Protein AF-A0A0G1KUB3-F1 (afdb_monomer_lite)

pLDDT: mean 86.22, std 20.72, range [27.48, 98.88]

Structure (mmCIF, N/CA/C/O backbone):
data_AF-A0A0G1KUB3-F1
#
_entry.id   AF-A0A0G1KUB3-F1
#
loop_
_atom_site.group_PDB
_atom_site.id
_atom_site.type_symbol
_atom_site.label_atom_id
_atom_site.label_alt_id
_atom_site.label_comp_id
_atom_site.label_asym_id
_atom_site.label_entity_id
_atom_site.label_seq_id
_atom_site.pdbx_PDB_ins_code
_atom_site.Cartn_x
_atom_site.Cartn_y
_atom_site.Cartn_z
_atom_site.occupancy
_atom_site.B_iso_or_equiv
_atom_site.auth_seq_id
_atom_site.auth_comp_id
_atom_site.auth_asym_id
_atom_site.auth_atom_id
_atom_site.pdbx_PDB_model_num
ATOM 1 N N . MET A 1 1 ? -15.925 52.053 32.133 1.00 33.12 1 MET A N 1
ATOM 2 C CA . MET A 1 1 ? -15.171 52.235 30.876 1.00 33.12 1 MET A CA 1
ATOM 3 C C . MET A 1 1 ? -16.081 51.850 29.732 1.00 33.12 1 MET A C 1
ATOM 5 O O . MET A 1 1 ? -16.457 50.690 29.626 1.00 33.12 1 MET A O 1
ATOM 9 N N . GLU A 1 2 ? -16.505 52.857 28.975 1.00 32.56 2 GLU A N 1
ATOM 10 C CA . GLU A 1 2 ? -17.308 52.740 27.759 1.00 32.56 2 GLU A CA 1
ATOM 11 C C . GLU A 1 2 ? -16.607 51.879 26.706 1.00 32.56 2 GLU A C 1
ATOM 13 O O . GLU A 1 2 ? -15.407 52.035 26.487 1.00 32.56 2 GLU A O 1
ATOM 18 N N . PHE A 1 3 ? -17.368 51.058 25.981 1.00 30.69 3 PHE A N 1
ATOM 19 C CA . PHE A 1 3 ? -16.977 50.644 24.638 1.00 30.69 3 PHE A CA 1
ATOM 20 C C . PHE A 1 3 ? -18.133 50.832 23.658 1.00 30.69 3 PHE A C 1
ATOM 22 O O . PHE A 1 3 ? -19.272 50.435 23.897 1.00 30.69 3 PHE A O 1
ATOM 29 N N . LYS A 1 4 ? -17.779 51.523 22.576 1.00 34.03 4 LYS A N 1
ATOM 30 C CA . LYS A 1 4 ? -18.613 52.063 21.507 1.00 34.03 4 LYS A CA 1
ATOM 31 C C . LYS A 1 4 ? -19.141 50.990 20.548 1.00 34.03 4 LYS A C 1
ATOM 33 O O . LYS A 1 4 ? -18.481 49.998 20.259 1.00 34.03 4 LYS A O 1
ATOM 38 N N . ASN A 1 5 ? -20.309 51.319 19.998 1.00 35.75 5 ASN A N 1
ATOM 39 C CA . ASN A 1 5 ? -20.952 50.798 18.789 1.00 35.75 5 ASN A CA 1
ATOM 40 C C . ASN A 1 5 ? -20.044 50.705 17.549 1.00 35.75 5 ASN A C 1
ATOM 42 O O . ASN A 1 5 ? -19.215 51.588 17.351 1.00 35.75 5 ASN A O 1
ATOM 46 N N . LEU A 1 6 ? -20.352 49.726 16.677 1.00 31.92 6 LEU A N 1
ATOM 47 C CA . LEU A 1 6 ? -20.386 49.714 15.188 1.00 31.92 6 LEU A CA 1
ATOM 48 C C . LEU A 1 6 ? -20.070 48.278 14.697 1.00 31.92 6 LEU A C 1
ATOM 50 O O . LEU A 1 6 ? -19.123 47.669 15.164 1.00 31.92 6 LEU A O 1
ATOM 54 N N . GLY A 1 7 ? -20.791 47.642 13.772 1.00 27.48 7 GLY A N 1
ATOM 55 C CA . GLY A 1 7 ? -21.805 48.129 12.851 1.00 27.48 7 GLY A CA 1
ATOM 56 C C . GLY A 1 7 ? -22.547 46.987 12.140 1.00 27.48 7 GLY A C 1
ATOM 57 O O . GLY A 1 7 ? -22.131 45.829 12.122 1.00 27.48 7 GLY A O 1
ATOM 58 N N . GLN A 1 8 ? -23.691 47.362 11.574 1.00 31.80 8 GLN A N 1
ATOM 59 C CA . GLN A 1 8 ? -24.614 46.541 10.797 1.00 31.80 8 GLN A CA 1
ATOM 60 C C . GLN A 1 8 ? -24.018 46.134 9.439 1.00 31.80 8 GLN A C 1
ATOM 62 O O . GLN A 1 8 ? -23.596 46.991 8.663 1.00 31.80 8 GLN A O 1
ATOM 67 N N . PHE A 1 9 ? -24.087 44.845 9.093 1.00 33.19 9 PHE A N 1
ATOM 68 C CA . PHE A 1 9 ? -23.831 44.358 7.733 1.00 33.19 9 PHE A CA 1
ATOM 69 C C . PHE A 1 9 ? -25.151 44.128 6.982 1.00 33.19 9 PHE A C 1
ATOM 71 O O . PHE A 1 9 ? -25.955 43.263 7.332 1.00 33.19 9 PHE A O 1
ATOM 78 N N . LYS A 1 10 ? -25.363 44.916 5.921 1.00 32.28 10 LYS A N 1
ATOM 79 C CA . LYS A 1 10 ? -26.477 44.797 4.969 1.00 32.28 10 LYS A CA 1
ATOM 80 C C . LYS A 1 10 ? -26.331 43.521 4.126 1.00 32.28 10 LYS A C 1
ATOM 82 O O . LYS A 1 10 ? -25.367 43.379 3.379 1.00 32.28 10 LYS A O 1
ATOM 87 N N . ARG A 1 11 ? -27.326 42.626 4.174 1.00 35.28 11 ARG A N 1
ATOM 88 C CA . ARG A 1 11 ? -27.496 41.524 3.208 1.00 35.28 11 ARG A CA 1
ATOM 89 C C . ARG A 1 11 ? -28.145 42.057 1.927 1.00 35.28 11 ARG A C 1
ATOM 91 O O . ARG A 1 11 ? -29.314 42.435 1.948 1.00 35.28 11 ARG A O 1
ATOM 98 N N . LYS A 1 12 ? -27.414 42.061 0.808 1.00 35.62 12 LYS A N 1
ATOM 99 C CA . LYS A 1 12 ? -27.998 42.210 -0.534 1.00 35.62 12 LYS A CA 1
ATOM 100 C C . LYS A 1 12 ? -28.451 40.839 -1.043 1.00 35.62 12 LYS A C 1
ATOM 102 O O . LYS A 1 12 ? -27.669 39.895 -1.072 1.00 35.62 12 LYS A O 1
ATOM 107 N N . LYS A 1 13 ? -29.727 40.756 -1.424 1.00 34.50 13 LYS A N 1
ATOM 108 C CA . LYS A 1 13 ? -30.319 39.659 -2.195 1.00 34.50 13 LYS A CA 1
ATOM 109 C C . LYS A 1 13 ? -29.850 39.784 -3.650 1.00 34.50 13 LYS A C 1
ATOM 111 O O . LYS A 1 13 ? -29.967 40.864 -4.218 1.00 34.50 13 LYS A O 1
ATOM 116 N N . VAL A 1 14 ? -29.368 38.692 -4.237 1.00 33.31 14 VAL A N 1
ATOM 117 C CA . VAL A 1 14 ? -29.247 38.522 -5.692 1.00 33.31 14 VAL A CA 1
ATOM 118 C C . VAL A 1 14 ? -30.062 37.281 -6.046 1.00 33.31 14 VAL A C 1
ATOM 120 O O . VAL A 1 14 ? -29.744 36.174 -5.621 1.00 33.31 14 VAL A O 1
ATOM 123 N N . ILE A 1 15 ? -31.167 37.513 -6.746 1.00 38.41 15 ILE A N 1
ATOM 124 C CA . ILE A 1 15 ? -32.026 36.542 -7.432 1.00 38.41 15 ILE A CA 1
ATOM 125 C C . ILE A 1 15 ? -32.094 37.038 -8.888 1.00 38.41 15 ILE A C 1
ATOM 127 O O . ILE A 1 15 ? -31.997 38.247 -9.096 1.00 38.41 15 ILE A O 1
ATOM 131 N N . VAL A 1 16 ? -32.323 36.114 -9.835 1.00 34.38 16 VAL A N 1
ATOM 132 C CA . VAL A 1 16 ? -32.478 36.260 -11.306 1.00 34.38 16 VAL A CA 1
ATOM 133 C C . VAL A 1 16 ? -31.173 35.969 -12.076 1.00 34.38 16 VAL A C 1
ATOM 135 O O . VAL A 1 16 ? -30.145 36.561 -11.788 1.00 34.38 16 VAL A O 1
ATOM 138 N N . GLY A 1 17 ? -31.117 35.062 -13.058 1.00 31.08 17 GLY A N 1
ATOM 139 C CA . GLY A 1 17 ? -32.161 34.223 -13.645 1.00 31.08 17 GLY A CA 1
ATOM 140 C C . GLY A 1 17 ? -31.574 33.170 -14.597 1.00 31.08 17 GLY A C 1
ATOM 141 O O . GLY A 1 17 ? -30.647 33.447 -15.349 1.00 31.08 17 GLY A O 1
ATOM 142 N N . ILE A 1 18 ? -32.129 31.958 -14.555 1.00 37.03 18 ILE A N 1
ATOM 143 C CA . ILE A 1 18 ? -31.975 30.917 -15.579 1.00 37.03 18 ILE A CA 1
ATOM 144 C C . ILE A 1 18 ? -33.372 30.327 -15.753 1.00 37.03 18 ILE A C 1
ATOM 146 O O . ILE A 1 18 ? -33.866 29.637 -14.866 1.00 37.03 18 ILE A O 1
ATOM 150 N N . GLY A 1 19 ? -34.039 30.657 -16.855 1.00 32.44 19 GLY A N 1
ATOM 151 C CA . GLY A 1 19 ? -35.397 30.180 -17.101 1.00 32.44 19 GLY A CA 1
ATOM 152 C C . GLY A 1 19 ? -36.059 30.856 -18.290 1.00 32.44 19 GLY A C 1
ATOM 153 O O . GLY A 1 19 ? -37.082 31.500 -18.111 1.00 32.44 19 GLY A O 1
ATOM 154 N N . LEU A 1 20 ? -35.461 30.758 -19.483 1.00 35.25 20 LEU A N 1
ATOM 155 C CA . LEU A 1 20 ? -36.116 31.195 -20.723 1.00 35.25 20 LEU A CA 1
ATOM 156 C C . LEU A 1 20 ? -35.461 30.588 -21.979 1.00 35.25 20 LEU A C 1
ATOM 158 O O . LEU A 1 20 ? -35.011 31.307 -22.857 1.00 35.25 20 LEU A O 1
ATOM 162 N N . ILE A 1 21 ? -35.362 29.253 -22.054 1.00 39.19 21 ILE A N 1
ATOM 163 C CA . ILE A 1 21 ? -35.004 28.548 -23.312 1.00 39.19 21 ILE A CA 1
ATOM 164 C C . ILE A 1 21 ? -35.939 27.356 -23.624 1.00 39.19 21 ILE A C 1
ATOM 166 O O . ILE A 1 21 ? -35.958 26.873 -24.747 1.00 39.19 21 ILE A O 1
ATOM 170 N N . PHE A 1 22 ? -36.813 26.922 -22.709 1.00 33.94 22 PHE A N 1
ATOM 171 C CA . PHE A 1 22 ? -37.629 25.710 -22.914 1.00 33.94 22 PHE A CA 1
ATOM 172 C C . PHE A 1 22 ? -39.120 25.942 -23.219 1.00 33.94 22 PHE A C 1
ATOM 174 O O . PHE A 1 22 ? -39.930 25.042 -23.020 1.00 33.94 22 PHE A O 1
ATOM 181 N N . LEU A 1 23 ? -39.496 27.123 -23.729 1.00 33.22 23 LEU A N 1
ATOM 182 C CA . LEU A 1 23 ? -40.900 27.454 -24.026 1.00 33.22 23 LEU A CA 1
ATOM 183 C C . LEU A 1 23 ? -41.136 28.034 -25.436 1.00 33.22 23 LEU A C 1
ATOM 185 O O . LEU A 1 23 ? -41.956 28.928 -25.604 1.00 33.22 23 LEU A O 1
ATOM 189 N N . LEU A 1 24 ? -40.415 27.537 -26.449 1.00 34.34 24 LEU A N 1
ATOM 190 C CA . LEU A 1 24 ? -40.637 27.886 -27.867 1.00 34.34 24 LEU A CA 1
ATOM 191 C C . LEU A 1 24 ? -40.583 26.668 -28.815 1.00 34.34 24 LEU A C 1
ATOM 193 O O . LEU A 1 24 ? -40.243 26.803 -29.984 1.00 34.34 24 LEU A O 1
ATOM 197 N N . ALA A 1 25 ? -40.918 25.469 -28.328 1.00 40.22 25 ALA A N 1
ATOM 198 C CA . ALA A 1 25 ? -40.965 24.251 -29.156 1.00 40.22 25 ALA A CA 1
ATOM 199 C C . ALA A 1 25 ? -42.333 23.546 -29.165 1.00 40.22 25 ALA A C 1
ATOM 201 O O . ALA A 1 25 ? -42.457 22.440 -29.682 1.00 40.22 25 ALA A O 1
ATOM 202 N N . VAL A 1 26 ? -43.371 24.173 -28.614 1.00 42.88 26 VAL A N 1
ATOM 203 C CA . VAL A 1 26 ? -44.743 23.668 -28.694 1.00 42.88 26 VAL A CA 1
ATOM 204 C C . VAL A 1 26 ? -45.640 24.875 -28.903 1.00 42.88 26 VAL A C 1
ATOM 206 O O . VAL A 1 26 ? -45.733 25.694 -27.997 1.00 42.88 26 VAL A O 1
ATOM 209 N N . LEU A 1 27 ? -46.208 24.975 -30.110 1.00 37.22 27 LEU A N 1
ATOM 210 C CA . LEU A 1 27 ? -47.314 25.818 -30.602 1.00 37.22 27 LEU A CA 1
ATOM 211 C C . LEU A 1 27 ? -46.937 26.412 -31.968 1.00 37.22 27 LEU A C 1
ATOM 213 O O . LEU A 1 27 ? -46.169 27.365 -32.056 1.00 37.22 27 LEU A O 1
ATOM 217 N N . GLY A 1 28 ? -47.480 25.829 -33.038 1.00 36.47 28 GLY A N 1
ATOM 218 C CA . GLY A 1 28 ? -47.305 26.348 -34.395 1.00 36.47 28 GLY A CA 1
ATOM 219 C C . GLY A 1 28 ? -47.649 25.357 -35.503 1.00 36.47 28 GLY A C 1
ATOM 220 O O . GLY A 1 28 ? -46.879 25.215 -36.445 1.00 36.47 28 GLY A O 1
ATOM 221 N N . SER A 1 29 ? -48.769 24.646 -35.379 1.00 42.88 29 SER A N 1
ATOM 222 C CA . SER A 1 29 ? -49.434 23.996 -36.511 1.00 42.88 29 SER A CA 1
ATOM 223 C C . SER A 1 29 ? -50.458 24.965 -37.112 1.00 42.88 29 SER A C 1
ATOM 225 O O . SER A 1 29 ? -51.168 25.640 -36.372 1.00 42.88 29 SER A O 1
ATOM 227 N N . ASP A 1 30 ? -50.516 24.972 -38.444 1.00 44.78 30 ASP A N 1
ATOM 228 C CA . ASP A 1 30 ? -51.502 25.617 -39.322 1.00 44.78 30 ASP A CA 1
ATOM 229 C C . ASP A 1 30 ? -51.361 27.119 -39.618 1.00 44.78 30 ASP A C 1
ATOM 231 O O . ASP A 1 30 ? -52.010 27.973 -39.024 1.00 44.78 30 ASP A O 1
ATOM 235 N N . ALA A 1 31 ? -50.623 27.420 -40.693 1.00 41.22 31 ALA A N 1
ATOM 236 C CA . ALA A 1 31 ? -50.993 28.490 -41.621 1.00 41.22 31 ALA A CA 1
ATOM 237 C C . ALA A 1 31 ? -50.448 28.198 -43.030 1.00 41.22 31 ALA A C 1
ATOM 239 O O . ALA A 1 31 ? -49.241 28.151 -43.267 1.00 41.22 31 ALA A O 1
ATOM 240 N N . LYS A 1 32 ? -51.369 28.005 -43.980 1.00 44.94 32 LYS A N 1
ATOM 241 C CA . LYS A 1 32 ? -51.115 28.013 -45.426 1.00 44.94 32 LYS A CA 1
ATOM 242 C C . LYS A 1 32 ? -50.684 29.422 -45.849 1.00 44.94 32 LYS A C 1
ATOM 244 O O . LYS A 1 32 ? -51.378 30.383 -45.538 1.00 44.94 32 LYS A O 1
ATOM 249 N N . GLY A 1 33 ? -49.597 29.539 -46.609 1.00 37.91 33 GLY A N 1
ATOM 250 C CA . GLY A 1 33 ? -49.139 30.826 -47.135 1.00 37.91 33 GLY A CA 1
ATOM 251 C C . GLY A 1 33 ? -47.990 30.679 -48.125 1.00 37.91 33 GLY A C 1
ATOM 252 O O . GLY A 1 33 ? -46.824 30.683 -47.751 1.00 37.91 33 GLY A O 1
ATOM 253 N N . SER A 1 34 ? -48.343 30.538 -49.400 1.00 49.88 34 SER A N 1
ATOM 254 C CA . SER A 1 34 ? -47.448 30.644 -50.552 1.00 49.88 34 SER A CA 1
ATOM 255 C C . SER A 1 34 ? -46.827 32.042 -50.624 1.00 49.88 34 SER A C 1
ATOM 257 O O . SER A 1 34 ? -47.547 32.975 -50.961 1.00 49.88 34 SER A O 1
ATOM 259 N N . MET A 1 35 ? -45.522 32.180 -50.352 1.00 45.84 35 MET A N 1
ATOM 260 C CA . MET A 1 35 ? -44.641 33.211 -50.939 1.00 45.84 35 MET A CA 1
ATOM 261 C C . MET A 1 35 ? -43.195 33.112 -50.410 1.00 45.84 35 MET A C 1
ATOM 263 O O . MET A 1 35 ? -42.731 34.012 -49.731 1.00 45.84 35 MET A O 1
ATOM 267 N N . ILE A 1 36 ? -42.446 32.044 -50.719 1.00 46.47 36 ILE A N 1
ATOM 268 C CA . ILE A 1 36 ? -40.964 32.095 -50.733 1.00 46.47 36 ILE A CA 1
ATOM 269 C C . ILE A 1 36 ? -40.450 31.138 -51.823 1.00 46.47 36 ILE A C 1
ATOM 271 O O . ILE A 1 36 ? -39.901 30.074 -51.549 1.00 46.47 36 ILE A O 1
ATOM 275 N N . ALA A 1 37 ? -40.659 31.500 -53.087 1.00 43.59 37 ALA A N 1
ATOM 276 C CA . ALA A 1 37 ? -39.938 30.913 -54.213 1.00 43.59 37 ALA A CA 1
ATOM 277 C C . ALA A 1 37 ? -38.896 31.946 -54.655 1.00 43.59 37 ALA A C 1
ATOM 279 O O . ALA A 1 37 ? -39.255 32.950 -55.261 1.00 43.59 37 ALA A O 1
ATOM 280 N N . GLY A 1 38 ? -37.623 31.756 -54.290 1.00 47.91 38 GLY A N 1
ATOM 281 C CA . GLY A 1 38 ? -36.580 32.676 -54.758 1.00 47.91 38 GLY A CA 1
ATOM 282 C C . GLY A 1 38 ? -35.208 32.665 -54.083 1.00 47.91 38 GLY A C 1
ATOM 283 O O . GLY A 1 38 ? -34.384 33.474 -54.485 1.00 47.91 38 GLY A O 1
ATOM 284 N N . PHE A 1 39 ? -34.916 31.800 -53.099 1.00 42.00 39 PHE A N 1
ATOM 285 C CA . PHE A 1 39 ? -33.604 31.845 -52.414 1.00 42.00 39 PHE A CA 1
ATOM 286 C C . PHE A 1 39 ? -32.908 30.507 -52.141 1.00 42.00 39 PHE A C 1
ATOM 288 O O . PHE A 1 39 ? -31.866 30.484 -51.487 1.00 42.00 39 PHE A O 1
ATOM 295 N N . PHE A 1 40 ? -33.391 29.392 -52.689 1.00 39.44 40 PHE A N 1
ATOM 296 C CA . PHE A 1 40 ? -32.697 28.112 -52.544 1.00 39.44 40 PHE A CA 1
ATOM 297 C C . PHE A 1 40 ? -31.992 27.739 -53.846 1.00 39.44 40 PHE A C 1
ATOM 299 O O . PHE A 1 40 ? -32.550 27.088 -54.723 1.00 39.44 40 PHE A O 1
ATOM 306 N N . SER A 1 41 ? -30.733 28.169 -53.954 1.00 53.19 41 SER A N 1
ATOM 307 C CA . SER A 1 41 ? -29.757 27.524 -54.832 1.00 53.19 41 SER A CA 1
ATOM 308 C C . SER A 1 41 ? -29.747 26.031 -54.502 1.00 53.19 41 SER A C 1
ATOM 310 O O . SER A 1 41 ? -29.585 25.658 -53.337 1.00 53.19 41 SER A O 1
ATOM 312 N N . SER A 1 42 ? -29.944 25.185 -55.512 1.00 50.94 42 SER A N 1
ATOM 313 C CA . SER A 1 42 ? -29.847 23.732 -55.409 1.00 50.94 42 SER A CA 1
ATOM 314 C C . SER A 1 42 ? -28.403 23.333 -55.093 1.00 50.94 42 SER A C 1
ATOM 316 O O . SER A 1 42 ? -27.646 22.906 -55.965 1.00 50.94 42 SER A O 1
ATOM 318 N N . ARG A 1 43 ? -27.990 23.494 -53.832 1.00 46.47 43 ARG A N 1
ATOM 319 C CA . ARG A 1 43 ? -26.796 22.832 -53.321 1.00 46.47 43 ARG A CA 1
ATOM 320 C C . ARG A 1 43 ? -27.101 21.345 -53.313 1.00 46.47 43 ARG A C 1
ATOM 322 O O . ARG A 1 43 ? -27.897 20.872 -52.508 1.00 46.47 43 ARG A O 1
ATOM 329 N N . VAL A 1 44 ? -26.474 20.625 -54.234 1.00 53.72 44 VAL A N 1
ATOM 330 C CA . VAL A 1 44 ? -26.410 19.168 -54.210 1.00 53.72 44 VAL A CA 1
ATOM 331 C C . VAL A 1 44 ? -25.724 18.783 -52.900 1.00 53.72 44 VAL A C 1
ATOM 333 O O . VAL A 1 44 ? -24.513 18.938 -52.749 1.00 53.72 44 VAL A O 1
ATOM 336 N N . ILE A 1 45 ? -26.510 18.357 -51.912 1.00 52.97 45 ILE A N 1
ATOM 337 C CA . ILE A 1 45 ? -25.989 17.773 -50.678 1.00 52.97 45 ILE A CA 1
ATOM 338 C C . ILE A 1 45 ? -25.503 16.379 -51.063 1.00 52.97 45 ILE A C 1
ATOM 340 O O . ILE A 1 45 ? -26.292 15.445 -51.181 1.00 52.97 45 ILE A O 1
ATOM 344 N N . SER A 1 46 ? -24.201 16.255 -51.315 1.00 53.38 46 SER A N 1
ATOM 345 C CA . SER A 1 46 ? -23.566 14.950 -51.464 1.00 53.38 46 SER A CA 1
ATOM 346 C C . SER A 1 46 ? -23.518 14.301 -50.082 1.00 53.38 46 SER A C 1
ATOM 348 O O . SER A 1 46 ? -22.693 14.656 -49.239 1.00 53.38 46 SER A O 1
ATOM 350 N N . VAL A 1 47 ? -24.473 13.412 -49.812 1.00 50.44 47 VAL A N 1
ATOM 351 C CA . VAL A 1 47 ? -24.474 12.574 -48.613 1.00 50.44 47 VAL A CA 1
ATOM 352 C C . VAL A 1 47 ? -23.353 11.561 -48.798 1.00 50.44 47 VAL A C 1
ATOM 354 O O . VAL A 1 47 ? -23.517 10.574 -49.508 1.00 50.44 47 VAL A O 1
ATOM 357 N N . ILE A 1 48 ? -22.191 11.829 -48.203 1.00 64.00 48 ILE A N 1
ATOM 358 C CA . ILE A 1 48 ? -21.115 10.842 -48.124 1.00 64.00 48 ILE A CA 1
ATOM 359 C C . ILE A 1 48 ? -21.652 9.711 -47.235 1.00 64.00 48 ILE A C 1
ATOM 361 O O . ILE A 1 48 ? -21.936 9.972 -46.060 1.00 64.00 48 ILE A O 1
ATOM 365 N N . PRO A 1 49 ? -21.858 8.487 -47.757 1.00 63.91 49 PRO A N 1
ATOM 366 C CA . PRO A 1 49 ? -22.260 7.372 -46.915 1.00 63.91 49 PRO A CA 1
ATOM 367 C C . PRO A 1 49 ? -21.181 7.178 -45.842 1.00 63.91 49 PRO A C 1
ATOM 369 O O . PRO A 1 49 ? -19.994 7.315 -46.154 1.00 63.91 49 PRO A O 1
ATOM 372 N N . PRO A 1 50 ? -21.555 6.904 -44.579 1.00 65.44 50 PRO A N 1
ATOM 373 C CA . PRO A 1 50 ? -20.567 6.646 -43.545 1.00 65.44 50 PRO A CA 1
ATOM 374 C C . PRO A 1 50 ? -19.646 5.533 -44.039 1.00 65.44 50 PRO A C 1
ATOM 376 O O . PRO A 1 50 ? -20.129 4.483 -44.472 1.00 65.44 50 PRO A O 1
ATOM 379 N N . SER A 1 51 ? -18.332 5.786 -44.020 1.00 70.38 51 SER A N 1
ATOM 380 C CA . SER A 1 51 ? -17.342 4.763 -44.351 1.00 70.38 51 SER A CA 1
ATOM 381 C C . SER A 1 51 ? -17.696 3.484 -43.594 1.00 70.38 51 SER A C 1
ATOM 383 O O . SER A 1 51 ? -18.008 3.579 -42.400 1.00 70.38 51 SER A O 1
ATOM 385 N N . PRO A 1 52 ? -17.684 2.313 -44.258 1.00 67.44 52 PRO A N 1
ATOM 386 C CA . PRO A 1 52 ? -18.021 1.055 -43.613 1.00 67.44 52 PRO A CA 1
ATOM 387 C C . PRO A 1 52 ? -17.203 0.939 -42.330 1.00 67.44 52 PRO A C 1
ATOM 389 O O . PRO A 1 52 ? -15.974 1.039 -42.358 1.00 67.44 52 PRO A O 1
ATOM 392 N N . SER A 1 53 ? -17.897 0.822 -41.197 1.00 67.88 53 SER A N 1
ATOM 393 C CA . SER A 1 53 ? -17.253 0.712 -39.896 1.00 67.88 53 SER A CA 1
ATOM 394 C C . SER A 1 53 ? -16.339 -0.504 -39.941 1.00 67.88 53 SER A C 1
ATOM 396 O O . SER A 1 53 ? -16.828 -1.624 -40.111 1.00 67.88 53 SER A O 1
ATOM 398 N N . VAL A 1 54 ? -15.029 -0.278 -39.826 1.00 70.81 54 VAL A N 1
ATOM 399 C CA . VAL A 1 54 ? -14.053 -1.359 -39.684 1.00 70.81 54 VAL A CA 1
ATOM 400 C C . VAL A 1 54 ? -14.561 -2.262 -38.556 1.00 70.81 54 VAL A C 1
ATOM 402 O O . VAL A 1 54 ? -14.870 -1.736 -37.479 1.00 70.81 54 VAL A O 1
ATOM 405 N N . PRO A 1 55 ? -14.729 -3.578 -38.793 1.00 72.88 55 PRO A N 1
ATOM 406 C CA . PRO A 1 55 ? -15.184 -4.493 -37.760 1.00 72.88 55 PRO A CA 1
ATOM 407 C C . PRO A 1 55 ? -14.318 -4.306 -36.512 1.00 72.88 55 PRO A C 1
ATOM 409 O O . PRO A 1 55 ? -13.097 -4.202 -36.656 1.00 72.88 55 PRO A O 1
ATOM 412 N N . PRO A 1 56 ? -14.912 -4.218 -35.309 1.00 73.50 56 PRO A N 1
ATOM 413 C CA . PRO A 1 56 ? -14.132 -4.068 -34.093 1.00 73.50 56 PRO A CA 1
ATOM 414 C C . PRO A 1 56 ? -13.111 -5.203 -34.031 1.00 73.50 56 PRO A C 1
ATOM 416 O O . PRO A 1 56 ? -13.477 -6.376 -34.138 1.00 73.50 56 PRO A O 1
ATOM 419 N N . GLU A 1 57 ? -11.836 -4.830 -33.919 1.00 71.44 57 GLU A N 1
ATOM 420 C CA . GLU A 1 57 ? -10.718 -5.764 -33.836 1.00 71.44 57 GLU A CA 1
ATOM 421 C C . GLU A 1 57 ? -11.031 -6.797 -32.745 1.00 71.44 57 GLU A C 1
ATOM 423 O O . GLU A 1 57 ? -11.457 -6.442 -31.639 1.00 71.44 57 GLU A O 1
ATOM 428 N N . ALA A 1 58 ? -10.940 -8.083 -33.095 1.00 75.69 58 ALA A N 1
ATOM 429 C CA . ALA A 1 58 ? -11.354 -9.156 -32.204 1.00 75.69 58 ALA A CA 1
ATOM 430 C C . ALA A 1 58 ? -10.591 -9.040 -30.879 1.00 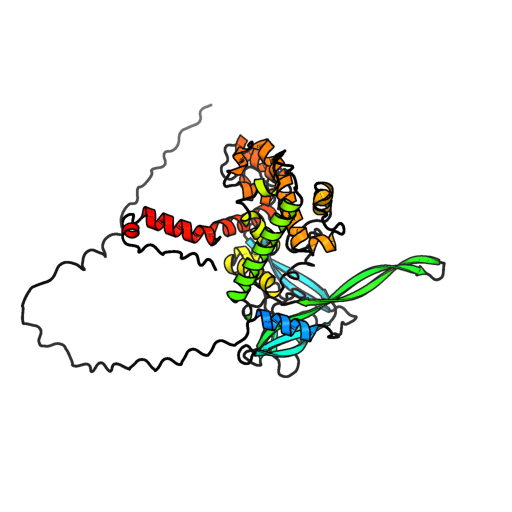75.69 58 ALA A C 1
ATOM 432 O O . ALA A 1 58 ? -9.363 -8.936 -30.872 1.00 75.69 58 ALA A O 1
ATOM 433 N N . LYS A 1 59 ? -11.311 -9.045 -29.749 1.00 74.56 59 LYS A N 1
ATOM 434 C CA . LYS A 1 59 ? -10.658 -9.007 -28.438 1.00 74.56 59 LYS A CA 1
ATOM 435 C C . LYS A 1 59 ? -9.702 -10.200 -28.318 1.00 74.56 59 LYS A C 1
ATOM 437 O O . LYS A 1 59 ? -10.109 -11.314 -28.660 1.00 74.56 59 LYS A O 1
ATOM 442 N N . PRO A 1 60 ? -8.468 -9.996 -27.826 1.00 77.88 60 PRO A N 1
ATOM 443 C CA . PRO A 1 60 ? -7.541 -11.096 -27.617 1.00 77.88 60 PRO A CA 1
ATOM 444 C C . PRO A 1 60 ? -8.157 -12.157 -26.694 1.00 77.88 60 PRO A C 1
ATOM 446 O O . PRO A 1 60 ? -8.877 -11.833 -25.751 1.00 77.88 60 PRO A O 1
ATOM 449 N N . LEU A 1 61 ? -7.848 -13.431 -26.953 1.00 88.69 61 LEU A N 1
ATOM 450 C CA . LEU A 1 61 ? -8.331 -14.591 -26.182 1.00 88.69 61 LEU A CA 1
ATOM 451 C C . LEU A 1 61 ? -7.690 -14.721 -24.786 1.00 88.69 61 LEU A C 1
ATOM 453 O O . LEU A 1 61 ? -7.808 -15.761 -24.148 1.00 88.69 61 LEU A O 1
ATOM 457 N N . TRP A 1 62 ? -6.975 -13.696 -24.330 1.00 92.56 62 TRP A N 1
ATOM 458 C CA . TRP A 1 62 ? -6.238 -13.679 -23.075 1.00 92.56 62 TRP A CA 1
ATOM 459 C C . TRP A 1 62 ? -6.525 -12.393 -22.306 1.00 92.56 62 TRP A C 1
ATOM 461 O O . TRP A 1 62 ? -6.839 -11.346 -22.874 1.00 92.56 62 TRP A O 1
ATOM 471 N N . THR A 1 63 ? -6.367 -12.464 -20.992 1.00 92.50 63 THR A N 1
ATOM 472 C CA . THR A 1 63 ? -6.416 -11.322 -20.081 1.00 92.50 63 THR A CA 1
ATOM 473 C C . THR A 1 63 ? -5.006 -10.884 -19.690 1.00 92.50 63 THR A C 1
ATOM 475 O O . THR A 1 63 ? -4.056 -11.671 -19.677 1.00 92.50 63 THR A O 1
ATOM 478 N N . ILE A 1 64 ? -4.853 -9.616 -19.305 1.00 94.06 64 ILE A N 1
ATOM 479 C CA . ILE A 1 64 ? -3.570 -9.107 -18.798 1.00 94.06 64 ILE A CA 1
ATOM 480 C C . ILE A 1 64 ? -3.120 -9.875 -17.547 1.00 94.06 64 ILE A C 1
ATOM 482 O O . ILE A 1 64 ? -1.931 -10.132 -17.383 1.00 94.06 64 ILE A O 1
ATOM 486 N N . LEU A 1 65 ? -4.051 -10.292 -16.683 1.00 94.25 65 LEU A N 1
ATOM 487 C CA . LEU A 1 65 ? -3.721 -11.048 -15.473 1.00 94.25 65 LEU A CA 1
ATOM 488 C C . LEU A 1 65 ? -3.134 -12.433 -15.794 1.00 94.25 65 LEU A C 1
ATOM 490 O O . LEU A 1 65 ? -2.164 -12.848 -15.162 1.00 94.25 65 LEU A O 1
ATOM 494 N N . GLU A 1 66 ? -3.676 -13.131 -16.794 1.00 95.31 66 GLU A N 1
ATOM 495 C CA . GLU A 1 66 ? -3.108 -14.397 -17.278 1.00 95.31 66 GLU A CA 1
ATOM 496 C C . GLU A 1 66 ? -1.689 -14.193 -17.807 1.00 95.31 66 GLU A C 1
ATOM 498 O O . GLU A 1 66 ? -0.785 -14.947 -17.444 1.00 95.31 66 GLU A O 1
ATOM 503 N N . LYS A 1 67 ? -1.463 -13.121 -18.575 1.00 97.56 67 LYS A N 1
ATOM 504 C CA . LYS A 1 67 ? -0.132 -12.786 -19.091 1.00 97.56 67 LYS A CA 1
ATOM 505 C C . LYS A 1 67 ? 0.855 -12.390 -17.996 1.00 97.56 67 LYS A C 1
ATOM 507 O O . LYS A 1 67 ? 2.018 -12.771 -18.078 1.00 97.56 67 LYS A O 1
ATOM 512 N N . ILE A 1 68 ? 0.415 -11.711 -16.936 1.00 97.75 68 ILE A N 1
ATOM 513 C CA . ILE A 1 68 ? 1.252 -11.441 -15.754 1.00 97.75 68 ILE A CA 1
ATOM 514 C C . ILE A 1 68 ? 1.671 -12.754 -15.078 1.00 97.75 68 ILE A C 1
ATOM 516 O O . ILE A 1 68 ? 2.834 -12.918 -14.710 1.00 97.75 68 ILE A O 1
ATOM 520 N N . ASN A 1 69 ? 0.758 -13.719 -14.947 1.00 96.44 69 ASN A N 1
ATOM 521 C CA . ASN A 1 69 ? 1.079 -15.029 -14.376 1.00 96.44 69 ASN A CA 1
ATOM 522 C C . ASN A 1 69 ? 2.043 -15.833 -15.262 1.00 96.44 69 ASN A C 1
ATOM 524 O O . ASN A 1 69 ? 2.977 -16.453 -14.748 1.00 96.44 69 ASN A O 1
ATOM 528 N N . GLU A 1 70 ? 1.855 -15.790 -16.582 1.00 97.88 70 GLU A N 1
ATOM 529 C CA . GLU A 1 70 ? 2.780 -16.366 -17.563 1.00 97.88 70 GLU A CA 1
ATOM 530 C C . GLU A 1 70 ? 4.177 -15.734 -17.433 1.00 97.88 70 GLU A C 1
ATOM 532 O O . GLU A 1 70 ? 5.163 -16.446 -17.229 1.00 97.88 70 GLU A O 1
ATOM 537 N N . ALA A 1 71 ? 4.258 -14.400 -17.420 1.00 98.25 71 ALA A N 1
ATOM 538 C CA . ALA A 1 71 ? 5.498 -13.652 -17.222 1.00 98.25 71 ALA A CA 1
ATOM 539 C C . ALA A 1 71 ? 6.192 -14.010 -15.902 1.00 98.25 71 ALA A C 1
ATOM 541 O O . ALA A 1 71 ? 7.401 -14.235 -15.872 1.00 98.25 71 ALA A O 1
ATOM 542 N N . HIS A 1 72 ? 5.437 -14.125 -14.807 1.00 97.38 72 HIS A N 1
ATOM 543 C CA . HIS A 1 72 ? 5.979 -14.558 -13.524 1.00 97.38 72 HIS A CA 1
ATOM 544 C C . HIS A 1 72 ? 6.644 -15.934 -13.608 1.00 97.38 72 HIS A C 1
ATOM 546 O O . HIS A 1 72 ? 7.685 -16.136 -12.988 1.00 97.38 72 HIS A O 1
ATOM 552 N N . ASN A 1 73 ? 6.082 -16.874 -14.369 1.00 97.19 73 ASN A N 1
ATOM 553 C CA . ASN A 1 73 ? 6.688 -18.191 -14.553 1.00 97.19 73 ASN A CA 1
ATOM 554 C C . ASN A 1 73 ? 7.984 -18.123 -15.367 1.00 97.19 73 ASN A C 1
ATOM 556 O O . ASN A 1 73 ? 8.969 -18.739 -14.964 1.00 97.19 73 ASN A O 1
ATOM 560 N N . LEU A 1 74 ? 8.003 -17.335 -16.445 1.00 97.88 74 LEU A N 1
ATOM 561 C CA . LEU A 1 74 ? 9.192 -17.135 -17.285 1.00 97.88 74 LEU A CA 1
ATOM 562 C C . LEU A 1 74 ? 10.358 -16.492 -16.513 1.00 97.88 74 LEU A C 1
ATOM 564 O O . LEU A 1 74 ? 11.521 -16.770 -16.789 1.00 97.88 74 LEU A O 1
ATOM 568 N N . LEU A 1 75 ? 10.051 -15.660 -15.517 1.00 97.50 75 LEU A N 1
ATOM 569 C CA . LEU A 1 75 ? 11.033 -14.899 -14.747 1.00 97.50 75 LEU A CA 1
ATOM 570 C C . LEU A 1 75 ? 11.614 -15.640 -13.517 1.00 97.50 75 LEU A C 1
ATOM 572 O O . LEU A 1 75 ? 12.593 -15.169 -12.940 1.00 97.50 75 LEU A O 1
ATOM 576 N N . LYS A 1 76 ? 11.045 -16.780 -13.088 1.00 92.75 76 LYS A N 1
ATOM 577 C CA . LYS A 1 76 ? 11.334 -17.422 -11.779 1.00 92.75 76 LYS A CA 1
ATOM 578 C C . LYS A 1 76 ? 12.805 -17.755 -11.503 1.00 92.75 76 LYS A C 1
ATOM 580 O O . LYS A 1 76 ? 13.201 -17.743 -10.343 1.00 92.75 76 LYS A O 1
ATOM 585 N N . ASN A 1 77 ? 13.589 -18.053 -12.537 1.00 89.94 77 ASN A N 1
ATOM 586 C CA . ASN A 1 77 ? 14.948 -18.590 -12.396 1.00 89.94 77 ASN A CA 1
ATOM 587 C C . ASN A 1 77 ? 16.014 -17.718 -13.070 1.00 89.94 77 ASN A C 1
ATOM 589 O O . ASN A 1 77 ? 17.096 -18.203 -13.401 1.00 89.94 77 ASN A O 1
ATOM 593 N N . ILE A 1 78 ? 15.716 -16.440 -13.307 1.00 93.94 78 ILE A N 1
ATOM 594 C CA . ILE A 1 78 ? 16.689 -15.540 -13.921 1.00 93.94 78 ILE A CA 1
ATOM 595 C C . ILE A 1 78 ? 17.782 -15.189 -12.913 1.00 93.94 78 ILE A C 1
ATOM 597 O O . ILE A 1 78 ? 17.509 -14.804 -11.777 1.00 93.94 78 ILE A O 1
ATOM 601 N N . SER A 1 79 ? 19.031 -15.300 -13.361 1.00 90.69 79 SER A N 1
ATOM 602 C CA . SER A 1 79 ? 20.197 -14.783 -12.654 1.00 90.69 79 SER A CA 1
ATOM 603 C C . SER A 1 79 ? 20.520 -13.387 -13.177 1.00 90.69 79 SER A C 1
ATOM 605 O O . SER A 1 79 ? 20.556 -13.184 -14.390 1.00 90.69 79 SER A O 1
ATOM 607 N N . LEU A 1 80 ? 20.731 -12.433 -12.272 1.00 96.50 80 LEU A N 1
ATOM 608 C CA . LEU A 1 80 ? 21.043 -11.044 -12.602 1.00 96.50 80 LEU A CA 1
ATOM 609 C C . LEU A 1 80 ? 22.336 -10.639 -11.909 1.00 96.50 80 LEU A C 1
ATOM 611 O O . LEU A 1 80 ? 22.626 -11.077 -10.792 1.00 96.50 80 LEU A O 1
ATOM 615 N N . LYS A 1 81 ? 23.101 -9.764 -12.553 1.00 96.50 81 LYS A N 1
ATOM 616 C CA . LYS A 1 81 ? 24.316 -9.201 -11.965 1.00 96.50 81 LYS A CA 1
ATOM 617 C C . LYS A 1 81 ? 23.996 -7.980 -11.113 1.00 96.50 81 LYS A C 1
ATOM 619 O O . LYS A 1 81 ? 23.182 -7.135 -11.481 1.00 96.50 81 LYS A O 1
ATOM 624 N N . VAL A 1 82 ? 24.691 -7.872 -9.986 1.00 96.44 82 VAL A N 1
ATOM 625 C CA . VAL A 1 82 ? 24.701 -6.688 -9.122 1.00 96.44 82 VAL A CA 1
ATOM 626 C C . VAL A 1 82 ? 26.157 -6.307 -8.899 1.00 96.44 82 VAL A C 1
ATOM 628 O O . VAL A 1 82 ? 26.968 -7.156 -8.527 1.00 96.44 82 VAL A O 1
ATOM 631 N N . GLY A 1 83 ? 26.490 -5.053 -9.185 1.00 94.38 83 GLY A N 1
ATOM 632 C CA . GLY A 1 83 ? 27.821 -4.499 -8.995 1.00 94.38 83 GLY A CA 1
ATOM 633 C C . GLY A 1 83 ? 28.202 -4.391 -7.519 1.00 94.38 83 GLY A C 1
ATOM 634 O O . GLY A 1 83 ? 27.367 -4.450 -6.619 1.00 94.38 83 GLY A O 1
ATOM 635 N N . ASP A 1 84 ? 29.493 -4.207 -7.274 1.00 91.50 84 ASP A N 1
ATOM 636 C CA . ASP A 1 84 ? 30.091 -4.057 -5.945 1.00 91.50 84 ASP A CA 1
ATOM 637 C C . ASP A 1 84 ? 30.272 -2.587 -5.525 1.00 91.50 84 ASP A C 1
ATOM 639 O O . ASP A 1 84 ? 30.476 -2.288 -4.346 1.00 91.50 84 ASP A O 1
ATOM 643 N N . ARG A 1 85 ? 30.195 -1.659 -6.486 1.00 92.44 85 ARG A N 1
ATOM 644 C CA . ARG A 1 85 ? 30.394 -0.222 -6.283 1.00 92.44 85 ARG A CA 1
ATOM 645 C C . ARG A 1 85 ? 29.099 0.542 -6.441 1.00 92.44 85 ARG A C 1
ATOM 647 O O . ARG A 1 85 ? 28.456 0.476 -7.485 1.00 92.44 85 ARG A O 1
ATOM 654 N N . ASP A 1 86 ? 28.791 1.345 -5.434 1.00 94.88 86 ASP A N 1
ATOM 655 C CA . ASP A 1 86 ? 27.640 2.229 -5.497 1.00 94.88 86 ASP A CA 1
ATOM 656 C C . ASP A 1 86 ? 27.886 3.440 -6.406 1.00 94.88 86 ASP A C 1
ATOM 658 O O . ASP A 1 86 ? 28.958 4.051 -6.392 1.00 94.88 86 ASP A O 1
ATOM 662 N N . ILE A 1 87 ? 26.837 3.840 -7.116 1.00 96.56 87 ILE A N 1
ATOM 663 C CA . ILE A 1 87 ? 26.777 5.018 -7.972 1.00 96.56 87 ILE A CA 1
ATOM 664 C C . ILE A 1 87 ? 25.823 6.021 -7.324 1.00 96.56 87 ILE A C 1
ATOM 666 O O . ILE A 1 87 ? 24.684 5.690 -6.985 1.00 96.56 87 ILE A O 1
ATOM 670 N N . ASN A 1 88 ? 26.295 7.254 -7.142 1.00 97.25 88 ASN A N 1
ATOM 671 C CA . ASN A 1 88 ? 25.476 8.331 -6.600 1.00 97.25 88 ASN A CA 1
ATOM 672 C C . ASN A 1 88 ? 24.619 8.955 -7.703 1.00 97.25 88 ASN A C 1
ATOM 674 O O . ASN A 1 88 ? 25.106 9.199 -8.806 1.00 97.25 88 ASN A O 1
ATOM 678 N N . TYR A 1 89 ? 23.373 9.280 -7.385 1.00 96.88 89 TYR A N 1
ATOM 679 C CA . TYR A 1 89 ? 22.509 10.086 -8.246 1.00 96.88 89 TYR A CA 1
ATOM 680 C C . TYR A 1 89 ? 21.490 10.858 -7.410 1.00 96.88 89 TYR A C 1
ATOM 682 O O . TYR A 1 89 ? 21.315 10.589 -6.219 1.00 96.88 89 TYR A O 1
ATOM 690 N N . THR A 1 90 ? 20.829 11.836 -8.021 1.00 96.00 90 THR A N 1
ATOM 691 C CA . THR A 1 90 ? 19.798 12.645 -7.371 1.00 96.00 90 THR A CA 1
ATOM 692 C C . THR A 1 90 ? 18.471 12.542 -8.110 1.00 96.00 90 THR A C 1
ATOM 694 O O . THR A 1 90 ? 18.430 12.378 -9.327 1.00 96.00 90 THR A O 1
ATOM 697 N N . GLU A 1 91 ? 17.374 12.653 -7.365 1.00 94.69 91 GLU A N 1
ATOM 698 C CA . GLU A 1 91 ? 16.026 12.812 -7.912 1.00 94.69 91 GLU A CA 1
ATOM 699 C C . GLU A 1 91 ? 15.353 14.036 -7.291 1.00 94.69 91 GLU A C 1
ATOM 701 O O . GLU A 1 91 ? 15.462 14.271 -6.083 1.00 94.69 91 GLU A O 1
ATOM 706 N N . SER A 1 92 ? 14.602 14.779 -8.101 1.00 94.62 92 SER A N 1
ATOM 707 C CA . SER A 1 92 ? 13.683 15.804 -7.610 1.00 94.62 92 SER A CA 1
ATOM 708 C C . SER A 1 92 ? 12.381 15.136 -7.191 1.00 94.62 92 SER A C 1
ATOM 710 O O . SER A 1 92 ? 11.712 14.524 -8.011 1.00 94.62 92 SER A O 1
ATOM 712 N N . ARG A 1 93 ? 12.007 15.247 -5.915 1.00 93.94 93 ARG A N 1
ATOM 713 C CA . ARG A 1 93 ? 10.747 14.710 -5.390 1.00 93.94 93 ARG A CA 1
ATOM 714 C C . ARG A 1 93 ? 9.834 15.822 -4.914 1.00 93.94 93 ARG A C 1
ATOM 716 O O . ARG A 1 93 ? 10.295 16.810 -4.345 1.00 93.94 93 ARG A O 1
ATOM 723 N N . TYR A 1 94 ? 8.540 15.621 -5.095 1.00 92.94 94 TYR A N 1
ATOM 724 C CA . TYR A 1 94 ? 7.496 16.528 -4.652 1.00 92.94 94 TYR A CA 1
ATOM 725 C C . TYR A 1 94 ? 6.867 16.006 -3.364 1.00 92.94 94 TYR A C 1
ATOM 727 O O . TYR A 1 94 ? 6.594 14.813 -3.229 1.00 92.94 94 TYR A O 1
ATOM 735 N N . ALA A 1 95 ? 6.643 16.900 -2.407 1.00 87.88 95 ALA A N 1
ATOM 736 C CA . ALA A 1 95 ? 5.964 16.580 -1.160 1.00 87.88 95 ALA A CA 1
ATOM 737 C C . ALA A 1 95 ? 4.933 17.655 -0.825 1.00 87.88 95 ALA A C 1
ATOM 739 O O . ALA A 1 95 ? 5.222 18.847 -0.931 1.00 87.88 95 ALA A O 1
ATOM 740 N N . SER A 1 96 ? 3.753 17.238 -0.374 1.00 84.38 96 SER A N 1
ATOM 741 C CA . SER A 1 96 ? 2.779 18.146 0.223 1.00 84.38 96 SER A CA 1
ATOM 742 C C . SER A 1 96 ? 3.168 18.485 1.662 1.00 84.38 96 SER A C 1
ATOM 744 O O . SER A 1 96 ? 3.274 17.613 2.527 1.00 84.38 96 SER A O 1
ATOM 746 N N . VAL A 1 97 ? 3.385 19.772 1.930 1.00 82.62 97 VAL A N 1
ATOM 747 C CA . VAL A 1 97 ? 3.620 20.321 3.267 1.00 82.62 97 VAL A CA 1
ATOM 748 C C . VAL A 1 97 ? 2.602 21.425 3.506 1.00 82.62 97 VAL A C 1
ATOM 750 O O . VAL A 1 97 ? 2.652 22.483 2.881 1.00 82.62 97 VAL A O 1
ATOM 753 N N . ASN A 1 98 ? 1.668 21.183 4.428 1.00 78.50 98 ASN A N 1
ATOM 754 C CA . ASN A 1 98 ? 0.572 22.105 4.747 1.00 78.50 98 ASN A CA 1
ATOM 755 C C . ASN A 1 98 ? -0.253 22.517 3.508 1.00 78.50 98 ASN A C 1
ATOM 757 O O . ASN A 1 98 ? -0.605 23.687 3.360 1.00 78.50 98 ASN A O 1
ATOM 761 N N . GLY A 1 99 ? -0.522 21.569 2.602 1.00 76.94 99 GLY A N 1
ATOM 762 C CA . GLY A 1 99 ? -1.287 21.806 1.372 1.00 76.94 99 GLY A CA 1
ATOM 763 C C . GLY A 1 99 ? -0.525 22.568 0.283 1.00 76.94 99 GLY A C 1
ATOM 764 O O . GLY A 1 99 ? -1.127 23.003 -0.695 1.00 76.94 99 GLY A O 1
ATOM 765 N N . LYS A 1 100 ? 0.790 22.763 0.444 1.00 84.62 100 LYS A N 1
ATOM 766 C CA . LYS A 1 100 ? 1.670 23.301 -0.598 1.00 84.62 100 LYS A CA 1
ATOM 767 C C . LYS A 1 100 ? 2.607 22.211 -1.086 1.00 84.62 100 LYS A C 1
ATOM 769 O O . LYS A 1 100 ? 3.266 21.560 -0.278 1.00 84.62 100 LYS A O 1
ATOM 774 N N . ILE A 1 101 ? 2.705 22.061 -2.402 1.00 87.75 101 ILE A N 1
ATOM 775 C CA . ILE A 1 101 ? 3.682 21.171 -3.022 1.00 87.75 101 ILE A CA 1
ATOM 776 C C . ILE A 1 101 ? 5.045 21.862 -2.986 1.00 87.75 101 ILE A C 1
ATOM 778 O O . ILE A 1 101 ? 5.204 22.969 -3.501 1.00 87.75 101 ILE A O 1
ATOM 782 N N . ILE A 1 102 ? 6.020 21.211 -2.359 1.00 91.94 102 ILE A N 1
ATOM 783 C CA . ILE A 1 102 ? 7.419 21.636 -2.348 1.00 91.94 102 ILE A CA 1
ATOM 784 C C . ILE A 1 102 ? 8.276 20.629 -3.107 1.00 91.94 102 ILE A C 1
ATOM 786 O O . ILE A 1 102 ? 8.005 19.428 -3.081 1.00 91.94 102 ILE A O 1
ATOM 790 N N . THR A 1 103 ? 9.339 21.117 -3.738 1.00 94.69 103 THR A N 1
ATOM 791 C CA . THR A 1 103 ? 10.343 20.280 -4.403 1.00 94.69 103 THR A CA 1
ATOM 792 C C . THR A 1 103 ? 11.524 20.057 -3.465 1.00 94.69 103 THR A C 1
ATOM 794 O O . THR A 1 103 ? 12.064 21.007 -2.900 1.00 94.69 103 THR A O 1
ATOM 797 N N . ALA A 1 104 ? 11.950 18.807 -3.312 1.00 92.81 104 ALA A N 1
ATOM 798 C CA . ALA A 1 104 ? 13.122 18.417 -2.542 1.00 92.81 104 ALA A CA 1
ATOM 799 C C . ALA A 1 104 ? 14.033 17.522 -3.388 1.00 92.81 104 ALA A C 1
ATOM 801 O O . ALA A 1 104 ? 13.580 16.530 -3.954 1.00 92.81 104 ALA A O 1
ATOM 802 N N . SER A 1 105 ? 15.327 17.834 -3.422 1.00 93.62 105 SER A N 1
ATOM 803 C CA . SER A 1 105 ? 16.326 16.941 -4.013 1.00 93.62 105 SER A CA 1
ATOM 804 C C . SER A 1 105 ? 16.651 15.810 -3.037 1.00 93.62 105 SER A C 1
ATOM 806 O O . SER A 1 105 ? 16.880 16.043 -1.845 1.00 93.62 105 SER A O 1
ATOM 808 N N . ARG A 1 106 ? 16.640 14.569 -3.523 1.00 94.38 106 ARG A N 1
ATOM 809 C CA . ARG A 1 106 ? 16.999 13.372 -2.760 1.00 94.38 106 ARG A CA 1
ATOM 810 C C . ARG A 1 106 ? 18.192 12.699 -3.411 1.00 94.38 106 ARG A C 1
ATOM 812 O O . ARG A 1 106 ? 18.135 12.366 -4.588 1.00 94.38 106 ARG A O 1
ATOM 819 N N . SER A 1 107 ? 19.242 12.483 -2.629 1.00 95.62 107 SER A N 1
ATOM 820 C CA . SER A 1 107 ? 20.426 11.748 -3.063 1.00 95.62 107 SER A CA 1
ATOM 821 C C . SER A 1 107 ? 20.273 10.264 -2.760 1.00 95.62 107 SER A C 1
ATOM 823 O O . SER A 1 107 ? 19.893 9.884 -1.650 1.00 95.62 107 SER A O 1
ATOM 825 N N . PHE A 1 108 ? 20.621 9.442 -3.738 1.00 95.19 108 PHE A N 1
ATOM 826 C CA . PHE A 1 108 ? 20.626 7.990 -3.663 1.00 95.19 108 PHE A CA 1
ATOM 827 C C . PHE A 1 108 ? 22.021 7.462 -3.953 1.00 95.19 108 PHE A C 1
ATOM 829 O O . PHE A 1 108 ? 22.820 8.107 -4.633 1.00 95.19 108 PHE A O 1
ATOM 836 N N . LYS A 1 109 ? 22.291 6.274 -3.419 1.00 94.44 109 LYS A N 1
ATOM 837 C CA . LYS A 1 109 ? 23.532 5.535 -3.599 1.00 94.44 109 LYS A CA 1
ATOM 838 C C . LYS A 1 109 ? 23.179 4.059 -3.685 1.00 94.44 109 LYS A C 1
ATOM 840 O O . LYS A 1 109 ? 22.652 3.503 -2.725 1.00 94.44 109 LYS A O 1
ATOM 845 N N . GLU A 1 110 ? 23.408 3.457 -4.841 1.00 93.88 110 GLU A N 1
ATOM 846 C CA . GLU A 1 110 ? 23.175 2.029 -5.063 1.00 93.88 110 GLU A CA 1
ATOM 847 C C . GLU A 1 110 ? 24.101 1.514 -6.164 1.00 93.88 110 GLU A C 1
ATOM 849 O O . GLU A 1 110 ? 24.506 2.304 -7.025 1.00 93.88 110 GLU A O 1
ATOM 854 N N . PRO A 1 111 ? 24.448 0.222 -6.176 1.00 95.00 111 PRO A N 1
ATOM 855 C CA . PRO A 1 111 ? 25.270 -0.320 -7.233 1.00 95.00 111 PRO A CA 1
ATOM 856 C C . PRO A 1 111 ? 24.505 -0.418 -8.542 1.00 95.00 111 PRO A C 1
ATOM 858 O O . PRO A 1 111 ? 23.270 -0.471 -8.589 1.00 95.00 111 PRO A O 1
ATOM 861 N N . GLU A 1 112 ? 25.280 -0.497 -9.616 1.00 96.94 112 GLU A N 1
ATOM 862 C CA . GLU A 1 112 ? 24.768 -0.964 -10.893 1.00 96.94 112 GLU A CA 1
ATOM 863 C C . GLU A 1 112 ? 24.100 -2.333 -10.729 1.00 96.94 112 GLU A C 1
ATOM 865 O O . GLU A 1 112 ? 24.600 -3.196 -10.005 1.00 96.94 112 GLU A O 1
ATOM 870 N N . LYS A 1 113 ? 22.966 -2.547 -11.395 1.00 97.44 113 LYS A N 1
ATOM 871 C CA . LYS A 1 113 ? 22.280 -3.840 -11.368 1.00 97.44 113 LYS A CA 1
ATOM 872 C C . LYS A 1 113 ? 21.539 -4.121 -12.661 1.00 97.44 113 LYS A C 1
ATOM 874 O O . LYS A 1 113 ? 20.949 -3.222 -13.260 1.00 97.44 113 LYS A O 1
ATOM 879 N N . GLU A 1 114 ? 21.544 -5.384 -13.052 1.00 98.44 114 GLU A N 1
ATOM 880 C CA . GLU A 1 114 ? 20.665 -5.909 -14.085 1.00 98.44 114 GLU A CA 1
ATOM 881 C C . GLU A 1 114 ? 19.254 -6.108 -13.506 1.00 98.44 114 GLU A C 1
ATOM 883 O O . GLU A 1 114 ? 19.080 -6.518 -12.359 1.00 98.44 114 GLU A O 1
ATOM 888 N N . ILE A 1 115 ? 18.235 -5.812 -14.304 1.00 98.56 115 ILE A N 1
ATOM 889 C CA . ILE A 1 115 ? 16.818 -6.023 -14.002 1.00 98.56 115 ILE A CA 1
ATOM 890 C C . ILE A 1 115 ? 16.247 -6.810 -15.178 1.00 98.56 115 ILE A C 1
ATOM 892 O O . ILE A 1 115 ? 16.401 -6.393 -16.327 1.00 98.56 115 ILE A O 1
ATOM 896 N N . ALA A 1 116 ? 15.571 -7.926 -14.911 1.00 98.69 116 ALA A N 1
ATOM 897 C CA . ALA A 1 116 ? 14.812 -8.609 -15.955 1.00 98.69 116 ALA A CA 1
ATOM 898 C C . ALA A 1 116 ? 13.413 -8.007 -16.061 1.00 98.69 116 ALA A C 1
ATOM 900 O O . ALA A 1 116 ? 12.728 -7.868 -15.050 1.00 98.69 116 ALA A O 1
ATOM 901 N N . LEU A 1 117 ? 12.979 -7.689 -17.276 1.00 98.75 117 LEU A N 1
ATOM 902 C CA . LEU A 1 117 ? 11.643 -7.208 -17.606 1.00 98.75 117 LEU A CA 1
ATOM 903 C C . LEU A 1 117 ? 10.955 -8.232 -18.508 1.00 98.75 117 LEU A C 1
ATOM 905 O O . LEU A 1 117 ? 11.543 -8.693 -19.483 1.00 98.75 117 LEU A O 1
ATOM 909 N N . ALA A 1 118 ? 9.700 -8.555 -18.216 1.00 98.69 118 ALA A N 1
ATOM 910 C CA . ALA A 1 118 ? 8.821 -9.248 -19.147 1.00 98.69 118 ALA A CA 1
ATOM 911 C C . ALA A 1 118 ? 7.978 -8.209 -19.895 1.00 98.69 118 ALA A C 1
ATOM 913 O O . ALA A 1 118 ? 7.120 -7.551 -19.299 1.00 98.69 118 ALA A O 1
ATOM 914 N N . ALA A 1 119 ? 8.242 -8.057 -21.191 1.00 98.62 119 ALA A N 1
ATOM 915 C CA . ALA A 1 119 ? 7.536 -7.156 -22.087 1.00 98.62 119 ALA A CA 1
ATOM 916 C C . ALA A 1 119 ? 6.515 -7.938 -22.925 1.00 98.62 119 ALA A C 1
ATOM 918 O O . ALA A 1 119 ? 6.884 -8.820 -23.698 1.00 98.62 119 ALA A O 1
ATOM 919 N N . LEU A 1 120 ? 5.234 -7.610 -22.780 1.00 98.50 120 LEU A N 1
ATOM 920 C CA . LEU A 1 120 ? 4.123 -8.193 -23.528 1.00 98.50 120 LEU A CA 1
ATOM 921 C C . LEU A 1 120 ? 3.845 -7.369 -24.780 1.00 98.50 120 LEU A C 1
ATOM 923 O O . LEU A 1 120 ? 3.572 -6.178 -24.664 1.00 98.50 120 LEU A O 1
ATOM 927 N N . ASN A 1 121 ? 3.821 -8.005 -25.946 1.00 97.81 121 ASN A N 1
ATOM 928 C CA . ASN A 1 121 ? 3.215 -7.420 -27.132 1.00 97.81 121 ASN A CA 1
ATOM 929 C C . ASN A 1 121 ? 1.686 -7.478 -27.000 1.00 97.81 121 ASN A C 1
ATOM 931 O O . ASN A 1 121 ? 1.101 -8.561 -27.019 1.00 97.81 121 ASN A O 1
ATOM 935 N N . ILE A 1 122 ? 1.026 -6.329 -26.882 1.00 95.00 122 ILE A N 1
ATOM 936 C CA . ILE A 1 122 ? -0.421 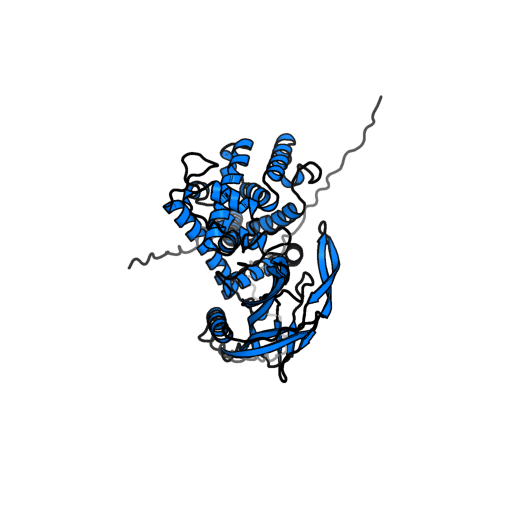-6.261 -26.625 1.00 95.00 122 ILE A CA 1
ATOM 937 C C . ILE A 1 122 ? -1.284 -6.691 -27.818 1.00 95.00 122 ILE A C 1
ATOM 939 O O . ILE A 1 122 ? -2.466 -6.957 -27.630 1.00 95.00 122 ILE A O 1
ATOM 943 N N . LYS A 1 123 ? -0.713 -6.779 -29.029 1.00 93.06 123 LYS A N 1
ATOM 944 C CA . LYS A 1 123 ? -1.419 -7.253 -30.229 1.00 93.06 123 LYS A CA 1
ATOM 945 C C . LYS A 1 123 ? -1.308 -8.766 -30.388 1.00 93.06 123 LYS A C 1
ATOM 947 O O . LYS A 1 123 ? -2.314 -9.438 -30.581 1.00 93.06 123 LYS A O 1
ATOM 952 N N . SER A 1 124 ? -0.093 -9.312 -30.295 1.00 95.12 124 SER A N 1
ATOM 953 C CA . SER A 1 124 ? 0.144 -10.747 -30.518 1.00 95.12 124 SER A CA 1
ATOM 954 C C . SER A 1 124 ? 0.002 -11.604 -29.257 1.00 95.12 124 SER A C 1
ATOM 956 O O . SER A 1 124 ? -0.200 -12.811 -29.357 1.00 95.12 124 SER A O 1
ATOM 958 N N . GLY A 1 125 ? 0.120 -11.012 -28.066 1.00 96.06 125 GLY A N 1
ATOM 959 C CA . GLY A 1 125 ? 0.184 -11.741 -26.798 1.00 96.06 125 GLY A CA 1
ATOM 960 C C . GLY A 1 125 ? 1.546 -12.389 -26.507 1.00 96.06 125 GLY A C 1
ATOM 961 O O . GLY A 1 125 ? 1.667 -13.117 -25.519 1.00 96.06 125 GLY A O 1
ATOM 962 N N . GLU A 1 126 ? 2.558 -12.150 -27.346 1.00 97.81 126 GLU A N 1
ATOM 963 C CA . GLU A 1 126 ? 3.929 -12.643 -27.160 1.00 97.81 126 GLU A CA 1
ATOM 964 C C . GLU A 1 126 ? 4.609 -11.934 -25.979 1.00 97.81 126 GLU A C 1
ATOM 966 O O . GLU A 1 126 ? 4.580 -10.706 -25.889 1.00 97.81 126 GLU A O 1
ATOM 971 N N . ILE A 1 127 ? 5.274 -12.691 -25.101 1.00 98.69 127 ILE A N 1
ATOM 972 C CA . ILE A 1 127 ? 6.103 -12.142 -24.021 1.00 98.69 127 ILE A CA 1
ATOM 973 C C . ILE A 1 127 ? 7.580 -12.279 -24.396 1.00 98.69 127 ILE A C 1
ATOM 975 O O . ILE A 1 127 ? 8.059 -13.377 -24.670 1.00 98.69 127 ILE A O 1
ATOM 979 N N . LYS A 1 128 ? 8.320 -11.168 -24.341 1.00 98.50 128 LYS A N 1
ATOM 980 C CA . LYS A 1 128 ? 9.781 -11.134 -24.470 1.00 98.50 128 LYS A CA 1
ATOM 981 C C . LYS A 1 128 ? 10.426 -10.786 -23.139 1.00 98.50 128 LYS A C 1
ATOM 983 O O . LYS A 1 128 ? 9.996 -9.858 -22.457 1.00 98.50 128 LYS A O 1
ATOM 988 N N . ILE A 1 129 ? 11.474 -11.523 -22.784 1.00 98.56 129 ILE A N 1
ATOM 989 C CA . ILE A 1 129 ? 12.285 -11.237 -21.601 1.00 98.56 129 ILE A CA 1
ATOM 990 C C . ILE A 1 129 ? 13.474 -10.372 -22.010 1.00 98.56 129 ILE A C 1
ATOM 992 O O . ILE A 1 129 ? 14.192 -10.695 -22.954 1.00 98.56 129 ILE A O 1
ATOM 996 N N . LEU A 1 130 ? 13.671 -9.275 -21.289 1.00 97.62 130 LEU A N 1
ATOM 997 C CA . LEU A 1 130 ? 14.721 -8.292 -21.524 1.00 97.62 130 LEU A CA 1
ATOM 998 C C . LEU A 1 130 ? 15.543 -8.137 -20.261 1.00 97.62 130 LEU A C 1
ATOM 1000 O O . LEU A 1 130 ? 14.974 -8.007 -19.182 1.00 97.62 130 LEU A O 1
ATOM 1004 N N . THR A 1 131 ? 16.859 -8.060 -20.400 1.00 98.50 131 THR A N 1
ATOM 1005 C CA . THR A 1 131 ? 17.731 -7.631 -19.307 1.00 98.50 131 THR A CA 1
ATOM 1006 C C . THR A 1 131 ? 18.139 -6.191 -19.560 1.00 98.50 131 THR A C 1
ATOM 1008 O O . THR A 1 131 ? 18.746 -5.893 -20.586 1.00 98.50 131 THR A O 1
ATOM 1011 N N . VAL A 1 132 ? 17.785 -5.300 -18.638 1.00 98.62 132 VAL A N 1
ATOM 1012 C CA . VAL A 1 132 ? 18.172 -3.885 -18.663 1.00 98.62 132 VAL A CA 1
ATOM 1013 C C . VAL A 1 132 ? 19.128 -3.597 -17.513 1.00 98.62 132 VAL A C 1
ATOM 1015 O O . VAL A 1 132 ? 19.017 -4.205 -16.450 1.00 98.62 132 VAL A O 1
ATOM 1018 N N . THR A 1 133 ? 20.045 -2.653 -17.694 1.00 98.56 133 THR A N 1
ATOM 1019 C CA . THR A 1 133 ? 21.002 -2.267 -16.652 1.00 98.56 133 THR A CA 1
ATOM 1020 C C . THR A 1 133 ? 20.623 -0.918 -16.074 1.00 98.56 133 THR A C 1
ATOM 1022 O O . THR A 1 133 ? 20.579 0.087 -16.781 1.00 98.56 133 THR A O 1
ATOM 1025 N N . LYS A 1 134 ? 20.382 -0.876 -14.767 1.00 97.88 134 LYS A N 1
ATOM 1026 C CA . LYS A 1 134 ? 20.256 0.372 -14.021 1.00 97.88 134 LYS A CA 1
ATOM 1027 C C . LYS A 1 134 ? 21.638 0.822 -13.562 1.00 97.88 134 LYS A C 1
ATOM 1029 O O . LYS A 1 134 ? 22.286 0.116 -12.791 1.00 97.88 134 LYS A O 1
ATOM 1034 N N . ARG A 1 135 ? 22.058 2.011 -13.997 1.00 97.19 135 ARG A N 1
ATOM 1035 C CA . ARG A 1 135 ? 23.346 2.634 -13.659 1.00 97.19 135 ARG A CA 1
ATOM 1036 C C . ARG A 1 135 ? 23.095 4.051 -13.147 1.00 97.19 135 ARG A C 1
ATOM 1038 O O . ARG A 1 135 ? 22.860 4.967 -13.925 1.00 97.19 135 ARG A O 1
ATOM 1045 N N . GLY A 1 136 ? 23.118 4.237 -11.826 1.00 95.44 136 GLY A N 1
ATOM 1046 C CA . GLY A 1 136 ? 22.738 5.518 -11.223 1.00 95.44 136 GLY A CA 1
ATOM 1047 C C . GLY A 1 136 ? 21.290 5.890 -11.568 1.00 95.44 136 GLY A C 1
ATOM 1048 O O . GLY A 1 136 ? 20.374 5.105 -11.298 1.00 95.44 136 GLY A O 1
ATOM 1049 N N . ALA A 1 137 ? 21.093 7.067 -12.171 1.00 95.62 137 ALA A N 1
ATOM 1050 C CA . ALA A 1 137 ? 19.785 7.533 -12.638 1.00 95.62 137 ALA A CA 1
ATOM 1051 C C . ALA A 1 137 ? 19.359 6.932 -13.990 1.00 95.62 137 ALA A C 1
ATOM 1053 O O . ALA A 1 137 ? 18.174 7.004 -14.321 1.00 95.62 137 ALA A O 1
ATOM 1054 N N . ASP A 1 138 ? 20.290 6.337 -14.739 1.00 97.00 138 ASP A N 1
ATOM 1055 C CA . ASP A 1 138 ? 20.070 5.893 -16.112 1.00 97.00 138 ASP A CA 1
ATOM 1056 C C . ASP A 1 138 ? 19.574 4.446 -16.186 1.00 97.00 138 ASP A C 1
ATOM 1058 O O . ASP A 1 138 ? 19.904 3.595 -15.348 1.00 97.00 138 ASP A O 1
ATOM 1062 N N . LEU A 1 139 ? 18.797 4.167 -17.235 1.00 98.12 139 LEU A N 1
ATOM 1063 C CA . LEU A 1 139 ? 18.382 2.827 -17.633 1.00 98.12 139 LEU A CA 1
ATOM 1064 C C . LEU A 1 139 ? 18.955 2.517 -19.014 1.00 98.12 139 LEU A C 1
ATOM 1066 O O . LEU A 1 139 ? 18.656 3.203 -19.987 1.00 98.12 139 LEU A O 1
ATOM 1070 N N . ILE A 1 140 ? 19.766 1.469 -19.096 1.00 98.44 140 ILE A N 1
ATOM 1071 C CA . ILE A 1 140 ? 20.410 1.022 -20.328 1.00 98.44 140 ILE A CA 1
ATOM 1072 C C . ILE A 1 140 ? 19.662 -0.219 -20.818 1.00 98.44 140 ILE A C 1
ATOM 1074 O O . ILE A 1 140 ? 19.719 -1.278 -20.191 1.00 98.44 140 ILE A O 1
ATOM 1078 N N . ALA A 1 141 ? 18.935 -0.074 -21.924 1.00 98.25 141 ALA A N 1
ATOM 1079 C CA . ALA A 1 141 ? 18.218 -1.162 -22.582 1.00 98.25 141 ALA A CA 1
ATOM 1080 C C . ALA A 1 141 ? 19.121 -1.906 -23.592 1.00 98.25 141 ALA A C 1
ATOM 1082 O O . ALA A 1 141 ? 20.094 -1.326 -24.085 1.00 98.25 141 ALA A O 1
ATOM 1083 N N . PRO A 1 142 ? 18.831 -3.181 -23.916 1.00 97.94 142 PRO A N 1
ATOM 1084 C CA . PRO A 1 142 ? 19.563 -3.910 -24.949 1.00 97.94 142 PRO A CA 1
ATOM 1085 C C . PRO A 1 142 ? 19.317 -3.314 -26.345 1.00 97.94 142 PRO A C 1
ATOM 1087 O O . PRO A 1 142 ? 18.327 -2.622 -26.580 1.00 97.94 142 PRO A O 1
ATOM 1090 N N . ALA A 1 143 ? 20.205 -3.613 -27.299 1.00 97.88 143 ALA A N 1
ATOM 1091 C CA . ALA A 1 143 ? 20.076 -3.134 -28.676 1.00 97.88 143 ALA A CA 1
ATOM 1092 C C . ALA A 1 143 ? 18.704 -3.492 -29.284 1.00 97.88 143 ALA A C 1
ATOM 1094 O O . ALA A 1 143 ? 18.189 -4.594 -29.091 1.00 97.88 143 ALA A O 1
ATOM 1095 N N . GLY A 1 144 ? 18.112 -2.544 -30.015 1.00 97.56 144 GLY A N 1
ATOM 1096 C CA . GLY A 1 144 ? 16.765 -2.671 -30.584 1.00 97.56 144 GLY A CA 1
ATOM 1097 C C . GLY A 1 144 ? 15.623 -2.330 -29.620 1.00 97.56 144 GLY A C 1
ATOM 1098 O O . GLY A 1 144 ? 14.478 -2.244 -30.062 1.00 97.56 144 GLY A O 1
ATOM 1099 N N . TRP A 1 145 ? 15.917 -2.081 -28.339 1.00 98.56 145 TRP A N 1
ATOM 1100 C CA . TRP A 1 145 ? 14.932 -1.678 -27.339 1.00 98.56 145 TRP A CA 1
ATOM 1101 C C . TRP A 1 145 ? 15.176 -0.255 -26.848 1.00 98.56 145 TRP A C 1
ATOM 1103 O O . TRP A 1 145 ? 16.295 0.127 -26.516 1.00 98.56 145 TRP A O 1
ATOM 1113 N N . ASN A 1 146 ? 14.097 0.514 -26.751 1.00 98.25 146 ASN A N 1
ATOM 1114 C CA . ASN A 1 146 ? 14.072 1.799 -26.068 1.00 98.25 146 ASN A CA 1
ATOM 1115 C C . ASN A 1 146 ? 13.078 1.693 -24.911 1.00 98.25 146 ASN A C 1
ATOM 1117 O O . ASN A 1 146 ? 11.867 1.644 -25.138 1.00 98.25 146 ASN A O 1
ATOM 1121 N N . VAL A 1 147 ? 13.601 1.611 -23.686 1.00 98.19 147 VAL A N 1
ATOM 1122 C CA . VAL A 1 147 ? 12.812 1.492 -22.456 1.00 98.19 147 VAL A CA 1
ATOM 1123 C C . VAL A 1 147 ? 13.094 2.694 -21.568 1.00 98.19 147 VAL A C 1
ATOM 1125 O O . VAL A 1 147 ? 14.239 2.969 -21.223 1.00 98.19 147 VAL A O 1
ATOM 1128 N N . GLU A 1 148 ? 12.035 3.383 -21.170 1.00 97.38 148 GLU A N 1
ATOM 1129 C CA . GLU A 1 148 ? 12.079 4.581 -20.343 1.00 97.38 148 GLU A CA 1
ATOM 1130 C C . GLU A 1 148 ? 11.524 4.297 -18.943 1.00 97.38 148 GLU A C 1
ATOM 1132 O O . GLU A 1 148 ? 10.560 3.545 -18.783 1.00 97.38 148 GLU A O 1
ATOM 1137 N N . VAL A 1 149 ? 12.112 4.934 -17.927 1.00 97.94 149 VAL A N 1
ATOM 1138 C CA . VAL A 1 149 ? 11.544 5.001 -16.574 1.00 97.94 149 VAL A CA 1
ATOM 1139 C C . VAL A 1 149 ? 10.630 6.210 -16.465 1.00 97.94 149 VAL A C 1
ATOM 1141 O O . VAL A 1 149 ? 11.086 7.344 -16.617 1.00 97.94 149 VAL A O 1
ATOM 1144 N N . LEU A 1 150 ? 9.366 5.965 -16.130 1.00 97.00 150 LEU A N 1
ATOM 1145 C CA . LEU A 1 150 ? 8.362 7.012 -15.991 1.00 97.00 150 LEU A CA 1
ATOM 1146 C C . LEU A 1 150 ? 8.429 7.671 -14.611 1.00 97.00 150 LEU A C 1
ATOM 1148 O O . LEU A 1 150 ? 8.474 7.000 -13.577 1.00 97.00 150 LEU A O 1
ATOM 1152 N N . GLU A 1 151 ? 8.374 8.999 -14.603 1.00 95.56 151 GLU A N 1
ATOM 1153 C CA . GLU A 1 151 ? 8.256 9.789 -13.382 1.00 95.56 151 GLU A CA 1
ATOM 1154 C C . GLU A 1 151 ? 6.808 9.799 -12.873 1.00 95.56 151 GLU A C 1
ATOM 1156 O O . GLU A 1 151 ? 5.851 9.987 -13.627 1.00 95.56 151 GLU A O 1
ATOM 1161 N N . ARG A 1 152 ? 6.633 9.579 -11.568 1.00 94.25 152 ARG A N 1
ATOM 1162 C CA . ARG A 1 152 ? 5.332 9.684 -10.895 1.00 94.25 152 ARG A CA 1
ATOM 1163 C C . ARG A 1 152 ? 4.982 11.149 -10.600 1.00 94.25 152 ARG A C 1
ATOM 1165 O O . ARG A 1 152 ? 5.891 11.957 -10.461 1.00 94.25 152 ARG A O 1
ATOM 1172 N N . PRO A 1 153 ? 3.706 11.499 -10.341 1.00 92.75 153 PRO A N 1
ATOM 1173 C CA . PRO A 1 153 ? 3.339 12.865 -9.942 1.00 92.75 153 PRO A CA 1
ATOM 1174 C C . PRO A 1 153 ? 4.029 13.364 -8.657 1.00 92.75 153 PRO A C 1
ATOM 1176 O O . PRO A 1 153 ? 4.092 14.562 -8.418 1.00 92.75 153 PRO A O 1
ATOM 1179 N N . SER A 1 154 ? 4.564 12.456 -7.833 1.00 91.88 154 SER A N 1
ATOM 1180 C CA . SER A 1 154 ? 5.409 12.761 -6.667 1.00 91.88 154 SER A CA 1
ATOM 1181 C C . SER A 1 154 ? 6.897 12.981 -7.003 1.00 91.88 154 SER A C 1
ATOM 1183 O O . SER A 1 154 ? 7.715 13.131 -6.096 1.00 91.88 154 SER A O 1
ATOM 1185 N N . GLY A 1 155 ? 7.287 12.967 -8.281 1.00 93.75 155 GLY A N 1
ATOM 1186 C CA . GLY A 1 155 ? 8.675 13.091 -8.747 1.00 93.75 155 GLY A CA 1
ATOM 1187 C C . GLY A 1 155 ? 9.507 11.814 -8.566 1.00 93.75 155 GLY A C 1
ATOM 1188 O O . GLY A 1 155 ? 10.703 11.781 -8.835 1.00 93.75 155 GLY A O 1
ATOM 1189 N N . ILE A 1 156 ? 8.900 10.727 -8.080 1.00 94.44 156 ILE A N 1
ATOM 1190 C CA . ILE A 1 156 ? 9.593 9.445 -7.921 1.00 94.44 156 ILE A CA 1
ATOM 1191 C C . ILE A 1 156 ? 9.782 8.811 -9.302 1.00 94.44 156 ILE A C 1
ATOM 1193 O O . ILE A 1 156 ? 8.792 8.473 -9.954 1.00 94.44 156 ILE A O 1
ATOM 1197 N N . ARG A 1 157 ? 11.039 8.580 -9.698 1.00 95.44 157 ARG A N 1
ATOM 1198 C CA . ARG A 1 157 ? 11.399 7.805 -10.897 1.00 95.44 157 ARG A CA 1
ATOM 1199 C C . ARG A 1 157 ? 11.733 6.365 -10.521 1.00 95.44 157 ARG A C 1
ATOM 1201 O O . ARG A 1 157 ? 11.034 5.441 -10.930 1.00 95.44 157 ARG A O 1
ATOM 1208 N N . TRP A 1 158 ? 12.731 6.163 -9.659 1.00 96.19 158 TRP A N 1
ATOM 1209 C CA . TRP A 1 158 ? 13.120 4.834 -9.191 1.00 96.19 158 TRP A CA 1
ATOM 1210 C C . TRP A 1 158 ? 12.334 4.418 -7.942 1.00 96.19 158 TRP A C 1
ATOM 1212 O O . TRP A 1 158 ? 12.494 4.967 -6.851 1.00 96.19 158 TRP A O 1
ATOM 1222 N N . ASN A 1 159 ? 11.484 3.400 -8.095 1.00 94.94 159 ASN A N 1
ATOM 1223 C CA . ASN A 1 159 ? 10.601 2.881 -7.044 1.00 94.94 159 ASN A CA 1
ATOM 1224 C C . ASN A 1 159 ? 10.816 1.374 -6.799 1.00 94.94 159 ASN A C 1
ATOM 1226 O O . ASN A 1 159 ? 9.870 0.608 -6.584 1.00 94.94 159 ASN A O 1
ATOM 1230 N N . GLY A 1 160 ? 12.076 0.934 -6.886 1.00 94.75 160 GLY A N 1
ATOM 1231 C CA . GLY A 1 160 ? 12.467 -0.469 -6.746 1.00 94.75 160 GLY A CA 1
ATOM 1232 C C . GLY A 1 160 ? 11.714 -1.374 -7.726 1.00 94.75 160 GLY A C 1
ATOM 1233 O O . GLY A 1 160 ? 11.519 -1.018 -8.888 1.00 94.75 160 GLY A O 1
ATOM 1234 N N . ARG A 1 161 ? 11.195 -2.504 -7.230 1.00 95.94 161 ARG A N 1
ATOM 1235 C CA . ARG A 1 161 ? 10.377 -3.455 -8.012 1.00 95.94 161 ARG A CA 1
ATOM 1236 C C . ARG A 1 161 ? 9.086 -2.867 -8.600 1.00 95.94 161 ARG A C 1
ATOM 1238 O O . ARG A 1 161 ? 8.493 -3.465 -9.486 1.00 95.94 161 ARG A O 1
ATOM 1245 N N . ASN A 1 162 ? 8.630 -1.713 -8.110 1.00 97.00 162 ASN A N 1
ATOM 1246 C CA . ASN A 1 162 ? 7.434 -1.026 -8.604 1.00 97.00 162 ASN A CA 1
ATOM 1247 C C . ASN A 1 162 ? 7.787 0.248 -9.397 1.00 97.00 162 ASN A C 1
ATOM 1249 O O . ASN A 1 162 ? 7.020 1.213 -9.400 1.00 97.00 162 ASN A O 1
ATOM 1253 N N . THR A 1 163 ? 8.979 0.281 -9.998 1.00 97.50 163 THR A N 1
ATOM 1254 C CA . THR A 1 163 ? 9.379 1.302 -10.977 1.00 97.50 163 THR A CA 1
ATOM 1255 C C . THR A 1 163 ? 8.493 1.186 -12.213 1.00 97.50 163 THR A C 1
ATOM 1257 O O . THR A 1 163 ? 8.295 0.084 -12.717 1.00 97.50 163 THR A O 1
ATOM 1260 N N . ALA A 1 164 ? 7.951 2.308 -12.682 1.00 97.19 164 ALA A N 1
ATOM 1261 C CA . ALA A 1 164 ? 7.106 2.340 -13.868 1.00 97.19 164 ALA A CA 1
ATOM 1262 C C . ALA A 1 164 ? 7.973 2.416 -15.129 1.00 97.19 164 ALA A C 1
ATOM 1264 O O . ALA A 1 164 ? 8.870 3.254 -15.212 1.00 97.19 164 ALA A O 1
ATOM 1265 N N . TYR A 1 165 ? 7.683 1.561 -16.107 1.00 98.00 165 TYR A N 1
ATOM 1266 C CA . TYR A 1 165 ? 8.419 1.489 -17.367 1.00 98.00 165 TYR A CA 1
ATOM 1267 C C . TYR A 1 165 ? 7.498 1.780 -18.550 1.00 98.00 165 TYR A C 1
ATOM 1269 O O . TYR A 1 165 ? 6.320 1.419 -18.518 1.00 98.00 165 TYR A O 1
ATOM 1277 N N . ARG A 1 166 ? 8.060 2.363 -19.609 1.00 97.88 166 ARG A N 1
ATOM 1278 C CA . ARG A 1 166 ? 7.449 2.473 -20.937 1.00 97.88 166 ARG A CA 1
ATOM 1279 C C . ARG A 1 166 ? 8.392 1.893 -21.978 1.00 97.88 166 ARG A C 1
ATOM 1281 O O . ARG A 1 166 ? 9.586 2.174 -21.940 1.00 97.88 166 ARG A O 1
ATOM 1288 N N . VAL A 1 167 ? 7.861 1.112 -22.914 1.00 98.25 167 VAL A N 1
ATOM 1289 C CA . VAL A 1 167 ? 8.617 0.671 -24.090 1.00 98.25 167 VAL A CA 1
ATOM 1290 C C . VAL A 1 167 ? 8.254 1.583 -25.255 1.00 98.25 167 VAL A C 1
ATOM 1292 O O . VAL A 1 167 ? 7.127 1.565 -25.737 1.00 98.25 167 VAL A O 1
ATOM 1295 N N . ASN A 1 168 ? 9.212 2.396 -25.689 1.00 97.75 168 ASN A N 1
ATOM 1296 C CA . ASN A 1 168 ? 9.056 3.297 -26.830 1.00 97.75 168 ASN A CA 1
ATOM 1297 C C . ASN A 1 168 ? 9.367 2.582 -28.158 1.00 97.75 168 ASN A C 1
ATOM 1299 O O . ASN A 1 168 ? 8.828 2.943 -29.197 1.00 97.75 168 ASN A O 1
ATOM 1303 N N . SER A 1 169 ? 10.235 1.566 -28.132 1.00 97.62 169 SER A N 1
ATOM 1304 C CA . SER A 1 169 ? 10.528 0.701 -29.281 1.00 97.62 169 SER A CA 1
ATOM 1305 C C . SER A 1 169 ? 10.969 -0.686 -28.803 1.00 97.62 169 SER A C 1
ATOM 1307 O O . SER A 1 169 ? 11.757 -0.747 -27.852 1.00 97.62 169 SER A O 1
ATOM 1309 N N . PRO A 1 170 ? 10.541 -1.778 -29.463 1.00 97.88 170 PRO A N 1
ATOM 1310 C CA . PRO A 1 170 ? 9.534 -1.825 -30.531 1.00 97.88 170 PRO A CA 1
ATOM 1311 C C . PRO A 1 170 ? 8.125 -1.453 -30.037 1.00 97.88 170 PRO A C 1
ATOM 1313 O O . PRO A 1 170 ? 7.803 -1.616 -28.861 1.00 97.88 170 PRO A O 1
ATOM 1316 N N . GLU A 1 171 ? 7.281 -0.951 -30.941 1.00 96.50 171 GLU A N 1
ATOM 1317 C CA . GLU A 1 171 ? 5.903 -0.561 -30.621 1.00 96.50 171 GLU A CA 1
ATOM 1318 C C . GLU A 1 171 ? 5.053 -1.741 -30.125 1.00 96.50 171 GLU A C 1
ATOM 1320 O O . GLU A 1 171 ? 5.303 -2.903 -30.453 1.00 96.50 171 GLU A O 1
ATOM 1325 N N . ASN A 1 172 ? 3.963 -1.425 -29.420 1.00 96.12 172 ASN A N 1
ATOM 1326 C CA . ASN A 1 172 ? 2.984 -2.376 -28.877 1.00 96.12 172 ASN A CA 1
ATOM 1327 C C . ASN A 1 172 ? 3.506 -3.253 -27.730 1.00 96.12 172 ASN A C 1
ATOM 1329 O O . ASN A 1 172 ? 2.786 -4.146 -27.293 1.00 96.12 172 ASN A O 1
ATOM 1333 N N . TYR A 1 173 ? 4.716 -3.020 -27.220 1.00 98.31 173 TYR A N 1
ATOM 1334 C CA . TYR A 1 173 ? 5.203 -3.714 -26.033 1.00 98.31 173 TYR A CA 1
ATOM 1335 C C . TYR A 1 173 ? 4.911 -2.928 -24.754 1.00 98.31 173 TYR A C 1
ATOM 1337 O O . TYR A 1 173 ? 5.055 -1.711 -24.707 1.00 98.31 173 TYR A O 1
ATOM 1345 N N . VAL A 1 174 ? 4.532 -3.640 -23.694 1.00 98.00 174 VAL A N 1
ATOM 1346 C CA . VAL A 1 174 ? 4.306 -3.081 -22.354 1.00 98.00 174 VAL A CA 1
ATOM 1347 C C . VAL A 1 174 ? 4.984 -3.966 -21.315 1.00 98.00 174 VAL A C 1
ATOM 1349 O O . VAL A 1 174 ? 4.942 -5.191 -21.414 1.00 98.00 174 VAL A O 1
ATOM 1352 N N . VAL A 1 175 ? 5.636 -3.376 -20.313 1.00 98.50 175 VAL A N 1
ATOM 1353 C CA . VAL A 1 175 ? 6.257 -4.157 -19.230 1.00 98.50 175 VAL A CA 1
ATOM 1354 C C . VAL A 1 175 ? 5.169 -4.625 -18.270 1.00 98.50 175 VAL A C 1
ATOM 1356 O O . VAL A 1 175 ? 4.487 -3.800 -17.670 1.00 98.50 175 VAL A O 1
ATOM 1359 N N . ILE A 1 176 ? 5.030 -5.942 -18.109 1.00 98.44 176 ILE A N 1
ATOM 1360 C CA . ILE A 1 176 ? 3.979 -6.559 -17.283 1.00 98.44 176 ILE A CA 1
ATOM 1361 C C . ILE A 1 176 ? 4.507 -7.242 -16.020 1.00 98.44 176 ILE A C 1
ATOM 1363 O O . ILE A 1 176 ? 3.745 -7.490 -15.091 1.00 98.44 176 ILE A O 1
ATOM 1367 N N . ALA A 1 177 ? 5.809 -7.522 -15.960 1.00 98.50 177 ALA A N 1
ATOM 1368 C CA . ALA A 1 177 ? 6.484 -8.012 -14.764 1.00 98.50 177 ALA A CA 1
ATOM 1369 C C . ALA A 1 177 ? 7.978 -7.677 -14.802 1.00 98.50 177 ALA A C 1
ATOM 1371 O O . ALA A 1 177 ? 8.548 -7.448 -15.870 1.00 98.50 177 ALA A O 1
ATOM 1372 N N . ASN A 1 178 ? 8.621 -7.671 -13.639 1.00 98.50 178 ASN A N 1
ATOM 1373 C CA . ASN A 1 178 ? 10.064 -7.569 -13.503 1.00 98.50 178 ASN A CA 1
ATOM 1374 C C . ASN A 1 178 ? 10.606 -8.473 -12.393 1.00 98.50 178 ASN A C 1
ATOM 1376 O O . ASN A 1 178 ? 9.873 -8.879 -11.491 1.00 98.50 178 ASN A O 1
ATOM 1380 N N . VAL A 1 179 ? 11.907 -8.748 -12.462 1.00 98.19 179 VAL A N 1
ATOM 1381 C CA . VAL A 1 179 ? 12.707 -9.242 -11.341 1.00 98.19 179 VAL A CA 1
ATOM 1382 C C . V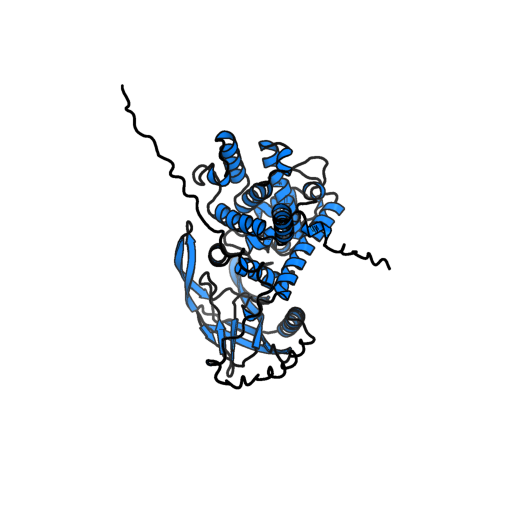AL A 1 179 ? 13.674 -8.143 -10.950 1.00 98.19 179 VAL A C 1
ATOM 1384 O O . VAL A 1 179 ? 14.595 -7.820 -11.702 1.00 98.19 179 VAL A O 1
ATOM 1387 N N . TYR A 1 180 ? 13.467 -7.579 -9.766 1.00 97.06 180 TYR A N 1
ATOM 1388 C CA . TYR A 1 180 ? 14.296 -6.506 -9.236 1.00 97.06 180 TYR A CA 1
ATOM 1389 C C . TYR A 1 180 ? 15.220 -7.039 -8.131 1.00 97.06 180 TYR A C 1
ATOM 1391 O O . TYR A 1 180 ? 14.720 -7.540 -7.116 1.00 97.06 180 TYR A O 1
ATOM 1399 N N . PRO A 1 181 ? 16.553 -6.936 -8.273 1.00 95.75 181 PRO A N 1
ATOM 1400 C CA . PRO A 1 181 ? 17.475 -7.312 -7.211 1.00 95.75 181 PRO A CA 1
ATOM 1401 C C . PRO A 1 181 ? 17.526 -6.238 -6.120 1.00 95.75 181 PRO A C 1
ATOM 1403 O O . PRO A 1 181 ? 17.880 -5.081 -6.359 1.00 95.75 181 PRO A O 1
ATOM 1406 N N . ASN A 1 182 ? 17.202 -6.644 -4.897 1.00 90.19 182 ASN A N 1
ATOM 1407 C CA . ASN A 1 182 ? 17.312 -5.832 -3.695 1.00 90.19 182 ASN A CA 1
ATOM 1408 C C . ASN A 1 182 ? 18.429 -6.357 -2.800 1.00 90.19 182 ASN A C 1
ATOM 1410 O O . ASN A 1 182 ? 18.428 -7.514 -2.373 1.00 90.19 182 ASN A O 1
ATOM 1414 N N . GLU A 1 183 ? 19.373 -5.479 -2.486 1.00 88.06 183 GLU A N 1
ATOM 1415 C CA . GLU A 1 183 ? 20.425 -5.766 -1.525 1.00 88.06 183 GLU A CA 1
ATOM 1416 C C . GLU A 1 183 ? 19.882 -5.718 -0.106 1.00 88.06 183 GLU A C 1
ATOM 1418 O O . GLU A 1 183 ? 19.132 -4.822 0.288 1.00 88.06 183 GLU A O 1
ATOM 1423 N N . LYS A 1 184 ? 20.301 -6.697 0.684 1.00 84.38 184 LYS A N 1
ATOM 1424 C CA . LYS A 1 184 ? 20.025 -6.757 2.104 1.00 84.38 184 LYS A CA 1
ATOM 1425 C C . LYS A 1 184 ? 21.317 -7.029 2.847 1.00 84.38 184 LYS A C 1
ATOM 1427 O O . LYS A 1 184 ? 21.853 -8.139 2.808 1.00 84.38 184 LYS A O 1
ATOM 1432 N N . ASP A 1 185 ? 21.759 -6.013 3.570 1.00 84.88 185 ASP A N 1
ATOM 1433 C CA . ASP A 1 185 ? 22.858 -6.120 4.512 1.00 84.88 185 ASP A CA 1
ATOM 1434 C C . ASP A 1 185 ? 22.346 -6.729 5.820 1.00 84.88 185 ASP A C 1
ATOM 1436 O O . ASP A 1 185 ? 21.366 -6.278 6.423 1.00 84.88 185 ASP A O 1
ATOM 1440 N N . THR A 1 186 ? 23.009 -7.789 6.267 1.00 85.62 186 THR A N 1
ATOM 1441 C CA . THR A 1 186 ? 22.727 -8.454 7.539 1.00 85.62 186 THR A CA 1
ATOM 1442 C C . THR A 1 186 ? 23.995 -8.509 8.372 1.00 85.62 186 THR A C 1
ATOM 1444 O O . THR A 1 186 ? 25.069 -8.805 7.861 1.00 85.62 186 THR A O 1
ATOM 1447 N N . ARG A 1 187 ? 23.897 -8.192 9.667 1.00 90.25 187 ARG A N 1
ATOM 1448 C CA . ARG A 1 187 ? 25.023 -8.368 10.590 1.00 90.25 187 ARG A CA 1
ATOM 1449 C C . ARG A 1 187 ? 25.035 -9.807 11.071 1.00 90.25 187 ARG A C 1
ATOM 1451 O O . ARG A 1 187 ? 24.105 -10.222 11.759 1.00 90.25 187 ARG A O 1
ATOM 1458 N N . VAL A 1 188 ? 26.086 -10.539 10.731 1.00 91.19 188 VAL A N 1
ATOM 1459 C CA . VAL A 1 188 ? 26.278 -11.927 11.153 1.00 91.19 188 VAL A CA 1
ATOM 1460 C C . VAL A 1 188 ? 27.429 -12.009 12.146 1.00 91.19 188 VAL A C 1
ATOM 1462 O O . VAL A 1 188 ? 28.448 -11.333 12.006 1.00 91.19 188 VAL A O 1
ATOM 1465 N N . ALA A 1 189 ? 27.232 -12.797 13.199 1.00 91.12 189 ALA A N 1
ATOM 1466 C CA . ALA A 1 189 ? 28.257 -13.053 14.198 1.00 91.12 189 ALA A CA 1
ATOM 1467 C C . ALA A 1 189 ? 29.256 -14.078 13.646 1.00 91.12 189 ALA A C 1
ATOM 1469 O O . ALA A 1 189 ? 28.873 -15.177 13.257 1.00 91.12 189 ALA A O 1
ATOM 1470 N N . GLN A 1 190 ? 30.537 -13.730 13.648 1.00 93.81 190 GLN A N 1
ATOM 1471 C CA . GLN A 1 190 ? 31.640 -14.584 13.224 1.00 93.81 190 GLN A CA 1
ATOM 1472 C C . GLN A 1 190 ? 32.712 -14.611 14.317 1.00 93.81 190 GLN A C 1
ATOM 1474 O O . GLN A 1 190 ? 32.885 -13.648 15.059 1.00 93.81 190 GLN A O 1
ATOM 1479 N N . LYS A 1 191 ? 33.444 -15.717 14.453 1.00 94.25 191 LYS A N 1
ATOM 1480 C CA . LYS A 1 191 ? 34.613 -15.789 15.337 1.00 94.25 191 LYS A CA 1
ATOM 1481 C C . LYS A 1 191 ? 35.849 -15.283 14.596 1.00 94.25 191 LYS A C 1
ATOM 1483 O O . LYS A 1 191 ? 36.119 -15.724 13.483 1.00 94.25 191 LYS A O 1
ATOM 1488 N N . ASN A 1 192 ? 36.585 -14.347 15.191 1.00 93.38 192 ASN A N 1
ATOM 1489 C CA . ASN A 1 192 ? 37.892 -13.949 14.667 1.00 93.38 192 ASN A CA 1
ATOM 1490 C C . ASN A 1 192 ? 38.968 -14.998 15.016 1.00 93.38 192 ASN A C 1
ATOM 1492 O O . ASN A 1 192 ? 38.700 -15.963 15.733 1.00 93.38 192 ASN A O 1
ATOM 1496 N N . LYS A 1 193 ? 40.203 -14.791 14.537 1.00 89.69 193 LYS A N 1
ATOM 1497 C CA . LYS A 1 193 ? 41.341 -15.703 14.768 1.00 89.69 193 LYS A CA 1
ATOM 1498 C C . LYS A 1 193 ? 41.675 -15.915 16.257 1.00 89.69 193 LYS A C 1
ATOM 1500 O O . LYS A 1 193 ? 42.311 -16.899 16.596 1.00 89.69 193 LYS A O 1
ATOM 1505 N N . GLN A 1 194 ? 41.231 -15.017 17.135 1.00 90.69 194 GLN A N 1
ATOM 1506 C CA . GLN A 1 194 ? 41.415 -15.057 18.588 1.00 90.69 194 GLN A CA 1
ATOM 1507 C C . GLN A 1 194 ? 40.190 -15.626 19.336 1.00 90.69 194 GLN A C 1
ATOM 1509 O O . GLN A 1 194 ? 40.102 -15.506 20.554 1.00 90.69 194 GLN A O 1
ATOM 1514 N N . GLY A 1 195 ? 39.196 -16.185 18.633 1.00 90.19 195 GLY A N 1
ATOM 1515 C CA . GLY A 1 195 ? 37.987 -16.760 19.242 1.00 90.19 195 GLY A CA 1
ATOM 1516 C C . GLY A 1 195 ? 36.955 -15.736 19.751 1.00 90.19 195 GLY A C 1
ATOM 1517 O O . GLY A 1 195 ? 35.928 -16.111 20.332 1.00 90.19 195 GLY A O 1
ATOM 1518 N N . LYS A 1 196 ? 37.163 -14.437 19.502 1.00 90.69 196 LYS A N 1
ATOM 1519 C CA . LYS A 1 196 ? 36.220 -13.367 19.857 1.00 90.69 196 LYS A CA 1
ATOM 1520 C C . LYS A 1 196 ? 35.110 -13.267 18.813 1.00 90.69 196 LYS A C 1
ATOM 1522 O O . LYS A 1 196 ? 35.369 -13.308 17.612 1.00 90.69 196 LYS A O 1
ATOM 1527 N N . THR A 1 197 ? 33.869 -13.107 19.271 1.00 93.06 197 THR A N 1
ATOM 1528 C CA . THR A 1 197 ? 32.736 -12.824 18.381 1.00 93.06 197 THR A CA 1
ATOM 1529 C C . THR A 1 197 ? 32.865 -11.407 17.823 1.00 93.06 197 THR A C 1
ATOM 1531 O O . THR A 1 197 ? 32.868 -10.434 18.576 1.00 93.06 197 THR A O 1
ATOM 1534 N N . VAL A 1 198 ? 32.967 -11.300 16.504 1.00 93.31 198 VAL A N 1
ATOM 1535 C CA . VAL A 1 198 ? 32.910 -10.065 15.723 1.00 93.31 198 VAL A CA 1
ATOM 1536 C C . VAL A 1 198 ? 31.651 -10.086 14.863 1.00 93.31 198 VAL A C 1
ATOM 1538 O O . VAL A 1 198 ? 31.191 -11.150 14.462 1.00 93.31 198 VAL A O 1
ATOM 1541 N N . TYR A 1 199 ? 31.069 -8.923 14.591 1.00 91.56 199 TYR A N 1
ATOM 1542 C CA . TYR A 1 199 ? 29.925 -8.817 13.689 1.00 91.56 199 TYR A CA 1
ATOM 1543 C C . TYR A 1 199 ? 30.412 -8.319 12.338 1.00 91.56 199 TYR A C 1
ATOM 1545 O O . TYR A 1 199 ? 30.958 -7.219 12.255 1.00 91.56 199 TYR A O 1
ATOM 1553 N N . VAL A 1 200 ? 30.210 -9.120 11.297 1.00 90.56 200 VAL A N 1
ATOM 1554 C CA . VAL A 1 200 ? 30.529 -8.753 9.915 1.00 90.56 200 VAL A CA 1
ATOM 1555 C C . VAL A 1 200 ? 29.239 -8.479 9.151 1.00 90.56 200 VAL A C 1
ATOM 1557 O O . VAL A 1 200 ? 28.201 -9.089 9.416 1.00 90.56 200 VAL A O 1
ATOM 1560 N N . THR A 1 201 ? 29.283 -7.524 8.227 1.00 87.75 201 THR A N 1
ATOM 1561 C CA . THR A 1 201 ? 28.159 -7.261 7.328 1.00 87.75 201 THR A CA 1
ATOM 1562 C C . THR A 1 201 ? 28.211 -8.263 6.184 1.00 87.75 201 THR A C 1
ATOM 1564 O O . THR A 1 201 ? 29.135 -8.237 5.377 1.00 87.75 201 THR A O 1
ATOM 1567 N N . GLN A 1 202 ? 27.213 -9.136 6.111 1.00 87.38 202 GLN A N 1
ATOM 1568 C CA . GLN A 1 202 ? 26.976 -10.012 4.976 1.00 87.38 202 GLN A CA 1
ATOM 1569 C C . GLN A 1 202 ? 25.897 -9.391 4.091 1.00 87.38 202 GLN A C 1
ATOM 1571 O O . GLN A 1 202 ? 24.738 -9.257 4.504 1.00 87.38 202 GLN A O 1
ATOM 1576 N N . ARG A 1 203 ? 26.289 -9.023 2.871 1.00 85.44 203 ARG A N 1
ATOM 1577 C CA . ARG A 1 203 ? 25.376 -8.563 1.827 1.00 85.44 203 ARG A CA 1
ATOM 1578 C C . ARG A 1 203 ? 24.758 -9.765 1.125 1.00 85.44 203 ARG A C 1
ATOM 1580 O O . ARG A 1 203 ? 25.460 -10.684 0.714 1.00 85.44 203 ARG A O 1
ATOM 1587 N N . THR A 1 204 ? 23.439 -9.758 1.001 1.00 89.12 204 THR A N 1
ATOM 1588 C CA . THR A 1 204 ? 22.670 -10.779 0.279 1.00 89.12 204 THR A CA 1
ATOM 1589 C C . THR A 1 204 ? 21.808 -10.107 -0.779 1.00 89.12 204 THR A C 1
ATOM 1591 O O . THR A 1 204 ? 21.282 -9.022 -0.537 1.00 89.12 204 THR A O 1
ATOM 1594 N N . ILE A 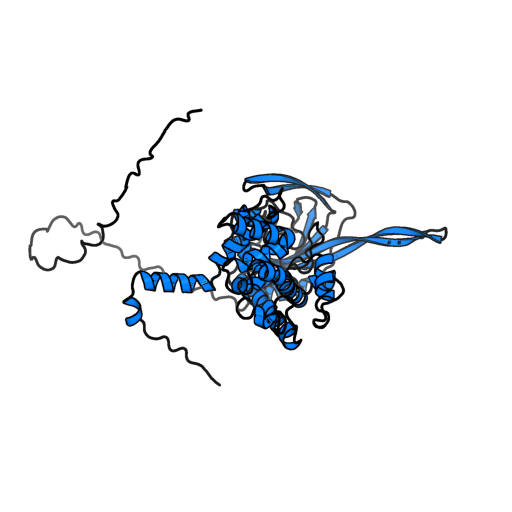1 205 ? 21.659 -10.736 -1.945 1.00 90.75 205 ILE A N 1
ATOM 1595 C CA . ILE A 1 205 ? 20.756 -10.260 -2.996 1.00 90.75 205 ILE A CA 1
ATOM 1596 C C . ILE A 1 205 ? 19.457 -11.045 -2.902 1.00 90.75 205 ILE A C 1
ATOM 1598 O O . ILE A 1 205 ? 19.457 -12.274 -2.964 1.00 90.75 205 ILE A O 1
ATOM 1602 N N . LYS A 1 206 ? 18.346 -10.329 -2.750 1.00 91.12 206 LYS A N 1
ATOM 1603 C CA . LYS A 1 206 ? 17.003 -10.888 -2.841 1.00 91.12 206 LYS A CA 1
ATOM 1604 C C . LYS A 1 206 ? 16.364 -10.430 -4.143 1.00 91.12 206 LYS A C 1
ATOM 1606 O O . LYS A 1 206 ? 16.260 -9.234 -4.392 1.00 91.12 206 LYS A O 1
ATOM 1611 N N . TYR A 1 207 ? 15.896 -11.380 -4.936 1.00 94.00 207 TYR A N 1
ATOM 1612 C CA . TYR A 1 207 ? 15.146 -11.103 -6.152 1.00 94.00 207 TYR A CA 1
ATOM 1613 C C . TYR A 1 207 ? 13.664 -10.946 -5.828 1.00 94.00 207 TYR A C 1
ATOM 1615 O O . TYR A 1 207 ? 13.036 -11.866 -5.300 1.00 94.00 207 TYR A O 1
ATOM 1623 N N . ASP A 1 208 ? 13.109 -9.779 -6.134 1.00 94.25 208 ASP A N 1
ATOM 1624 C CA . ASP A 1 208 ? 11.682 -9.524 -6.002 1.00 94.25 208 ASP A CA 1
ATOM 1625 C C . ASP A 1 208 ? 11.024 -9.572 -7.384 1.00 94.25 208 ASP A C 1
ATOM 1627 O O . ASP A 1 208 ? 11.269 -8.713 -8.228 1.00 94.25 208 ASP A O 1
ATOM 1631 N N . LEU A 1 209 ? 10.180 -10.583 -7.592 1.00 96.62 209 LEU A N 1
ATOM 1632 C CA . LEU A 1 209 ? 9.331 -10.729 -8.773 1.00 96.62 209 LEU A CA 1
ATOM 1633 C C . LEU A 1 209 ? 8.029 -9.942 -8.578 1.00 96.62 209 LEU A C 1
ATOM 1635 O O . LEU A 1 209 ? 7.308 -10.194 -7.606 1.00 96.62 209 LEU A O 1
ATOM 1639 N N . TYR A 1 210 ? 7.734 -9.002 -9.475 1.00 97.69 210 TYR A N 1
ATOM 1640 C CA . TYR A 1 210 ? 6.622 -8.066 -9.300 1.00 97.69 210 TYR A CA 1
ATOM 1641 C C . TYR A 1 210 ? 6.063 -7.555 -10.630 1.00 97.69 210 TYR A C 1
ATOM 1643 O O . TYR A 1 210 ? 6.821 -7.326 -11.566 1.00 97.69 210 TYR A O 1
ATOM 1651 N N . ALA A 1 211 ? 4.759 -7.293 -10.690 1.00 98.19 211 ALA A N 1
ATOM 1652 C CA . ALA A 1 211 ? 4.125 -6.526 -11.757 1.00 98.19 211 ALA A CA 1
ATOM 1653 C C . ALA A 1 211 ? 4.121 -5.036 -11.368 1.00 98.19 211 ALA A C 1
ATOM 1655 O O . ALA A 1 211 ? 3.326 -4.638 -10.503 1.00 98.19 211 ALA A O 1
ATOM 1656 N N . PRO A 1 212 ? 5.031 -4.207 -11.920 1.00 97.31 212 PRO A N 1
ATOM 1657 C CA . PRO A 1 212 ? 5.062 -2.789 -11.598 1.00 97.31 212 PRO A CA 1
ATOM 1658 C C . PRO A 1 212 ? 3.824 -2.089 -12.160 1.00 97.31 212 PRO A C 1
ATOM 1660 O O . PRO A 1 212 ? 3.299 -2.483 -13.194 1.00 97.31 212 PRO A O 1
ATOM 1663 N N . TYR A 1 213 ? 3.380 -1.006 -11.527 1.00 96.94 213 TYR A N 1
ATOM 1664 C CA . TYR A 1 213 ? 2.412 -0.127 -12.179 1.00 96.94 213 TYR A CA 1
ATOM 1665 C C . TYR A 1 213 ? 3.026 0.560 -13.408 1.00 96.94 213 TYR A C 1
ATOM 1667 O O . TYR A 1 213 ? 4.130 1.095 -13.331 1.00 96.94 213 TYR A O 1
ATOM 1675 N N . SER A 1 214 ? 2.258 0.652 -14.490 1.00 94.25 214 SER A N 1
ATOM 1676 C CA . SER A 1 214 ? 2.470 1.588 -15.595 1.00 94.25 214 SER A CA 1
ATOM 1677 C C . SER A 1 214 ? 1.112 2.131 -16.065 1.00 94.25 214 SER A C 1
ATOM 1679 O O . SER A 1 214 ? 0.088 1.481 -15.830 1.00 94.25 214 SER A O 1
ATOM 1681 N N . PRO A 1 215 ? 1.065 3.301 -16.732 1.00 94.62 215 PRO A N 1
ATOM 1682 C CA . PRO A 1 215 ? -0.160 3.780 -17.371 1.00 94.62 215 PRO A CA 1
ATOM 1683 C C . PRO A 1 215 ? -0.759 2.762 -18.353 1.00 94.62 215 PRO A C 1
ATOM 1685 O O . PRO A 1 215 ? -1.975 2.650 -18.438 1.00 94.62 215 PRO A O 1
ATOM 1688 N N . ASP A 1 216 ? 0.079 1.968 -19.024 1.00 93.19 216 ASP A N 1
ATOM 1689 C CA . ASP A 1 216 ? -0.368 0.963 -19.996 1.00 93.19 216 ASP A CA 1
ATOM 1690 C C . ASP A 1 216 ? -1.068 -0.236 -19.330 1.00 93.19 216 ASP A C 1
ATOM 1692 O O . ASP A 1 216 ? -1.941 -0.872 -19.917 1.00 93.19 216 ASP A O 1
ATOM 1696 N N . LEU A 1 217 ? -0.729 -0.524 -18.069 1.00 94.81 217 LEU A N 1
ATOM 1697 C CA . LEU A 1 217 ? -1.418 -1.512 -17.234 1.00 94.81 217 LEU A CA 1
ATOM 1698 C C . LEU A 1 217 ? -2.645 -0.939 -16.517 1.00 94.81 217 LEU A C 1
ATOM 1700 O O . LEU A 1 217 ? -3.354 -1.674 -15.824 1.00 94.81 217 LEU A O 1
ATOM 1704 N N . HIS A 1 218 ? -2.927 0.356 -16.658 1.00 96.50 218 HIS A N 1
ATOM 1705 C CA . HIS A 1 218 ? -4.063 0.993 -16.009 1.00 96.50 218 HIS A CA 1
ATOM 1706 C C . HIS A 1 218 ? -5.373 0.685 -16.751 1.00 96.50 218 HIS A C 1
ATOM 1708 O O . HIS A 1 218 ? -6.002 1.540 -17.367 1.00 96.50 218 HIS A O 1
ATOM 1714 N N . THR A 1 219 ? -5.812 -0.567 -16.655 1.00 94.62 219 THR A N 1
ATOM 1715 C CA . THR A 1 219 ? -7.038 -1.070 -17.280 1.00 94.62 219 THR A CA 1
ATOM 1716 C C . THR A 1 219 ? -8.160 -1.226 -16.255 1.00 94.62 219 THR A C 1
ATOM 1718 O O . THR A 1 219 ? -7.916 -1.475 -15.069 1.00 94.62 219 THR A O 1
ATOM 1721 N N . SER A 1 220 ? -9.415 -1.131 -16.708 1.00 93.81 220 SER A N 1
ATOM 1722 C CA . SER A 1 220 ? -10.586 -1.378 -15.855 1.00 93.81 220 SER A CA 1
ATOM 1723 C C . SER A 1 220 ? -10.546 -2.753 -15.201 1.00 93.81 220 SER A C 1
ATOM 1725 O O . SER A 1 220 ? -10.942 -2.892 -14.046 1.00 93.81 220 SER A O 1
ATOM 1727 N N . ASP A 1 221 ? -10.038 -3.752 -15.917 1.00 93.25 221 ASP A N 1
ATOM 1728 C CA . ASP A 1 221 ? -10.035 -5.142 -15.472 1.00 93.25 221 ASP A CA 1
ATOM 1729 C C . ASP A 1 221 ? -9.064 -5.347 -14.308 1.00 93.25 221 ASP A C 1
ATOM 1731 O O . ASP A 1 221 ? -9.415 -5.994 -13.322 1.00 93.25 221 ASP A O 1
ATOM 1735 N N . LEU A 1 222 ? -7.880 -4.722 -14.351 1.00 96.56 222 LEU A N 1
ATOM 1736 C CA . LEU A 1 222 ? -6.945 -4.752 -13.224 1.00 96.56 222 LEU A CA 1
ATOM 1737 C C . LEU A 1 222 ? -7.445 -3.930 -12.030 1.00 96.56 222 LEU A C 1
ATOM 1739 O O . LEU A 1 222 ? -7.281 -4.366 -10.888 1.00 96.56 222 LEU A O 1
ATOM 1743 N N . VAL A 1 223 ? -8.121 -2.799 -12.263 1.00 97.56 223 VAL A N 1
ATOM 1744 C CA . VAL A 1 223 ? -8.784 -2.042 -11.184 1.00 97.56 223 VAL A CA 1
ATOM 1745 C C . VAL A 1 223 ? -9.862 -2.897 -10.504 1.00 97.56 223 VAL A C 1
ATOM 1747 O O . VAL A 1 223 ? -9.886 -2.997 -9.275 1.00 97.56 223 VAL A O 1
ATOM 1750 N N . ILE A 1 224 ? -10.733 -3.548 -11.283 1.00 96.19 224 ILE A N 1
ATOM 1751 C CA . ILE A 1 224 ? -11.798 -4.429 -10.776 1.00 96.19 224 ILE A CA 1
ATOM 1752 C C . ILE A 1 224 ? -11.199 -5.646 -10.063 1.00 96.19 224 ILE A C 1
ATOM 1754 O O . ILE A 1 224 ? -11.662 -6.001 -8.979 1.00 96.19 224 ILE A O 1
ATOM 1758 N N . SER A 1 225 ? -10.143 -6.249 -10.615 1.00 97.12 225 SER A N 1
ATOM 1759 C CA . SER A 1 225 ? -9.403 -7.345 -9.979 1.00 97.12 225 SER A CA 1
ATOM 1760 C C . SER A 1 225 ? -8.905 -6.940 -8.588 1.00 97.12 225 SER A C 1
ATOM 1762 O O . SER A 1 225 ? -9.171 -7.636 -7.607 1.00 97.12 225 SER A O 1
ATOM 1764 N N . GLY A 1 226 ? -8.279 -5.764 -8.463 1.00 98.25 226 GLY A N 1
ATOM 1765 C CA . GLY A 1 226 ? -7.807 -5.253 -7.177 1.00 98.25 226 GLY A CA 1
ATOM 1766 C C . GLY A 1 226 ? -8.931 -4.982 -6.178 1.00 98.25 226 GLY A C 1
ATOM 1767 O O . GLY A 1 226 ? -8.802 -5.291 -4.995 1.00 98.25 226 GLY A O 1
ATOM 1768 N N . GLN A 1 227 ? -10.058 -4.435 -6.640 1.00 98.12 227 GLN A N 1
ATOM 1769 C CA . GLN A 1 227 ? -11.249 -4.228 -5.807 1.00 98.12 227 GLN A CA 1
ATOM 1770 C C . GLN A 1 227 ? -11.815 -5.553 -5.287 1.00 98.12 227 GLN A C 1
ATOM 1772 O O . GLN A 1 227 ? -12.094 -5.684 -4.094 1.00 98.12 227 GLN A O 1
ATOM 1777 N N . ASN A 1 228 ? -11.962 -6.541 -6.170 1.00 98.25 228 ASN A N 1
ATOM 1778 C CA . ASN A 1 228 ? -12.490 -7.857 -5.826 1.00 98.25 228 ASN A CA 1
ATOM 1779 C C . ASN A 1 228 ? -11.556 -8.607 -4.876 1.00 98.25 228 ASN A C 1
ATOM 1781 O O . ASN A 1 228 ? -12.027 -9.200 -3.906 1.00 98.25 228 ASN A O 1
ATOM 1785 N N . TYR A 1 229 ? -10.242 -8.532 -5.102 1.00 98.69 229 TYR A N 1
ATOM 1786 C CA . TYR A 1 229 ? -9.251 -9.119 -4.207 1.00 98.69 229 TYR A CA 1
ATOM 1787 C C . TYR A 1 229 ? -9.373 -8.545 -2.788 1.00 98.69 229 TYR A C 1
ATOM 1789 O O . TYR A 1 229 ? -9.506 -9.305 -1.827 1.00 98.69 229 TYR A O 1
ATOM 1797 N N . THR A 1 230 ? -9.414 -7.215 -2.642 1.00 98.69 230 THR A N 1
ATOM 1798 C CA . THR A 1 230 ? -9.561 -6.565 -1.329 1.00 98.69 230 THR A CA 1
ATOM 1799 C C . THR A 1 230 ? -10.865 -6.964 -0.635 1.00 98.69 230 THR A C 1
ATOM 1801 O O . THR A 1 230 ? -10.836 -7.359 0.531 1.00 98.69 230 THR A O 1
ATOM 1804 N N . LYS A 1 231 ? -11.999 -6.939 -1.350 1.00 98.44 231 LYS A N 1
ATOM 1805 C CA . LYS A 1 231 ? -13.303 -7.380 -0.820 1.00 98.44 231 LYS A CA 1
ATOM 1806 C C . LYS A 1 231 ? -13.270 -8.823 -0.332 1.00 98.44 231 LYS A C 1
ATOM 1808 O O . LYS A 1 231 ? -13.749 -9.117 0.759 1.00 98.44 231 LYS A O 1
ATOM 1813 N N . ASN A 1 232 ? -12.666 -9.711 -1.117 1.00 98.69 232 ASN A N 1
ATOM 1814 C CA . ASN A 1 232 ? -12.516 -11.117 -0.769 1.00 98.69 232 ASN A CA 1
ATOM 1815 C C . ASN A 1 232 ? -11.665 -11.304 0.496 1.00 98.69 232 ASN A C 1
ATOM 1817 O O . ASN A 1 232 ? -12.027 -12.090 1.365 1.00 98.69 232 ASN A O 1
ATOM 1821 N N . MET A 1 233 ? -10.565 -10.559 0.643 1.00 98.81 233 MET A N 1
ATOM 1822 C CA . MET A 1 233 ? -9.741 -10.615 1.857 1.00 98.81 233 MET A CA 1
ATOM 1823 C C . MET A 1 233 ? -10.497 -10.137 3.100 1.00 98.81 233 MET A C 1
ATOM 1825 O O . MET A 1 233 ? -10.384 -10.764 4.151 1.00 98.81 233 MET A O 1
ATOM 1829 N N . VAL A 1 234 ? -11.297 -9.071 2.991 1.00 98.81 234 VAL A N 1
ATOM 1830 C CA . VAL A 1 234 ? -12.148 -8.599 4.097 1.00 98.81 234 VAL A CA 1
ATOM 1831 C C . VAL A 1 234 ? -13.212 -9.638 4.447 1.00 98.81 234 VAL A C 1
ATOM 1833 O O . VAL A 1 234 ? -13.371 -9.971 5.620 1.00 98.81 234 VAL A O 1
ATOM 1836 N N . ALA A 1 235 ? -13.904 -10.193 3.447 1.00 98.62 235 ALA A N 1
ATOM 1837 C CA . ALA A 1 235 ? -14.926 -11.216 3.653 1.00 98.62 235 ALA A CA 1
ATOM 1838 C C . ALA A 1 235 ? -14.354 -12.462 4.347 1.00 98.62 235 ALA A C 1
ATOM 1840 O O . ALA A 1 235 ? -14.886 -12.881 5.373 1.00 98.62 235 ALA A O 1
ATOM 1841 N N . LYS A 1 236 ? -13.221 -12.985 3.858 1.00 98.75 236 LYS A N 1
ATOM 1842 C CA . LYS A 1 236 ? -12.517 -14.122 4.469 1.00 98.75 236 LYS A CA 1
ATOM 1843 C C . LYS A 1 236 ? -12.039 -13.817 5.887 1.00 98.75 236 LYS A C 1
ATOM 1845 O O . LYS A 1 236 ? -12.182 -14.651 6.773 1.00 98.75 236 LYS A O 1
ATOM 1850 N N . ALA A 1 237 ? -11.508 -12.618 6.135 1.00 98.75 237 ALA A N 1
ATOM 1851 C CA . ALA A 1 237 ? -11.088 -12.222 7.478 1.00 98.75 237 ALA A CA 1
ATOM 1852 C C . ALA A 1 237 ? -12.277 -12.198 8.453 1.00 98.75 237 ALA A C 1
ATOM 1854 O O . ALA A 1 237 ? -12.174 -12.718 9.563 1.00 98.75 237 ALA A O 1
ATOM 1855 N N . MET A 1 238 ? -13.415 -11.636 8.036 1.00 98.69 238 MET A N 1
ATOM 1856 C CA . MET A 1 238 ? -14.648 -11.631 8.829 1.00 98.69 238 MET A CA 1
ATOM 1857 C C . MET A 1 238 ? -15.179 -13.053 9.057 1.00 98.69 238 MET A C 1
ATOM 1859 O O . MET A 1 238 ? -15.594 -13.377 10.166 1.00 98.69 238 MET A O 1
ATOM 1863 N N . GLU A 1 239 ? -15.133 -13.921 8.048 1.00 98.50 239 GLU A N 1
ATOM 1864 C CA . GLU A 1 239 ? -15.532 -15.325 8.168 1.00 98.50 239 GLU A CA 1
ATOM 1865 C C . GLU A 1 239 ? -14.660 -16.085 9.176 1.00 98.50 239 GLU A C 1
ATOM 1867 O O . GLU A 1 239 ? -15.194 -16.674 10.116 1.00 98.50 239 GLU A O 1
ATOM 1872 N N . GLU A 1 240 ? -13.330 -16.004 9.063 1.00 98.62 240 GLU A N 1
ATOM 1873 C CA . GLU A 1 240 ? -12.413 -16.677 9.991 1.00 98.62 240 GLU A CA 1
ATOM 1874 C C . GLU A 1 240 ? -12.559 -16.166 11.431 1.00 98.62 240 GLU A C 1
ATOM 1876 O O . GLU A 1 240 ? -12.533 -16.953 12.380 1.00 98.62 240 GLU A O 1
ATOM 1881 N N . LEU A 1 241 ? -12.753 -14.854 11.620 1.00 98.75 241 LEU A N 1
ATOM 1882 C CA . LEU A 1 241 ? -13.000 -14.274 12.944 1.00 98.75 241 LEU A CA 1
ATOM 1883 C C . LEU A 1 241 ? -14.346 -14.728 13.528 1.00 98.75 241 LEU A C 1
ATOM 1885 O O . LEU A 1 241 ? -14.441 -14.969 14.735 1.00 98.75 241 LEU A O 1
ATOM 1889 N N . LYS A 1 242 ? -15.381 -14.862 12.688 1.00 98.25 242 LYS A N 1
ATOM 1890 C CA . LYS A 1 242 ? -16.703 -15.349 13.100 1.00 98.25 242 LYS A CA 1
ATOM 1891 C C . LYS A 1 242 ? -16.640 -16.823 13.481 1.00 98.25 242 LYS A C 1
ATOM 1893 O O . LYS A 1 242 ? -17.117 -17.181 14.555 1.00 98.25 242 LYS A O 1
ATOM 1898 N N . PHE A 1 243 ? -16.013 -17.650 12.643 1.00 97.62 243 PHE A N 1
ATOM 1899 C CA . PHE A 1 243 ? -15.814 -19.077 12.891 1.00 97.62 243 PHE A CA 1
ATOM 1900 C C . PHE A 1 243 ? -15.031 -19.321 14.186 1.00 97.62 243 PHE A C 1
ATOM 1902 O O . PHE A 1 243 ? -15.403 -20.167 14.993 1.00 97.62 243 PHE A O 1
ATOM 1909 N N . ALA A 1 244 ? -14.001 -18.512 14.449 1.00 97.62 244 ALA A N 1
ATOM 1910 C CA . ALA A 1 244 ? -13.236 -18.564 15.693 1.00 97.62 244 ALA A CA 1
ATOM 1911 C C . ALA A 1 244 ? -13.974 -17.981 16.921 1.00 97.62 244 ALA A C 1
ATOM 1913 O O . ALA A 1 244 ? -13.398 -17.929 18.011 1.00 97.62 244 ALA A O 1
ATOM 1914 N N . GLY A 1 245 ? -15.223 -17.516 16.776 1.00 97.75 245 GLY A N 1
ATOM 1915 C CA . GLY A 1 245 ? -16.045 -17.013 17.880 1.00 97.75 245 GLY A CA 1
ATOM 1916 C C . GLY A 1 245 ? -15.448 -15.795 18.592 1.00 97.75 245 GLY A C 1
ATOM 1917 O O . GLY A 1 245 ? -15.630 -15.627 19.801 1.00 97.75 245 GLY A O 1
ATOM 1918 N N . VAL A 1 246 ? -14.699 -14.957 17.867 1.00 98.38 246 VAL A N 1
ATOM 1919 C CA . VAL A 1 246 ? -13.878 -13.895 18.460 1.00 98.38 246 VAL A CA 1
ATOM 1920 C C . VAL A 1 246 ? -14.761 -12.809 19.065 1.00 98.38 246 VAL A C 1
ATOM 1922 O O . VAL A 1 246 ? -15.468 -12.086 18.362 1.00 98.38 246 VAL A O 1
ATOM 1925 N N . LYS A 1 247 ? -14.706 -12.682 20.393 1.00 98.31 247 LYS A N 1
ATOM 1926 C CA . LYS A 1 247 ? -15.485 -11.701 21.154 1.00 98.31 247 LYS A CA 1
ATOM 1927 C C . LYS A 1 247 ? -14.934 -10.288 20.992 1.00 98.31 247 LYS A C 1
ATOM 1929 O O . LYS A 1 247 ? -13.721 -10.085 21.033 1.00 98.31 247 LYS A O 1
ATOM 1934 N N . SER A 1 248 ? -15.841 -9.324 20.857 1.00 98.44 248 SER A N 1
ATOM 1935 C CA . SER A 1 248 ? -15.515 -7.900 20.849 1.00 98.44 248 SER A CA 1
ATOM 1936 C C . SER A 1 248 ? -15.026 -7.451 22.224 1.00 98.44 248 SER A C 1
ATOM 1938 O O . SER A 1 248 ? -15.600 -7.796 23.262 1.00 98.44 248 SER A O 1
ATOM 1940 N N . LYS A 1 249 ? -13.949 -6.663 22.235 1.00 97.38 249 LYS A N 1
ATOM 1941 C CA . LYS A 1 249 ? -13.468 -5.939 23.416 1.00 97.38 249 LYS A CA 1
ATOM 1942 C C . LYS A 1 249 ? -14.168 -4.600 23.600 1.00 97.38 249 LYS A C 1
ATOM 1944 O O . LYS A 1 249 ? -14.184 -4.094 24.724 1.00 97.38 249 LYS A O 1
ATOM 1949 N N . ALA A 1 250 ? -14.703 -4.021 22.528 1.00 97.81 250 ALA A N 1
ATOM 1950 C CA . ALA A 1 250 ? -15.504 -2.804 22.590 1.00 97.81 250 ALA A CA 1
ATOM 1951 C C . ALA A 1 250 ? -16.904 -3.052 23.153 1.00 97.81 250 ALA A C 1
ATOM 1953 O O . ALA A 1 250 ? -17.372 -2.269 23.977 1.00 97.81 250 ALA A O 1
ATOM 1954 N N . ILE A 1 251 ? -17.552 -4.141 22.733 1.00 97.75 251 ILE A N 1
ATOM 1955 C CA . ILE A 1 251 ? -18.918 -4.495 23.121 1.00 97.75 251 ILE A CA 1
ATOM 1956 C C . ILE A 1 251 ? -18.902 -5.904 23.713 1.00 97.75 251 ILE A C 1
ATOM 1958 O O . ILE A 1 251 ? -18.956 -6.891 22.974 1.00 97.75 251 ILE A O 1
ATOM 1962 N N . PRO A 1 252 ? -18.809 -6.022 25.049 1.00 92.56 252 PRO A N 1
ATOM 1963 C CA . PRO A 1 252 ? -18.790 -7.317 25.709 1.00 92.56 252 PRO A CA 1
ATOM 1964 C C . PRO A 1 252 ? -19.975 -8.194 25.283 1.00 92.56 252 PRO A C 1
ATOM 1966 O O . PRO A 1 252 ? -21.088 -7.703 25.121 1.00 92.56 252 PRO A O 1
ATOM 1969 N N . LYS A 1 253 ? -19.733 -9.506 25.171 1.00 94.88 253 LYS A N 1
ATOM 1970 C CA . LYS A 1 253 ? -20.683 -10.565 24.757 1.00 94.88 253 LYS A CA 1
ATOM 1971 C C . LYS A 1 253 ? -20.985 -10.656 23.252 1.00 94.88 253 LYS A C 1
ATOM 1973 O O . LYS A 1 253 ? -21.346 -11.748 22.812 1.00 94.88 253 LYS A O 1
ATOM 1978 N N . SER A 1 254 ? -20.740 -9.614 22.461 1.00 97.94 254 SER A N 1
ATOM 1979 C CA . SER A 1 254 ? -20.869 -9.661 20.995 1.00 97.94 254 SER A CA 1
ATOM 1980 C C . SER A 1 254 ? -19.639 -10.278 20.322 1.00 97.94 254 SER A C 1
ATOM 1982 O O . SER A 1 254 ? -18.541 -10.262 20.888 1.00 97.94 254 SER A O 1
ATOM 1984 N N . LEU A 1 255 ? -19.789 -10.817 19.107 1.00 98.50 255 LEU A N 1
ATOM 1985 C CA . LEU A 1 255 ? -18.637 -11.106 18.247 1.00 98.50 255 LEU A CA 1
ATOM 1986 C C . LEU A 1 255 ? -18.122 -9.807 17.624 1.00 98.50 255 LEU A C 1
ATOM 1988 O O . LEU A 1 255 ? -18.912 -8.919 17.315 1.00 98.50 255 LEU A O 1
ATOM 1992 N N . VAL A 1 256 ? -16.811 -9.710 17.380 1.00 98.44 256 VAL A N 1
ATOM 1993 C CA . VAL A 1 256 ? -16.221 -8.584 16.623 1.00 98.44 256 VAL A CA 1
ATOM 1994 C C . VAL A 1 256 ? -16.930 -8.414 15.275 1.00 98.44 256 VAL A C 1
ATOM 1996 O O . VAL A 1 256 ? -17.220 -7.304 14.843 1.00 98.44 256 VAL A O 1
ATOM 1999 N N . THR A 1 257 ? -17.262 -9.525 14.627 1.00 98.31 257 THR A N 1
ATOM 2000 C CA . THR A 1 257 ? -17.893 -9.549 13.307 1.00 98.31 257 THR A CA 1
ATOM 2001 C C . THR A 1 257 ? -19.339 -9.062 13.326 1.00 98.31 257 THR A C 1
ATOM 2003 O O . THR A 1 257 ? -19.763 -8.424 12.368 1.00 98.31 257 THR A O 1
ATOM 2006 N N . ASP A 1 258 ? -20.068 -9.269 14.426 1.00 98.25 258 ASP A N 1
ATOM 2007 C CA . ASP A 1 258 ? -21.428 -8.741 14.591 1.00 98.25 258 ASP A CA 1
ATOM 2008 C C . ASP A 1 258 ? -21.407 -7.214 14.766 1.00 98.25 258 ASP A C 1
ATOM 2010 O O . ASP A 1 258 ? -22.254 -6.509 14.219 1.00 98.25 258 ASP A O 1
ATOM 2014 N N . VAL A 1 259 ? -20.398 -6.680 15.468 1.00 98.06 259 VAL A N 1
ATOM 2015 C CA . VAL A 1 259 ? -20.217 -5.227 15.663 1.00 98.06 259 VAL A CA 1
ATOM 2016 C C . VAL A 1 259 ? -20.011 -4.496 14.329 1.00 98.06 259 VAL A C 1
ATOM 2018 O O . VAL A 1 259 ? -20.499 -3.377 14.141 1.00 98.06 259 VAL A O 1
ATOM 2021 N N . PHE A 1 260 ? -19.323 -5.137 13.380 1.00 97.88 260 PHE A N 1
ATOM 2022 C CA . PHE A 1 260 ? -18.984 -4.564 12.076 1.00 97.88 260 PHE A CA 1
ATOM 2023 C C . PHE A 1 260 ? -19.758 -5.172 10.892 1.00 97.88 260 PHE A C 1
ATOM 2025 O O . PHE A 1 260 ? -19.367 -4.948 9.749 1.00 97.88 260 PHE A O 1
ATOM 2032 N N . ALA A 1 261 ? -20.869 -5.882 11.122 1.00 94.81 261 ALA A N 1
ATOM 2033 C CA . ALA A 1 261 ? -21.574 -6.657 10.088 1.00 94.81 261 ALA A CA 1
ATOM 2034 C C . ALA A 1 261 ? -21.962 -5.862 8.820 1.00 94.81 261 ALA A C 1
ATOM 2036 O O . ALA A 1 261 ? -22.002 -6.417 7.726 1.00 94.81 261 ALA A O 1
ATOM 2037 N N . SER A 1 262 ? -22.221 -4.557 8.948 1.00 93.75 262 SER A N 1
ATOM 2038 C CA . SER A 1 262 ? -22.573 -3.652 7.841 1.00 93.75 262 SER A CA 1
ATOM 2039 C C . SER A 1 262 ? -21.466 -2.657 7.466 1.00 93.75 262 SER A C 1
ATOM 2041 O O . SER A 1 262 ? -21.731 -1.662 6.795 1.00 93.75 262 SER A O 1
ATOM 2043 N N . LYS A 1 263 ? -20.229 -2.889 7.924 1.00 96.75 263 LYS A N 1
ATOM 2044 C CA . LYS A 1 263 ? -19.115 -1.925 7.861 1.00 96.75 263 LYS A CA 1
ATOM 2045 C C . LYS A 1 263 ? -17.865 -2.489 7.172 1.00 96.75 263 LYS A C 1
ATOM 2047 O O . LYS A 1 263 ? -16.764 -2.001 7.405 1.00 96.75 263 LYS A O 1
ATOM 2052 N N . ASN A 1 264 ? -18.016 -3.494 6.301 1.00 96.94 264 ASN A N 1
ATOM 2053 C CA . ASN A 1 264 ? -16.895 -4.086 5.547 1.00 96.94 264 ASN A CA 1
ATOM 2054 C C . ASN A 1 264 ? -16.095 -3.040 4.757 1.00 96.94 264 ASN A C 1
ATOM 2056 O O . ASN A 1 264 ? -14.868 -3.109 4.695 1.00 96.94 264 ASN A O 1
ATOM 2060 N N . ASN A 1 265 ? -16.780 -2.024 4.230 1.00 96.88 265 ASN A N 1
ATOM 2061 C CA . ASN A 1 265 ? -16.162 -0.928 3.492 1.00 96.88 265 ASN A CA 1
ATOM 2062 C C . ASN A 1 265 ? -15.139 -0.123 4.315 1.00 96.88 265 ASN A C 1
ATOM 2064 O O . ASN A 1 265 ? -14.240 0.466 3.721 1.00 96.88 265 ASN A O 1
ATOM 2068 N N . PHE A 1 266 ? -15.212 -0.132 5.653 1.00 98.31 266 PHE A N 1
ATOM 2069 C CA . PHE A 1 266 ? -14.184 0.487 6.498 1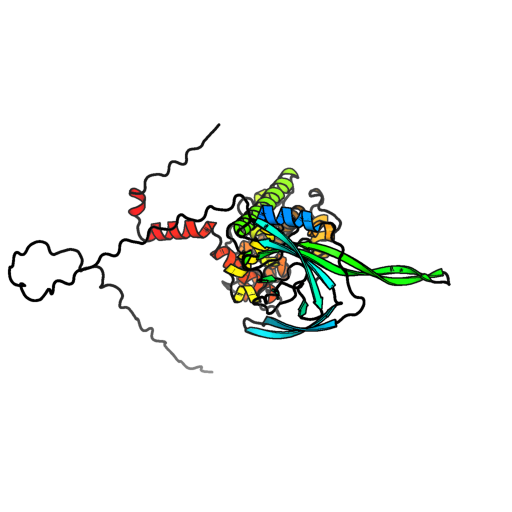.00 98.31 266 PHE A CA 1
ATOM 2070 C C . PHE A 1 266 ? -12.835 -0.204 6.281 1.00 98.31 266 PHE A C 1
ATOM 2072 O O . PHE A 1 266 ? -11.805 0.445 6.123 1.00 98.31 266 PHE A O 1
ATOM 2079 N N . PHE A 1 267 ? -12.853 -1.535 6.218 1.00 98.69 267 PHE A N 1
ATOM 2080 C CA . PHE A 1 267 ? -11.657 -2.359 6.080 1.00 98.69 267 PHE A CA 1
ATOM 2081 C C . PHE A 1 267 ? -11.159 -2.422 4.636 1.00 98.69 267 PHE A C 1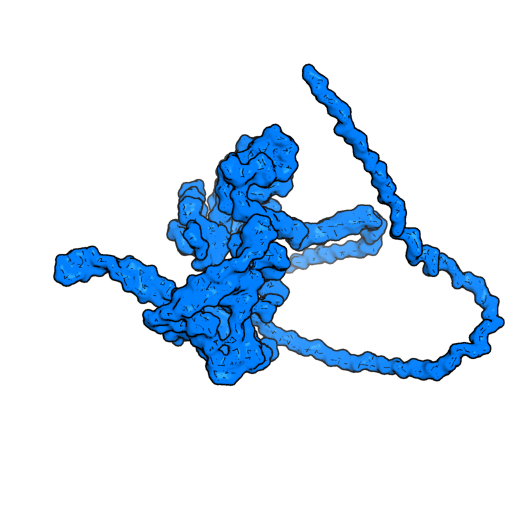
ATOM 2083 O O . PHE A 1 267 ? -9.952 -2.436 4.406 1.00 98.69 267 PHE A O 1
ATOM 2090 N N . GLU A 1 268 ? -12.068 -2.371 3.656 1.00 98.44 268 GLU A N 1
ATOM 2091 C CA . GLU A 1 268 ? -11.709 -2.298 2.231 1.00 98.44 268 GLU A CA 1
ATOM 2092 C C . GLU A 1 268 ? -10.886 -1.044 1.897 1.00 98.44 268 GLU A C 1
ATOM 2094 O O . GLU A 1 268 ? -10.052 -1.068 0.991 1.00 98.44 268 GLU A O 1
ATOM 2099 N N . ARG A 1 269 ? -11.086 0.053 2.640 1.00 98.44 269 ARG A N 1
ATOM 2100 C CA . ARG A 1 269 ? -10.354 1.308 2.432 1.00 98.44 269 ARG A CA 1
ATOM 2101 C C . ARG A 1 269 ? -8.974 1.323 3.075 1.00 98.44 269 ARG A C 1
ATOM 2103 O O . ARG A 1 269 ? -8.143 2.098 2.612 1.00 98.44 269 ARG A O 1
ATOM 2110 N N . ILE A 1 270 ? -8.688 0.481 4.074 1.00 98.69 270 ILE A N 1
ATOM 2111 C CA . ILE A 1 270 ? -7.401 0.521 4.795 1.00 98.69 270 ILE A CA 1
ATOM 2112 C C . ILE A 1 270 ? -6.213 0.360 3.833 1.00 98.69 270 ILE A C 1
ATOM 2114 O O . ILE A 1 270 ? -5.375 1.259 3.814 1.00 98.69 270 ILE A O 1
ATOM 2118 N N . PRO A 1 271 ? -6.133 -0.671 2.963 1.00 98.62 271 PRO A N 1
ATOM 2119 C CA . PRO A 1 271 ? -5.000 -0.794 2.046 1.00 98.62 271 PRO A CA 1
ATOM 2120 C C . PRO A 1 271 ? -4.840 0.419 1.120 1.00 98.62 271 PRO A C 1
ATOM 2122 O O . PRO A 1 271 ? -3.726 0.821 0.807 1.00 98.62 271 PRO A O 1
ATOM 2125 N N . LEU A 1 272 ? -5.942 1.051 0.705 1.00 98.56 272 LEU A N 1
ATOM 2126 C CA . LEU A 1 272 ? -5.888 2.250 -0.134 1.00 98.56 272 LEU A CA 1
ATOM 2127 C C . LEU A 1 272 ? -5.340 3.438 0.647 1.00 98.56 272 LEU A C 1
ATOM 2129 O O . LEU A 1 272 ? -4.467 4.145 0.155 1.00 98.56 272 LEU A O 1
ATOM 2133 N N . LEU A 1 273 ? -5.816 3.646 1.872 1.00 98.50 273 LEU A N 1
ATOM 2134 C CA . LEU A 1 273 ? -5.345 4.722 2.733 1.00 98.50 273 LEU A CA 1
ATOM 2135 C C . LEU A 1 273 ? -3.857 4.569 3.068 1.00 98.50 273 LEU A C 1
ATOM 2137 O O . LEU A 1 273 ? -3.153 5.574 3.108 1.00 98.50 273 LEU A O 1
ATOM 2141 N N . GLU A 1 274 ? -3.364 3.343 3.236 1.00 98.12 274 GLU A N 1
ATOM 2142 C CA . GLU A 1 274 ? -1.956 3.074 3.546 1.00 98.12 274 GLU A CA 1
ATOM 2143 C C . GLU A 1 274 ? -1.031 3.134 2.320 1.00 98.12 274 GLU A C 1
ATOM 2145 O O . GLU A 1 274 ? 0.102 3.597 2.426 1.00 98.12 274 GLU A O 1
ATOM 2150 N N . GLN A 1 275 ? -1.489 2.680 1.147 1.00 97.38 275 GLN A N 1
ATOM 2151 C CA . GLN A 1 275 ? -0.627 2.511 -0.037 1.00 97.38 275 GLN A CA 1
ATOM 2152 C C . GLN A 1 275 ? -0.708 3.663 -1.054 1.00 97.38 275 GLN A C 1
ATOM 2154 O O . GLN A 1 275 ? -0.027 3.642 -2.086 1.00 97.38 275 GLN A O 1
ATOM 2159 N N . THR A 1 276 ? -1.530 4.680 -0.786 1.00 96.81 276 THR A N 1
ATOM 2160 C CA . THR A 1 276 ? -1.617 5.899 -1.605 1.00 96.81 276 THR A CA 1
ATOM 2161 C C . THR A 1 276 ? -0.813 7.046 -1.000 1.00 96.81 276 THR A C 1
ATOM 2163 O O . THR A 1 276 ? -0.947 7.382 0.181 1.00 96.81 276 THR A O 1
ATOM 2166 N N . ASP A 1 277 ? 0.015 7.673 -1.833 1.00 94.69 277 ASP A N 1
ATOM 2167 C CA . ASP A 1 277 ? 0.780 8.860 -1.459 1.00 94.69 277 ASP A CA 1
ATOM 2168 C C . ASP A 1 277 ? -0.146 10.081 -1.390 1.00 94.69 277 ASP A C 1
ATOM 2170 O O . ASP A 1 277 ? -0.971 10.277 -2.279 1.00 94.69 277 ASP A O 1
ATOM 2174 N N . LEU A 1 278 ? -0.026 10.892 -0.336 1.00 94.31 278 LEU A N 1
ATOM 2175 C CA . LEU A 1 278 ? -0.887 12.063 -0.150 1.00 94.31 278 LEU A CA 1
ATOM 2176 C C . LEU A 1 278 ? -0.664 13.127 -1.231 1.00 94.31 278 LEU A C 1
ATOM 2178 O O . LEU A 1 278 ? -1.624 13.755 -1.658 1.00 94.31 278 LEU A O 1
ATOM 2182 N N . THR A 1 279 ? 0.576 13.316 -1.684 1.00 93.75 279 THR A N 1
ATOM 2183 C CA . THR A 1 279 ? 0.917 14.345 -2.674 1.00 93.75 279 THR A CA 1
ATOM 2184 C C . THR A 1 279 ? 0.303 13.987 -4.021 1.00 93.75 279 THR A C 1
ATOM 2186 O O . THR A 1 279 ? -0.369 14.808 -4.635 1.00 93.75 279 THR A O 1
ATOM 2189 N N . GLU A 1 280 ? 0.455 12.733 -4.453 1.00 95.38 280 GLU A N 1
ATOM 2190 C CA . GLU A 1 280 ? -0.213 12.237 -5.665 1.00 95.38 280 GLU A CA 1
ATOM 2191 C C . GLU A 1 280 ? -1.732 12.284 -5.536 1.00 95.38 280 GLU A C 1
ATOM 2193 O O . GLU A 1 280 ? -2.421 12.631 -6.493 1.00 95.38 280 GLU A O 1
ATOM 2198 N N . PHE A 1 281 ? -2.249 11.969 -4.348 1.00 95.88 281 PHE A N 1
ATOM 2199 C CA . PHE A 1 281 ? -3.678 12.001 -4.089 1.00 95.88 281 PHE A CA 1
ATOM 2200 C C . PHE A 1 281 ? -4.249 13.415 -4.199 1.00 95.88 281 PHE A C 1
ATOM 2202 O O . PHE A 1 281 ? -5.328 13.578 -4.747 1.00 95.88 281 PHE A O 1
ATOM 2209 N N . GLU A 1 282 ? -3.558 14.438 -3.700 1.00 93.69 282 GLU A N 1
ATOM 2210 C CA . GLU A 1 282 ? -4.001 15.833 -3.826 1.00 93.69 282 GLU A CA 1
ATOM 2211 C C . GLU A 1 282 ? -3.973 16.331 -5.282 1.00 93.69 282 GLU A C 1
ATOM 2213 O O . GLU A 1 282 ? -4.778 17.190 -5.638 1.00 93.69 282 GLU A O 1
ATOM 2218 N N . ILE A 1 283 ? -3.097 15.770 -6.126 1.00 93.69 283 ILE A N 1
ATOM 2219 C CA . ILE A 1 283 ? -3.005 16.087 -7.561 1.00 93.69 283 ILE A CA 1
ATOM 2220 C C . ILE A 1 283 ? -4.110 15.377 -8.358 1.00 93.69 283 ILE A C 1
ATOM 2222 O O . ILE A 1 283 ? -4.857 16.019 -9.093 1.00 93.69 283 ILE A O 1
ATOM 2226 N N . ASP A 1 284 ? -4.215 14.053 -8.221 1.00 95.69 284 ASP A N 1
ATOM 2227 C CA . ASP A 1 284 ? -5.220 13.229 -8.895 1.00 95.69 284 ASP A CA 1
ATOM 2228 C C . ASP A 1 284 ? -5.679 12.085 -7.970 1.00 95.69 284 ASP A C 1
ATOM 2230 O O . ASP A 1 284 ? -5.105 10.982 -7.977 1.00 95.69 284 ASP A O 1
ATOM 2234 N N . PRO A 1 285 ? -6.735 12.321 -7.166 1.00 96.31 285 PRO A N 1
ATOM 2235 C CA . PRO A 1 285 ? -7.258 11.327 -6.236 1.00 96.31 285 PRO A CA 1
ATOM 2236 C C . PRO A 1 285 ? -7.693 10.032 -6.926 1.00 96.31 285 PRO A C 1
ATOM 2238 O O . PRO A 1 285 ? -7.458 8.934 -6.416 1.00 96.31 285 PRO A O 1
ATOM 2241 N N . LYS A 1 286 ? -8.337 10.152 -8.097 1.00 96.44 286 LYS A N 1
ATOM 2242 C CA . LYS A 1 286 ? -8.930 9.014 -8.800 1.00 96.44 286 LYS A CA 1
ATOM 2243 C C . LYS A 1 286 ? -7.829 8.105 -9.324 1.00 96.44 286 LYS A C 1
ATOM 2245 O O . LYS A 1 286 ? -7.815 6.925 -8.977 1.00 96.44 286 LYS A O 1
ATOM 2250 N N . ASN A 1 287 ? -6.892 8.659 -10.090 1.00 96.25 287 ASN A N 1
ATOM 2251 C CA . ASN A 1 287 ? -5.783 7.892 -10.642 1.00 96.25 287 ASN A CA 1
ATOM 2252 C C . ASN A 1 287 ? -4.910 7.291 -9.532 1.00 96.25 287 ASN A C 1
ATOM 2254 O O . ASN A 1 287 ? -4.467 6.154 -9.647 1.00 96.25 287 ASN A O 1
ATOM 2258 N N . THR A 1 288 ? -4.710 8.004 -8.419 1.00 97.50 288 THR A N 1
ATOM 2259 C CA . THR A 1 288 ? -3.931 7.496 -7.279 1.00 97.50 288 THR A CA 1
ATOM 2260 C C . THR A 1 288 ? -4.581 6.270 -6.629 1.00 97.50 288 THR A C 1
ATOM 2262 O O . THR A 1 288 ? -3.894 5.291 -6.321 1.00 97.50 288 THR A O 1
ATOM 2265 N N . VAL A 1 289 ? -5.905 6.285 -6.446 1.00 98.00 289 VAL A N 1
ATOM 2266 C CA . VAL A 1 289 ? -6.658 5.140 -5.908 1.00 98.00 289 VAL A CA 1
ATOM 2267 C C . VAL A 1 289 ? -6.705 3.986 -6.904 1.00 98.00 289 VAL A C 1
ATOM 2269 O O . VAL A 1 289 ? -6.462 2.839 -6.529 1.00 98.00 289 VAL A O 1
ATOM 2272 N N . GLU A 1 290 ? -6.984 4.270 -8.176 1.00 97.88 290 GLU A N 1
ATOM 2273 C CA . GLU A 1 290 ? -7.032 3.239 -9.213 1.00 97.88 290 GLU A CA 1
ATOM 2274 C C . GLU A 1 290 ? -5.651 2.601 -9.426 1.00 97.88 290 GLU A C 1
ATOM 2276 O O . GLU A 1 290 ? -5.567 1.380 -9.502 1.00 97.88 290 GLU A O 1
ATOM 2281 N N . ARG A 1 291 ? -4.555 3.367 -9.348 1.00 97.81 291 ARG A N 1
ATOM 2282 C CA . ARG A 1 291 ? -3.178 2.846 -9.329 1.00 97.81 291 ARG A CA 1
ATOM 2283 C C . ARG A 1 291 ? -2.955 1.838 -8.202 1.00 97.81 291 ARG A C 1
ATOM 2285 O O . ARG A 1 291 ? -2.350 0.791 -8.431 1.00 97.81 291 ARG A O 1
ATOM 2292 N N . ALA A 1 292 ? -3.413 2.136 -6.984 1.00 98.25 292 ALA A N 1
ATOM 2293 C CA . ALA A 1 292 ? -3.304 1.193 -5.871 1.00 98.25 292 ALA A CA 1
ATOM 2294 C C . ALA A 1 292 ? -4.092 -0.095 -6.158 1.00 98.25 292 ALA A C 1
ATOM 2296 O O . ALA A 1 292 ? -3.570 -1.188 -5.944 1.00 98.25 292 ALA A O 1
ATOM 2297 N N . HIS A 1 293 ? -5.300 0.016 -6.721 1.00 98.50 293 HIS A N 1
ATOM 2298 C CA . HIS A 1 293 ? -6.066 -1.150 -7.158 1.00 98.50 293 HIS A CA 1
ATOM 2299 C C . HIS A 1 293 ? -5.385 -1.934 -8.279 1.00 98.50 293 HIS A C 1
ATOM 2301 O O . HIS A 1 293 ? -5.355 -3.153 -8.186 1.00 98.50 293 HIS A O 1
ATOM 2307 N N . VAL A 1 294 ? -4.794 -1.285 -9.285 1.00 98.50 294 VAL A N 1
ATOM 2308 C CA . VAL A 1 294 ? -4.037 -1.963 -10.352 1.00 98.50 294 VAL A CA 1
ATOM 2309 C C . VAL A 1 294 ? -2.894 -2.779 -9.753 1.00 98.50 294 VAL A C 1
ATOM 2311 O O . VAL A 1 294 ? -2.755 -3.954 -10.076 1.00 98.50 294 VAL A O 1
ATOM 2314 N N . ILE A 1 295 ? -2.124 -2.207 -8.819 1.00 98.50 295 ILE A N 1
ATOM 2315 C CA . ILE A 1 295 ? -1.029 -2.927 -8.149 1.00 98.50 295 ILE A CA 1
ATOM 2316 C C . ILE A 1 295 ? -1.565 -4.133 -7.364 1.00 98.50 295 ILE A C 1
ATOM 2318 O O . ILE A 1 295 ? -0.982 -5.214 -7.454 1.00 98.50 295 ILE A O 1
ATOM 2322 N N . ILE A 1 296 ? -2.672 -3.970 -6.627 1.00 98.69 296 ILE A N 1
ATOM 2323 C CA . ILE A 1 296 ? -3.325 -5.069 -5.896 1.00 98.69 296 ILE A CA 1
ATOM 2324 C C . ILE A 1 296 ? -3.843 -6.138 -6.862 1.00 98.69 296 ILE A C 1
ATOM 2326 O O . ILE A 1 296 ? -3.626 -7.320 -6.629 1.00 98.69 296 ILE A O 1
ATOM 2330 N N . GLY A 1 297 ? -4.491 -5.751 -7.957 1.00 98.12 297 GLY A N 1
ATOM 2331 C CA . GLY A 1 297 ? -5.063 -6.676 -8.931 1.00 98.12 297 GLY A CA 1
ATOM 2332 C C . GLY A 1 297 ? -4.005 -7.461 -9.699 1.00 98.12 297 GLY A C 1
ATOM 2333 O O . GLY A 1 297 ? -4.188 -8.651 -9.935 1.00 98.12 297 GLY A O 1
ATOM 2334 N N . ALA A 1 298 ? -2.893 -6.809 -10.045 1.00 98.25 298 ALA A N 1
ATOM 2335 C CA . ALA A 1 298 ? -1.780 -7.407 -10.775 1.00 98.25 298 ALA A CA 1
ATOM 2336 C C . ALA A 1 298 ? -0.927 -8.347 -9.907 1.00 98.25 298 ALA A C 1
ATOM 2338 O O . ALA A 1 298 ? -0.400 -9.336 -10.408 1.00 98.25 298 ALA A O 1
ATOM 2339 N N . ASN A 1 299 ? -0.782 -8.051 -8.609 1.00 98.38 299 ASN A N 1
ATOM 2340 C CA . ASN A 1 299 ? 0.136 -8.779 -7.723 1.00 98.38 299 ASN A CA 1
ATOM 2341 C C . ASN A 1 299 ? -0.557 -9.632 -6.649 1.00 98.38 299 ASN A C 1
ATOM 2343 O O . ASN A 1 299 ? 0.110 -10.450 -6.023 1.00 98.38 299 ASN A O 1
ATOM 2347 N N . GLN A 1 300 ? -1.854 -9.438 -6.407 1.00 97.75 300 GLN A N 1
ATOM 2348 C CA . GLN A 1 300 ? -2.653 -10.145 -5.401 1.00 97.75 300 GLN A CA 1
ATOM 2349 C C . GLN A 1 300 ? -1.976 -10.216 -4.018 1.00 97.75 300 GLN A C 1
ATOM 2351 O O . GLN A 1 300 ? -1.706 -9.178 -3.413 1.00 97.75 300 GLN A O 1
ATOM 2356 N N . ASP A 1 301 ? -1.683 -11.415 -3.511 1.00 97.31 301 ASP A N 1
ATOM 2357 C CA . ASP A 1 301 ? -1.039 -11.678 -2.216 1.00 97.31 301 ASP A CA 1
ATOM 2358 C C . ASP A 1 301 ? 0.391 -11.126 -2.118 1.00 97.31 301 ASP A C 1
ATOM 2360 O O . ASP A 1 301 ? 0.939 -10.974 -1.026 1.00 97.31 301 ASP A O 1
ATOM 2364 N N . LYS A 1 302 ? 0.999 -10.772 -3.254 1.00 97.31 302 LYS A N 1
ATOM 2365 C CA . LYS A 1 302 ? 2.312 -10.125 -3.302 1.00 97.31 302 LYS A CA 1
ATOM 2366 C C . LYS A 1 302 ? 2.232 -8.605 -3.216 1.00 97.31 302 LYS A C 1
ATOM 2368 O O . LYS A 1 302 ? 3.247 -7.965 -2.939 1.00 97.31 302 LYS A O 1
ATOM 2373 N N . ALA A 1 303 ? 1.062 -8.005 -3.441 1.00 98.25 303 ALA A N 1
ATOM 2374 C CA . ALA A 1 303 ? 0.917 -6.556 -3.512 1.00 98.25 303 ALA A CA 1
ATOM 2375 C C . ALA A 1 303 ? 1.262 -5.889 -2.173 1.00 98.25 303 ALA A C 1
ATOM 2377 O O . ALA A 1 303 ? 0.523 -6.000 -1.208 1.00 98.25 303 ALA A O 1
ATOM 2378 N N . PHE A 1 304 ? 2.372 -5.153 -2.105 1.00 97.81 304 PHE A N 1
ATOM 2379 C CA . PHE A 1 304 ? 2.827 -4.471 -0.880 1.00 97.81 304 PHE A CA 1
ATOM 2380 C C . PHE A 1 304 ? 3.151 -5.376 0.329 1.00 97.81 304 PHE A C 1
ATOM 2382 O O . PHE A 1 304 ? 3.437 -4.857 1.409 1.00 97.81 304 PHE A O 1
ATOM 2389 N N . ASN A 1 305 ? 3.194 -6.703 0.170 1.00 96.75 305 ASN A N 1
ATOM 2390 C CA . ASN A 1 305 ? 3.413 -7.648 1.275 1.00 96.75 305 ASN A CA 1
ATOM 2391 C C . ASN A 1 305 ? 4.735 -7.415 2.040 1.00 96.75 305 ASN A C 1
ATOM 2393 O O . ASN A 1 305 ? 4.832 -7.616 3.244 1.00 96.75 305 ASN A O 1
ATOM 2397 N N . THR A 1 306 ? 5.759 -6.924 1.349 1.00 93.94 306 THR A N 1
ATOM 2398 C CA . THR A 1 306 ? 7.091 -6.636 1.901 1.00 93.94 306 THR A CA 1
ATOM 2399 C C . THR A 1 306 ? 7.391 -5.142 1.978 1.00 93.94 306 THR A C 1
ATOM 2401 O O . THR A 1 306 ? 8.509 -4.754 2.311 1.00 93.94 306 THR A O 1
ATOM 2404 N N . THR A 1 307 ? 6.416 -4.285 1.662 1.00 95.00 307 THR A N 1
ATOM 2405 C CA . THR A 1 307 ? 6.580 -2.832 1.753 1.00 95.00 307 THR A CA 1
ATOM 2406 C C . THR A 1 307 ? 6.625 -2.421 3.215 1.00 95.00 307 THR A C 1
ATOM 2408 O O . THR A 1 307 ? 5.691 -2.709 3.962 1.00 95.00 307 THR A O 1
ATOM 2411 N N . CYS A 1 308 ? 7.690 -1.723 3.609 1.00 94.62 308 CYS A N 1
ATOM 2412 C CA . CYS A 1 308 ? 7.812 -1.138 4.936 1.00 94.62 308 CYS A CA 1
ATOM 2413 C C . CYS A 1 308 ? 8.218 0.336 4.860 1.00 94.62 308 CYS A C 1
ATOM 2415 O O . CYS A 1 308 ? 9.007 0.712 3.992 1.00 94.62 308 CYS A O 1
ATOM 2417 N N . ASN A 1 309 ? 7.722 1.154 5.788 1.00 91.88 309 ASN A N 1
ATOM 2418 C CA . ASN A 1 309 ? 8.114 2.557 5.920 1.00 91.88 309 ASN A CA 1
ATOM 2419 C C . ASN A 1 309 ? 9.243 2.762 6.955 1.00 91.88 309 ASN A C 1
ATOM 2421 O O . ASN A 1 309 ? 9.671 1.829 7.642 1.00 91.88 309 ASN A O 1
ATOM 2425 N N . SER A 1 310 ? 9.724 4.002 7.097 1.00 87.12 310 SER A N 1
ATOM 2426 C CA . SER A 1 310 ? 10.799 4.370 8.038 1.00 87.12 310 SER A CA 1
ATOM 2427 C C . SER A 1 310 ? 10.443 4.145 9.511 1.00 87.12 310 SER A C 1
ATOM 2429 O O . SER A 1 310 ? 11.328 3.984 10.346 1.00 87.12 310 SER A O 1
ATOM 2431 N N . SER A 1 311 ? 9.152 4.094 9.836 1.00 85.31 311 SER A N 1
ATOM 2432 C CA . SER A 1 311 ? 8.635 3.788 11.174 1.00 85.31 311 SER A CA 1
ATOM 2433 C C . SER A 1 311 ? 8.440 2.284 11.400 1.00 85.31 311 SER A C 1
ATOM 2435 O O . SER A 1 311 ? 7.809 1.879 12.377 1.00 85.31 311 SER A O 1
ATOM 2437 N N . SER A 1 312 ? 9.001 1.447 10.517 1.00 93.06 312 SER A N 1
ATOM 2438 C CA . SER A 1 312 ? 8.889 -0.017 10.532 1.00 93.06 312 SER A CA 1
ATOM 2439 C C . SER A 1 312 ? 7.460 -0.543 10.381 1.00 93.06 312 SER A C 1
ATOM 2441 O O . SER A 1 312 ? 7.206 -1.704 10.702 1.00 93.06 312 SER A O 1
ATOM 2443 N N . ALA A 1 313 ? 6.526 0.286 9.912 1.00 96.25 313 ALA A N 1
ATOM 2444 C CA . ALA A 1 313 ? 5.203 -0.185 9.542 1.00 96.25 313 ALA A CA 1
ATOM 2445 C C . ALA A 1 313 ? 5.326 -1.028 8.269 1.00 96.25 313 ALA A C 1
ATOM 2447 O O . ALA A 1 313 ? 6.025 -0.600 7.358 1.00 96.25 313 ALA A O 1
ATOM 2448 N N . CYS A 1 314 ? 4.716 -2.213 8.213 1.00 97.88 314 CYS A N 1
ATOM 2449 C CA . CYS A 1 314 ? 4.926 -3.173 7.125 1.00 97.88 314 CYS A CA 1
ATOM 2450 C C . CYS A 1 314 ? 3.622 -3.784 6.596 1.00 97.88 314 CYS A C 1
ATOM 2452 O O . CYS A 1 314 ? 2.615 -3.848 7.307 1.00 97.88 314 CYS A O 1
ATOM 2454 N N . GLY A 1 315 ? 3.682 -4.287 5.360 1.00 98.19 315 GLY A N 1
ATOM 2455 C CA . GLY A 1 315 ? 2.586 -4.986 4.690 1.00 98.19 315 GLY A CA 1
ATOM 2456 C C . GLY A 1 315 ? 1.553 -4.041 4.084 1.00 98.19 315 GLY A C 1
ATOM 2457 O O . GLY A 1 315 ? 1.616 -2.822 4.256 1.00 98.19 315 GLY A O 1
ATOM 2458 N N . TRP A 1 316 ? 0.558 -4.592 3.395 1.00 98.38 316 TRP A N 1
ATOM 2459 C CA . TRP A 1 316 ? -0.428 -3.788 2.666 1.00 98.38 316 TRP A CA 1
ATOM 2460 C C . TRP A 1 316 ? -1.306 -2.887 3.554 1.00 98.38 316 TRP A C 1
ATOM 2462 O O . TRP A 1 316 ? -1.772 -1.850 3.092 1.00 98.38 316 TRP A O 1
ATOM 2472 N N . VAL A 1 317 ? -1.441 -3.216 4.842 1.00 98.50 317 VAL A N 1
ATOM 2473 C CA . VAL A 1 317 ? -2.156 -2.417 5.856 1.00 98.50 317 VAL A CA 1
ATOM 2474 C C . VAL A 1 317 ? -1.217 -1.698 6.845 1.00 98.50 317 VAL A C 1
ATOM 2476 O O . VAL A 1 317 ? -1.687 -1.153 7.838 1.00 98.50 317 VAL A O 1
ATOM 2479 N N . GLN A 1 318 ? 0.103 -1.703 6.604 1.00 98.19 318 GLN A N 1
ATOM 2480 C CA . GLN A 1 318 ? 1.118 -0.933 7.351 1.00 98.19 318 GLN A CA 1
ATOM 2481 C C . GLN A 1 318 ? 1.013 -1.042 8.888 1.00 98.19 318 GLN A C 1
ATOM 2483 O O . GLN A 1 318 ? 0.986 -0.050 9.617 1.00 98.19 318 GLN A O 1
ATOM 2488 N N . PHE A 1 319 ? 1.002 -2.261 9.430 1.00 98.00 319 PHE A N 1
ATOM 2489 C CA . PHE A 1 319 ? 1.084 -2.443 10.884 1.00 98.00 319 PHE A CA 1
ATOM 2490 C C . PHE A 1 319 ? 2.485 -2.129 11.398 1.00 98.00 319 PHE A C 1
ATOM 2492 O O . PHE A 1 319 ? 3.454 -2.554 10.785 1.00 98.00 319 PHE A O 1
ATOM 2499 N N . THR A 1 320 ? 2.616 -1.495 12.567 1.00 97.94 320 THR A N 1
ATOM 2500 C CA . THR A 1 320 ? 3.903 -1.440 13.290 1.00 97.94 320 THR A CA 1
ATOM 2501 C C . THR A 1 320 ? 4.107 -2.696 14.153 1.00 97.94 320 THR A C 1
ATOM 2503 O O . THR A 1 320 ? 3.117 -3.278 14.619 1.00 97.94 320 THR A O 1
ATOM 2506 N N . PRO A 1 321 ? 5.362 -3.093 14.463 1.00 97.94 321 PRO A N 1
ATOM 2507 C CA . PRO A 1 321 ? 5.634 -4.304 15.240 1.00 97.94 321 PRO A CA 1
ATOM 2508 C C . PRO A 1 321 ? 4.950 -4.301 16.609 1.00 97.94 321 PRO A C 1
ATOM 2510 O O . PRO A 1 321 ? 4.348 -5.292 17.025 1.00 97.94 321 PRO A O 1
ATOM 2513 N N . ARG A 1 322 ? 5.000 -3.158 17.307 1.00 97.56 322 ARG A N 1
ATOM 2514 C CA . ARG A 1 322 ? 4.423 -3.005 18.647 1.00 97.56 322 ARG A CA 1
ATOM 2515 C C . ARG A 1 322 ? 2.903 -3.135 18.624 1.00 97.56 322 ARG A C 1
ATOM 2517 O O . ARG A 1 322 ? 2.347 -3.833 19.471 1.00 97.56 322 ARG A O 1
ATOM 2524 N N . THR A 1 323 ? 2.238 -2.467 17.681 1.00 97.94 323 THR A N 1
ATOM 2525 C CA . THR A 1 323 ? 0.776 -2.514 17.572 1.00 97.94 323 THR A CA 1
ATOM 2526 C C . THR A 1 323 ? 0.312 -3.917 17.200 1.00 97.94 323 THR A C 1
ATOM 2528 O O . THR A 1 323 ? -0.580 -4.453 17.852 1.00 97.94 323 THR A O 1
ATOM 2531 N N . TYR A 1 324 ? 0.964 -4.553 16.224 1.00 98.50 324 TYR A N 1
ATOM 2532 C CA . TYR A 1 324 ? 0.638 -5.916 15.815 1.00 98.50 324 TYR A CA 1
ATOM 2533 C C . TYR A 1 324 ? 0.771 -6.915 16.977 1.00 98.50 324 TYR A C 1
ATOM 2535 O O . TYR A 1 324 ? -0.165 -7.660 17.269 1.00 98.50 324 TYR A O 1
ATOM 2543 N N . ALA A 1 325 ? 1.887 -6.874 17.715 1.00 98.25 325 ALA A N 1
ATOM 2544 C CA . ALA A 1 325 ? 2.100 -7.736 18.878 1.00 98.25 325 ALA A CA 1
ATOM 2545 C C . ALA A 1 325 ? 1.046 -7.513 19.979 1.00 98.25 325 ALA A C 1
ATOM 2547 O O . ALA A 1 325 ? 0.583 -8.470 20.603 1.00 98.25 325 ALA A O 1
ATOM 2548 N N . ALA A 1 326 ? 0.629 -6.262 20.205 1.00 98.19 326 ALA A N 1
ATOM 2549 C CA . ALA A 1 326 ? -0.424 -5.941 21.164 1.00 98.19 326 ALA A CA 1
ATOM 2550 C C . ALA A 1 326 ? -1.788 -6.525 20.757 1.00 98.19 326 ALA A C 1
ATOM 2552 O O . ALA A 1 326 ? -2.524 -7.001 21.626 1.00 98.19 326 ALA A O 1
ATOM 2553 N N . ILE A 1 327 ? -2.110 -6.533 19.458 1.00 98.44 327 ILE A N 1
ATOM 2554 C CA . ILE A 1 327 ? -3.331 -7.152 18.926 1.00 98.44 327 ILE A CA 1
ATOM 2555 C C . ILE A 1 327 ? -3.268 -8.677 19.024 1.00 98.44 327 ILE A C 1
ATOM 2557 O O . ILE A 1 327 ? -4.188 -9.276 19.580 1.00 98.44 327 ILE A O 1
ATOM 2561 N N . ALA A 1 328 ? -2.166 -9.303 18.606 1.00 98.12 328 ALA A N 1
ATOM 2562 C CA . ALA A 1 328 ? -1.982 -10.751 18.734 1.00 98.12 328 ALA A CA 1
ATOM 2563 C C . ALA A 1 328 ? -2.089 -11.223 20.194 1.00 98.12 328 ALA A C 1
ATOM 2565 O O . ALA A 1 328 ? -2.780 -12.197 20.488 1.00 98.12 328 ALA A O 1
ATOM 2566 N N . LYS A 1 329 ? -1.486 -10.482 21.135 1.00 97.75 329 LYS A N 1
ATOM 2567 C CA . LYS A 1 329 ? -1.628 -10.735 22.579 1.00 97.75 329 LYS A CA 1
ATOM 2568 C C . LYS A 1 329 ? -3.061 -10.522 23.068 1.00 97.75 329 LYS A C 1
ATOM 2570 O O . LYS A 1 329 ? -3.518 -11.215 23.972 1.00 97.75 329 LYS A O 1
ATOM 2575 N N . SER A 1 330 ? -3.757 -9.539 22.506 1.00 97.12 330 SER A N 1
ATOM 2576 C CA . SER A 1 330 ? -5.115 -9.177 22.903 1.00 97.12 330 SER A CA 1
ATOM 2577 C C . SER A 1 330 ? -6.166 -10.193 22.477 1.00 97.12 330 SER A C 1
ATOM 2579 O O . SER A 1 330 ? -7.155 -10.334 23.196 1.00 97.12 330 SER A O 1
ATOM 2581 N N . TYR A 1 331 ? -5.961 -10.878 21.355 1.00 97.62 331 TYR A N 1
ATOM 2582 C CA . TYR A 1 331 ? -6.916 -11.820 20.774 1.00 97.62 331 TYR A CA 1
ATOM 2583 C C . TYR A 1 331 ? -6.256 -13.179 20.501 1.00 97.62 331 TYR A C 1
ATOM 2585 O O . TYR A 1 331 ? -6.152 -13.592 19.346 1.00 97.62 331 TYR A O 1
ATOM 2593 N N . PRO A 1 332 ? -5.806 -13.910 21.534 1.00 95.75 332 PRO A N 1
ATOM 2594 C CA . PRO A 1 332 ? -5.019 -15.130 21.346 1.00 95.75 332 PRO A CA 1
ATOM 2595 C C . PRO A 1 332 ? -5.767 -16.238 20.583 1.00 95.75 332 PRO A C 1
ATOM 2597 O O . PRO A 1 332 ? -5.136 -17.022 19.876 1.00 95.75 332 PRO A O 1
ATOM 2600 N N . SER A 1 333 ? -7.104 -16.279 20.657 1.00 94.38 333 SER A N 1
ATOM 2601 C CA . SER A 1 333 ? -7.935 -17.262 19.942 1.00 94.38 333 SER A CA 1
ATOM 2602 C C . SER A 1 333 ? -7.871 -17.139 18.416 1.00 94.38 333 SER A C 1
ATOM 2604 O O . SER A 1 333 ? -8.170 -18.100 17.715 1.00 94.38 333 SER A O 1
ATOM 2606 N N . THR A 1 334 ? -7.443 -15.987 17.894 1.00 95.62 334 THR A N 1
ATOM 2607 C CA . THR A 1 334 ? -7.362 -15.715 16.447 1.00 95.62 334 THR A CA 1
ATOM 2608 C C . THR A 1 334 ? -6.148 -16.351 15.776 1.00 95.62 334 THR A C 1
ATOM 2610 O O . THR A 1 334 ? -6.079 -16.374 14.548 1.00 95.62 334 THR A O 1
ATOM 2613 N N . LYS A 1 335 ? -5.189 -16.851 16.575 1.00 95.31 335 LYS A N 1
ATOM 2614 C CA . LYS A 1 335 ? -3.949 -17.492 16.114 1.00 95.31 335 LYS A CA 1
ATOM 2615 C C . LYS A 1 335 ? -3.215 -16.680 15.034 1.00 95.31 335 LYS A C 1
ATOM 2617 O O . LYS A 1 335 ? -2.696 -17.257 14.082 1.00 95.31 335 LYS A O 1
ATOM 2622 N N . LEU A 1 336 ? -3.164 -15.350 15.185 1.00 98.38 336 LEU A N 1
ATOM 2623 C CA . LEU A 1 336 ? -2.369 -14.497 14.295 1.00 98.38 336 LEU A CA 1
ATOM 2624 C C . LEU A 1 336 ? -0.916 -14.991 14.230 1.00 98.38 336 LEU A C 1
ATOM 2626 O O . LEU A 1 336 ? -0.348 -15.419 15.241 1.00 98.38 336 LEU A O 1
ATOM 2630 N N . ILE A 1 337 ? -0.308 -14.893 13.046 1.00 98.56 337 ILE A N 1
ATOM 2631 C CA . ILE A 1 337 ? 1.089 -15.281 12.819 1.00 98.56 337 ILE A CA 1
ATOM 2632 C C . ILE A 1 337 ? 1.982 -14.480 13.775 1.00 98.56 337 ILE A C 1
ATOM 2634 O O . ILE A 1 337 ? 1.962 -13.250 13.768 1.00 98.56 337 ILE A O 1
ATOM 2638 N N . LYS A 1 338 ? 2.753 -15.169 14.625 1.00 96.19 338 LYS A N 1
ATOM 2639 C CA . LYS A 1 338 ? 3.549 -14.520 15.683 1.00 96.19 338 LYS A CA 1
ATOM 2640 C C . LYS A 1 338 ? 4.713 -13.698 15.136 1.00 96.19 338 LYS A C 1
ATOM 2642 O O . LYS A 1 338 ? 5.021 -12.649 15.697 1.00 96.19 338 LYS A O 1
ATOM 2647 N N . ASP A 1 339 ? 5.361 -14.176 14.073 1.00 97.75 339 ASP A N 1
ATOM 2648 C CA . ASP A 1 339 ? 6.406 -13.406 13.404 1.00 97.75 339 ASP A CA 1
ATOM 2649 C C . ASP A 1 339 ? 5.780 -12.189 12.722 1.00 97.75 339 ASP A C 1
ATOM 2651 O O . ASP A 1 339 ? 4.920 -12.323 11.854 1.00 97.75 339 ASP A O 1
ATOM 2655 N N . PHE A 1 340 ? 6.199 -10.992 13.131 1.00 97.94 340 PHE A N 1
ATOM 2656 C CA . PHE A 1 340 ? 5.590 -9.757 12.651 1.00 97.94 340 PHE A CA 1
ATOM 2657 C C . PHE A 1 340 ? 5.755 -9.577 11.139 1.00 97.94 340 PHE A C 1
ATOM 2659 O O . PHE A 1 340 ? 4.808 -9.158 10.483 1.00 97.94 340 PHE A O 1
ATOM 2666 N N . LYS A 1 341 ? 6.928 -9.888 10.572 1.00 96.31 341 LYS A N 1
ATOM 2667 C CA . LYS A 1 341 ? 7.168 -9.661 9.140 1.00 96.31 341 LYS A CA 1
ATOM 2668 C C . LYS A 1 341 ? 6.330 -10.610 8.292 1.00 96.31 341 LYS A C 1
ATOM 2670 O O . LYS A 1 341 ? 5.689 -10.151 7.356 1.00 96.31 341 LYS A O 1
ATOM 2675 N N . ALA A 1 342 ? 6.286 -11.892 8.648 1.00 98.12 342 ALA A N 1
ATOM 2676 C CA . ALA A 1 342 ? 5.426 -12.872 7.995 1.00 98.12 342 ALA A CA 1
ATOM 2677 C C . ALA A 1 342 ? 3.940 -12.528 8.180 1.00 98.12 342 ALA A C 1
ATOM 2679 O O . ALA A 1 342 ? 3.178 -12.545 7.221 1.00 98.12 342 ALA A O 1
ATOM 2680 N N . GLY A 1 343 ? 3.534 -12.146 9.394 1.00 98.44 343 GLY A N 1
ATOM 2681 C CA . GLY A 1 343 ? 2.149 -11.801 9.697 1.00 98.44 343 GLY A CA 1
ATOM 2682 C C . GLY A 1 343 ? 1.656 -10.523 9.018 1.00 98.44 343 GLY A C 1
ATOM 2683 O O . GLY A 1 343 ? 0.507 -10.468 8.589 1.00 98.44 343 GLY A O 1
ATOM 2684 N N . ALA A 1 344 ? 2.508 -9.505 8.897 1.00 98.25 344 ALA A N 1
ATOM 2685 C CA . ALA A 1 344 ? 2.193 -8.286 8.160 1.00 98.25 344 ALA A CA 1
ATOM 2686 C C . ALA A 1 344 ? 2.182 -8.515 6.638 1.00 98.25 344 ALA A C 1
ATOM 2688 O O . ALA A 1 344 ? 1.397 -7.877 5.937 1.00 98.25 344 ALA A O 1
ATOM 2689 N N . ALA A 1 345 ? 3.031 -9.419 6.137 1.00 98.06 345 ALA A N 1
ATOM 2690 C CA . ALA A 1 345 ? 3.085 -9.783 4.724 1.00 98.06 345 ALA A CA 1
ATOM 2691 C C . ALA A 1 345 ? 1.892 -10.632 4.270 1.00 98.06 345 ALA A C 1
ATOM 2693 O O . ALA A 1 345 ? 1.466 -10.513 3.126 1.00 98.06 345 ALA A O 1
ATOM 2694 N N . ASP A 1 346 ? 1.327 -11.456 5.150 1.00 98.75 346 ASP A N 1
ATOM 2695 C CA . ASP A 1 346 ? 0.114 -12.213 4.857 1.00 98.75 346 ASP A CA 1
ATOM 2696 C C . ASP A 1 346 ? -1.119 -11.289 4.887 1.00 98.75 346 ASP A C 1
ATOM 2698 O O . ASP A 1 346 ? -1.480 -10.705 5.918 1.00 98.75 346 ASP A O 1
ATOM 2702 N N . HIS A 1 347 ? -1.764 -11.117 3.731 1.00 98.81 347 HIS A N 1
ATOM 2703 C CA . HIS A 1 347 ? -2.862 -10.161 3.563 1.00 98.81 347 HIS A CA 1
ATOM 2704 C C . HIS A 1 347 ? -4.090 -10.505 4.411 1.00 98.81 347 HIS A C 1
ATOM 2706 O O . HIS A 1 347 ? -4.692 -9.612 5.010 1.00 98.81 347 HIS A O 1
ATOM 2712 N N . LEU A 1 348 ? -4.443 -11.788 4.506 1.00 98.81 348 LEU A N 1
ATOM 2713 C CA . LEU A 1 348 ? -5.597 -12.252 5.273 1.00 98.81 348 LEU A CA 1
ATOM 2714 C C . LEU A 1 348 ? -5.356 -12.087 6.778 1.00 98.81 348 LEU A C 1
ATOM 2716 O O . LEU A 1 348 ? -6.182 -11.522 7.498 1.00 98.81 348 LEU A O 1
ATOM 2720 N N . ASN A 1 349 ? -4.193 -12.520 7.257 1.00 98.88 349 ASN A N 1
ATOM 2721 C CA . ASN A 1 349 ? -3.774 -12.394 8.644 1.00 98.88 349 ASN A CA 1
ATOM 2722 C C . ASN A 1 349 ? -3.687 -10.926 9.084 1.00 98.88 349 ASN A C 1
ATOM 2724 O O . ASN A 1 349 ? -4.217 -10.559 10.136 1.00 98.88 349 ASN A O 1
ATOM 2728 N N . SER A 1 350 ? -3.063 -10.069 8.277 1.00 98.75 350 SER A N 1
ATOM 2729 C CA . SER A 1 350 ? -2.965 -8.639 8.578 1.00 98.75 350 SER A CA 1
ATOM 2730 C C . SER A 1 350 ? -4.323 -7.928 8.503 1.00 98.75 350 SER A C 1
ATOM 2732 O O . SER A 1 350 ? -4.582 -7.044 9.321 1.00 98.75 350 SER A O 1
ATOM 2734 N N . MET A 1 351 ? -5.239 -8.358 7.627 1.00 98.88 351 MET A N 1
ATOM 2735 C CA . MET A 1 351 ? -6.616 -7.848 7.598 1.00 98.88 351 MET A CA 1
ATOM 2736 C C . MET A 1 351 ? -7.405 -8.235 8.856 1.00 98.88 351 MET A C 1
ATOM 2738 O O . MET A 1 351 ? -8.059 -7.379 9.454 1.00 98.88 351 MET A O 1
ATOM 2742 N N . LYS A 1 352 ? -7.280 -9.482 9.340 1.00 98.88 352 LYS A N 1
ATOM 2743 C CA . LYS A 1 352 ? -7.831 -9.874 10.652 1.00 98.88 352 LYS A CA 1
ATOM 2744 C C . LYS A 1 352 ? -7.298 -8.964 11.757 1.00 98.88 352 LYS A C 1
ATOM 2746 O O . LYS A 1 352 ? -8.076 -8.446 12.553 1.00 98.88 352 LYS A O 1
ATOM 2751 N N . ALA A 1 353 ? -5.988 -8.718 11.787 1.00 98.88 353 ALA A N 1
ATOM 2752 C CA . ALA A 1 353 ? -5.386 -7.817 12.767 1.00 98.88 353 ALA A CA 1
ATOM 2753 C C . ALA A 1 353 ? -5.947 -6.382 12.673 1.00 98.88 353 ALA A C 1
ATOM 2755 O O . ALA A 1 353 ? -6.202 -5.766 13.709 1.00 98.88 353 ALA A O 1
ATOM 2756 N N . ALA A 1 354 ? -6.187 -5.863 11.463 1.00 98.88 354 ALA A N 1
ATOM 2757 C CA . ALA A 1 354 ? -6.759 -4.531 11.240 1.00 98.88 354 ALA A CA 1
ATOM 2758 C C . ALA A 1 354 ? -8.182 -4.408 11.808 1.00 98.88 354 ALA A C 1
ATOM 2760 O O . ALA A 1 354 ? -8.469 -3.462 12.546 1.00 98.88 354 ALA A O 1
ATOM 2761 N N . ILE A 1 355 ? -9.036 -5.406 11.555 1.00 98.88 355 ILE A N 1
ATOM 2762 C CA . ILE A 1 355 ? -10.399 -5.482 12.106 1.00 98.88 355 ILE A CA 1
ATOM 2763 C C . ILE A 1 355 ? -10.366 -5.475 13.643 1.00 98.88 355 ILE A C 1
ATOM 2765 O O . ILE A 1 355 ? -11.077 -4.708 14.293 1.00 98.88 355 ILE A O 1
ATOM 2769 N N . LEU A 1 356 ? -9.483 -6.277 14.242 1.00 98.88 356 LEU A N 1
ATOM 2770 C CA . LEU A 1 356 ? -9.322 -6.367 15.699 1.00 98.88 356 LEU A CA 1
ATOM 2771 C C . LEU A 1 356 ? -8.768 -5.079 16.325 1.00 98.88 356 LEU A C 1
ATOM 2773 O O . LEU A 1 356 ? -9.088 -4.748 17.473 1.00 98.88 356 LEU A O 1
ATOM 2777 N N . LEU A 1 357 ? -7.934 -4.338 15.592 1.00 98.75 357 LEU A N 1
ATOM 2778 C CA . LEU A 1 357 ? -7.465 -3.023 16.019 1.00 98.75 357 LEU A CA 1
ATOM 2779 C C . LEU A 1 357 ? -8.600 -1.994 15.993 1.00 98.75 357 LEU A C 1
ATOM 2781 O O . LEU A 1 357 ? -8.727 -1.223 16.944 1.00 98.75 357 LEU A O 1
ATOM 2785 N N . TYR A 1 358 ? -9.459 -2.011 14.971 1.00 98.81 358 TYR A N 1
ATOM 2786 C CA . TYR A 1 358 ? -10.661 -1.171 14.934 1.00 98.81 358 TYR A CA 1
ATOM 2787 C C . TYR A 1 358 ? -11.597 -1.488 16.106 1.00 98.81 358 TYR A C 1
ATOM 2789 O O . TYR A 1 358 ? -12.034 -0.562 16.784 1.00 98.81 358 TYR A O 1
ATOM 2797 N N . ASP A 1 359 ? -11.831 -2.767 16.421 1.00 98.75 359 ASP A N 1
ATOM 2798 C CA . ASP A 1 359 ? -12.597 -3.160 17.613 1.00 98.75 359 ASP A CA 1
ATOM 2799 C C . ASP A 1 359 ? -11.955 -2.641 18.909 1.00 98.75 359 ASP A C 1
ATOM 2801 O O . ASP A 1 359 ? -12.615 -2.051 19.760 1.00 98.75 359 ASP A O 1
ATOM 2805 N N . THR A 1 360 ? -10.634 -2.773 19.042 1.00 98.38 360 THR A N 1
ATOM 2806 C CA . THR A 1 360 ? -9.910 -2.278 20.223 1.00 98.38 360 THR A CA 1
ATOM 2807 C C . THR A 1 360 ? -10.059 -0.762 20.382 1.00 98.38 360 THR A C 1
ATOM 2809 O O . THR A 1 360 ? -10.304 -0.279 21.488 1.00 98.38 360 THR A O 1
ATOM 2812 N N . ASN A 1 361 ? -9.954 -0.014 19.281 1.00 98.50 361 ASN A N 1
ATOM 2813 C CA . ASN A 1 361 ? -10.085 1.443 19.271 1.00 98.50 361 ASN A CA 1
ATOM 2814 C C . ASN A 1 361 ? -11.535 1.900 19.497 1.00 98.50 361 ASN A C 1
ATOM 2816 O O . ASN A 1 361 ? -11.762 2.918 20.148 1.00 98.50 361 ASN A O 1
ATOM 2820 N N . LEU A 1 362 ? -12.527 1.142 19.019 1.00 98.69 362 LEU A N 1
ATOM 2821 C CA . LEU A 1 362 ? -13.951 1.442 19.192 1.00 98.69 362 LEU A CA 1
ATOM 2822 C C . LEU A 1 362 ? -14.345 1.576 20.669 1.00 98.69 362 LEU A C 1
ATOM 2824 O O . LEU A 1 362 ? -15.153 2.443 21.011 1.00 98.69 362 LEU A O 1
ATOM 2828 N N . LYS A 1 363 ? -13.730 0.781 21.555 1.00 97.94 363 LYS A N 1
ATOM 2829 C CA . LYS A 1 363 ? -13.963 0.844 23.006 1.00 97.94 363 LYS A CA 1
ATOM 2830 C C . LYS A 1 363 ? -13.803 2.262 23.555 1.00 97.94 363 LYS A C 1
ATOM 2832 O O . LYS A 1 363 ? -14.598 2.712 24.377 1.00 97.94 363 LYS A O 1
ATOM 2837 N N . ASP A 1 364 ? -12.785 2.979 23.089 1.00 97.31 364 ASP A N 1
ATOM 2838 C CA . ASP A 1 364 ? -12.504 4.333 23.550 1.00 97.31 364 ASP A CA 1
ATOM 2839 C C . ASP A 1 364 ? -13.588 5.333 23.138 1.00 97.31 364 ASP A C 1
ATOM 2841 O O . ASP A 1 364 ? -13.875 6.265 23.889 1.00 97.31 364 ASP A O 1
ATOM 2845 N N . PHE A 1 365 ? -14.213 5.131 21.981 1.00 98.38 365 PHE A N 1
ATOM 2846 C CA . PHE A 1 365 ? -15.280 5.997 21.487 1.00 98.38 365 PHE A CA 1
ATOM 2847 C C . PHE A 1 365 ? -16.630 5.683 22.124 1.00 98.38 365 PHE A C 1
ATOM 2849 O O . PHE A 1 365 ? -17.378 6.613 22.427 1.00 98.38 365 PHE A O 1
ATOM 2856 N N . ILE A 1 366 ? -16.900 4.412 22.436 1.00 98.38 366 ILE A N 1
ATOM 2857 C CA . ILE A 1 366 ? -18.051 4.025 23.264 1.00 98.38 366 ILE A CA 1
ATOM 2858 C C . ILE A 1 366 ? -17.948 4.673 24.649 1.00 98.38 366 ILE A C 1
ATOM 2860 O O . ILE A 1 366 ? -18.930 5.212 25.145 1.00 98.38 366 ILE A O 1
ATOM 2864 N N . ASN A 1 367 ? -16.756 4.718 25.250 1.00 97.69 367 ASN A N 1
ATOM 2865 C CA . ASN A 1 367 ? -16.562 5.394 26.537 1.00 97.69 367 ASN A CA 1
ATOM 2866 C C . ASN A 1 367 ? -16.820 6.913 26.480 1.00 97.69 367 ASN A C 1
ATOM 2868 O O . ASN A 1 367 ? -17.059 7.522 27.518 1.00 97.69 367 ASN A O 1
ATOM 2872 N N . ILE A 1 368 ? -16.727 7.540 25.301 1.00 97.75 368 ILE A N 1
ATOM 2873 C CA . ILE A 1 368 ? -16.929 8.989 25.126 1.00 97.75 368 ILE A CA 1
ATOM 2874 C C . ILE A 1 368 ? -18.375 9.317 24.731 1.00 97.75 368 ILE A C 1
ATOM 2876 O O . ILE A 1 368 ? -18.934 10.274 25.256 1.00 97.75 368 ILE A O 1
ATOM 2880 N N . LYS A 1 369 ? -18.972 8.562 23.799 1.00 97.44 369 LYS A N 1
ATOM 2881 C CA . LYS A 1 369 ? -20.288 8.866 23.197 1.00 97.44 369 LYS A CA 1
ATOM 2882 C C . LYS A 1 369 ? -21.366 7.812 23.491 1.00 97.44 369 LYS A C 1
ATOM 2884 O O . LYS A 1 369 ? -22.468 7.897 22.954 1.00 97.44 369 LYS A O 1
ATOM 2889 N N . GLY A 1 370 ? -21.065 6.808 24.312 1.00 97.75 370 GLY A N 1
ATOM 2890 C CA . GLY A 1 370 ? -21.928 5.648 24.524 1.00 97.75 370 GLY A CA 1
ATOM 2891 C C . GLY A 1 370 ? -22.055 4.765 23.277 1.00 97.75 370 GLY A C 1
ATOM 2892 O O . GLY A 1 370 ? -21.370 4.955 22.270 1.00 97.75 370 GLY A O 1
ATOM 2893 N N . LEU A 1 371 ? -22.976 3.798 23.323 1.00 97.12 371 LEU A N 1
ATOM 2894 C CA . LEU A 1 371 ? -23.250 2.891 22.197 1.00 97.12 371 LEU A CA 1
ATOM 2895 C C . LEU A 1 371 ? -23.797 3.608 20.952 1.00 97.12 371 LEU A C 1
ATOM 2897 O O . LEU A 1 371 ? -23.674 3.084 19.847 1.00 97.12 371 LEU A O 1
ATOM 2901 N N . GLY A 1 372 ? -24.339 4.823 21.103 1.00 96.75 372 GLY A N 1
ATOM 2902 C CA . GLY A 1 372 ? -24.825 5.636 19.984 1.00 96.75 372 GLY A CA 1
ATOM 2903 C C . GLY A 1 372 ? -23.753 5.931 18.928 1.00 96.75 372 GLY A C 1
ATOM 2904 O O . GLY A 1 372 ? -24.089 6.149 17.766 1.00 96.75 372 GLY A O 1
ATOM 2905 N N . VAL A 1 373 ? -22.465 5.844 19.290 1.00 97.56 373 VAL A N 1
ATOM 2906 C CA . VAL A 1 373 ? -21.346 6.046 18.358 1.00 97.56 373 VAL A CA 1
ATOM 2907 C C . VAL A 1 373 ? -21.332 5.063 17.185 1.00 97.56 373 VAL A C 1
ATOM 2909 O O . VAL A 1 373 ? -20.773 5.367 16.139 1.00 97.56 373 VAL A O 1
ATOM 2912 N N . LEU A 1 374 ? -21.975 3.898 17.321 1.00 97.19 374 LEU A N 1
ATOM 2913 C CA . LEU A 1 374 ? -22.071 2.895 16.254 1.00 97.19 374 LEU A CA 1
ATOM 2914 C C . LEU A 1 374 ? -22.853 3.376 15.024 1.00 97.19 374 LEU A C 1
ATOM 2916 O O . LEU A 1 374 ? -22.674 2.817 13.936 1.00 97.19 374 LEU A O 1
ATOM 2920 N N . ASN A 1 375 ? -23.701 4.389 15.219 1.00 96.44 375 ASN A N 1
ATOM 2921 C CA . ASN A 1 375 ? -24.522 5.034 14.196 1.00 96.44 375 ASN A CA 1
ATOM 2922 C C . ASN A 1 375 ? -24.012 6.440 13.845 1.00 96.44 375 ASN A C 1
ATOM 2924 O O . ASN A 1 375 ? -24.654 7.158 13.082 1.00 96.44 375 ASN A O 1
ATOM 2928 N N . ASP A 1 376 ? -22.878 6.850 14.415 1.00 96.19 376 ASP A N 1
ATOM 2929 C CA . ASP A 1 376 ? -22.279 8.144 14.129 1.00 96.19 376 ASP A CA 1
ATOM 2930 C C . ASP A 1 376 ? -21.704 8.153 12.702 1.00 96.19 376 ASP A C 1
ATOM 2932 O O . ASP A 1 376 ? -20.890 7.280 12.375 1.00 96.19 376 ASP A O 1
ATOM 2936 N N . PRO A 1 377 ? -22.073 9.120 11.840 1.00 94.81 377 PRO A N 1
ATOM 2937 C CA . PRO A 1 377 ? -21.524 9.209 10.488 1.00 94.81 377 PRO A CA 1
ATOM 2938 C C . PRO A 1 377 ? -19.999 9.401 10.467 1.00 94.81 377 PRO A C 1
ATOM 2940 O O . PRO A 1 377 ? -19.354 9.035 9.488 1.00 94.81 377 PRO A O 1
ATOM 2943 N N . SER A 1 378 ? -19.405 9.930 11.542 1.00 97.12 378 SER A N 1
ATOM 2944 C CA . SER A 1 378 ? -17.958 10.107 11.691 1.00 97.12 378 SER A CA 1
ATOM 2945 C C . SER A 1 378 ? -17.255 8.913 12.344 1.00 97.12 378 SER A C 1
ATOM 2947 O O . SER A 1 378 ? -16.046 8.982 12.567 1.00 97.12 378 SER A O 1
ATOM 2949 N N . LEU A 1 379 ? -17.956 7.806 12.632 1.00 98.31 379 LEU A N 1
ATOM 2950 C CA . LEU A 1 379 ? -17.359 6.638 13.290 1.00 98.31 379 LEU A CA 1
ATOM 2951 C C . LEU A 1 379 ? -16.105 6.132 12.567 1.00 98.31 379 LEU A C 1
ATOM 2953 O O . LEU A 1 379 ? -15.096 5.838 13.207 1.00 98.31 379 LEU A O 1
ATOM 2957 N N . GLU A 1 380 ? -16.154 6.035 11.240 1.00 98.56 380 GLU A N 1
ATOM 2958 C CA . GLU A 1 380 ? -15.000 5.588 10.461 1.00 98.56 380 GLU A CA 1
ATOM 2959 C C . GLU A 1 380 ? -13.816 6.546 10.615 1.00 98.56 380 GLU A C 1
ATOM 2961 O O . GLU A 1 380 ? -12.692 6.092 10.802 1.00 98.56 380 GLU A O 1
ATOM 2966 N N . GLU A 1 381 ? -14.056 7.862 10.628 1.00 98.56 381 GLU A N 1
ATOM 2967 C CA . GLU A 1 381 ? -12.992 8.848 10.836 1.00 98.56 381 GLU A CA 1
ATOM 2968 C C . GLU A 1 381 ? -12.345 8.695 12.218 1.00 98.56 381 GLU A C 1
ATOM 2970 O O . GLU A 1 381 ? -11.124 8.807 12.340 1.00 98.56 381 GLU A O 1
ATOM 2975 N N . TYR A 1 382 ? -13.134 8.405 13.258 1.00 98.62 382 TYR A N 1
ATOM 2976 C CA . TYR A 1 382 ? -12.628 8.160 14.612 1.00 98.62 382 TYR A CA 1
ATOM 2977 C C . TYR A 1 382 ? -11.681 6.950 14.649 1.00 98.62 382 TYR A C 1
ATOM 2979 O O . TYR A 1 382 ? -10.578 7.018 15.211 1.00 98.62 382 TYR A O 1
ATOM 2987 N N . LEU A 1 383 ? -12.096 5.847 14.019 1.00 98.75 383 LEU A N 1
ATOM 2988 C CA . LEU A 1 383 ? -11.334 4.599 13.970 1.00 98.75 383 LEU A CA 1
ATOM 2989 C C . LEU A 1 383 ? -10.086 4.728 13.090 1.00 98.75 383 LEU A C 1
ATOM 2991 O O . LEU A 1 383 ? -8.994 4.380 13.541 1.00 98.75 383 LEU A O 1
ATOM 2995 N N . ALA A 1 384 ? -10.219 5.311 11.899 1.00 98.56 384 ALA A N 1
ATOM 2996 C CA . ALA A 1 384 ? -9.124 5.588 10.972 1.00 98.56 384 ALA A CA 1
ATOM 2997 C C . ALA A 1 384 ? -8.074 6.529 11.582 1.00 98.56 384 ALA A C 1
ATOM 2999 O O . ALA A 1 384 ? -6.873 6.267 11.505 1.00 98.56 384 ALA A O 1
ATOM 3000 N N . SER A 1 385 ? -8.511 7.582 12.281 1.00 98.44 385 SER A N 1
ATOM 3001 C CA . SER A 1 385 ? -7.598 8.489 12.988 1.00 98.44 385 SER A CA 1
ATOM 3002 C C . SER A 1 385 ? -6.839 7.794 14.107 1.00 98.44 385 SER A C 1
ATOM 3004 O O . SER A 1 385 ? -5.671 8.090 14.341 1.00 98.44 385 SER A O 1
ATOM 3006 N N . SER A 1 386 ? -7.495 6.871 14.813 1.00 98.38 386 SER A N 1
ATOM 3007 C CA . SER A 1 386 ? -6.855 6.083 15.869 1.00 98.38 386 SER A CA 1
ATOM 3008 C C . SER A 1 386 ? -5.867 5.069 15.305 1.00 98.38 386 SER A C 1
ATOM 3010 O O . SER A 1 386 ? -4.834 4.826 15.927 1.00 98.38 386 SER A O 1
ATOM 3012 N N . TYR A 1 387 ? -6.181 4.504 14.136 1.00 98.44 387 TYR A N 1
ATOM 3013 C CA . TYR A 1 387 ? -5.331 3.572 13.403 1.00 98.44 387 TYR A CA 1
ATOM 3014 C C . TYR A 1 387 ? -4.025 4.240 12.957 1.00 98.44 387 TYR A C 1
ATOM 3016 O O . TYR A 1 387 ? -2.951 3.766 13.315 1.00 98.44 387 TYR A O 1
ATOM 3024 N N . ASN A 1 388 ? -4.115 5.376 12.255 1.00 97.94 388 ASN A N 1
ATOM 3025 C CA . ASN A 1 388 ? -2.947 6.085 11.725 1.00 97.94 388 ASN A CA 1
ATOM 3026 C C . ASN A 1 388 ? -2.228 6.939 12.792 1.00 97.94 388 ASN A C 1
ATOM 3028 O O . ASN A 1 388 ? -1.013 6.866 12.948 1.00 97.94 388 ASN A O 1
ATOM 3032 N N . GLY A 1 389 ? -2.977 7.741 13.554 1.00 94.56 389 GLY A N 1
ATOM 3033 C CA . GLY A 1 389 ? -2.446 8.800 14.422 1.00 94.56 389 GLY A CA 1
ATOM 3034 C C . GLY A 1 389 ? -2.382 8.477 15.912 1.00 94.56 389 GLY A C 1
ATOM 3035 O O . GLY A 1 389 ? -2.062 9.364 16.699 1.00 94.56 389 GLY A O 1
ATOM 3036 N N . ALA A 1 390 ? -2.678 7.237 16.307 1.00 95.38 390 ALA A N 1
ATOM 3037 C CA . ALA A 1 390 ? -2.858 6.748 17.677 1.00 95.38 390 ALA A CA 1
ATOM 3038 C C . ALA A 1 390 ? -4.157 7.208 18.393 1.00 95.38 390 ALA A C 1
ATOM 3040 O O . ALA A 1 390 ? -4.533 8.385 18.337 1.00 95.38 390 ALA A O 1
ATOM 3041 N N . PRO A 1 391 ? -4.801 6.329 19.198 1.00 97.31 391 PRO A N 1
ATOM 3042 C CA . PRO A 1 391 ? -6.112 6.603 19.807 1.00 97.31 391 PRO A CA 1
ATOM 3043 C C . PRO A 1 391 ? -6.170 7.858 20.682 1.00 97.31 391 PRO A C 1
ATOM 3045 O O . PRO A 1 391 ? -7.176 8.566 20.707 1.00 97.31 391 PRO A O 1
ATOM 3048 N N . ARG A 1 392 ? -5.081 8.181 21.395 1.00 97.81 392 ARG A N 1
ATOM 3049 C CA . ARG A 1 392 ? -5.043 9.336 22.311 1.00 97.81 392 ARG A CA 1
ATOM 3050 C C . ARG A 1 392 ? -5.364 10.663 21.614 1.00 97.81 392 ARG A C 1
ATOM 3052 O O . ARG A 1 392 ? -6.027 11.503 22.215 1.00 97.81 392 ARG A O 1
ATOM 3059 N N . HIS A 1 393 ? -4.924 10.831 20.366 1.00 98.19 393 HIS A N 1
ATOM 3060 C CA . HIS A 1 393 ? -5.106 12.066 19.606 1.00 98.19 393 HIS A CA 1
ATOM 3061 C C . HIS A 1 393 ? -6.551 12.201 19.126 1.00 98.19 393 HIS A C 1
ATOM 3063 O O . HIS A 1 393 ? -7.165 13.254 19.300 1.00 98.19 393 HIS A O 1
ATOM 3069 N N . ALA A 1 394 ? -7.128 11.106 18.625 1.00 97.94 394 ALA A N 1
ATOM 3070 C CA . ALA A 1 394 ? -8.526 11.070 18.220 1.00 97.94 394 ALA A CA 1
ATOM 3071 C C . ALA A 1 394 ? -9.474 11.338 19.400 1.00 97.94 394 ALA A C 1
ATOM 3073 O O . ALA A 1 394 ? -10.363 12.184 19.311 1.00 97.94 394 ALA A O 1
ATOM 3074 N N . LYS A 1 395 ? -9.223 10.700 20.550 1.00 97.94 395 LYS A N 1
ATOM 3075 C CA . LYS A 1 395 ? -9.997 10.910 21.785 1.00 97.94 395 LYS A CA 1
ATOM 3076 C C . LYS A 1 395 ? -9.931 12.349 22.280 1.00 97.94 395 LYS A C 1
ATOM 3078 O O . LYS A 1 395 ? -10.960 12.905 22.650 1.00 97.94 395 LYS A O 1
ATOM 3083 N N . ALA A 1 396 ? -8.734 12.936 22.326 1.00 97.88 396 ALA A N 1
ATOM 3084 C CA . ALA A 1 396 ? -8.551 14.308 22.789 1.00 97.88 396 ALA A CA 1
ATOM 3085 C C . ALA A 1 396 ? -9.297 15.298 21.886 1.00 97.88 396 ALA A C 1
ATOM 3087 O O . ALA A 1 396 ? -10.027 16.150 22.390 1.00 97.88 396 ALA A O 1
ATOM 3088 N N . SER A 1 397 ? -9.179 15.130 20.565 1.00 98.00 397 SER A N 1
ATOM 3089 C CA . SER A 1 397 ? -9.869 15.979 19.590 1.00 98.00 397 SER A CA 1
ATOM 3090 C C . SER A 1 397 ? -11.390 15.847 19.691 1.00 98.00 397 SER A C 1
ATOM 3092 O O . SER A 1 397 ? -12.089 16.852 19.761 1.00 98.00 397 SER A O 1
ATOM 3094 N N . LEU A 1 398 ? -11.915 14.621 19.799 1.00 98.19 398 LEU A N 1
ATOM 3095 C CA . LEU A 1 398 ? -13.354 14.387 19.942 1.00 98.19 398 LEU A CA 1
ATOM 3096 C C . LEU A 1 398 ? -13.918 14.972 21.245 1.00 98.19 398 LEU A C 1
ATOM 3098 O O . LEU A 1 398 ? -14.971 15.603 21.228 1.00 98.19 398 LEU A O 1
ATOM 3102 N N . LYS A 1 399 ? -13.216 14.804 22.374 1.00 98.06 399 LYS A N 1
ATOM 3103 C CA . LYS A 1 399 ? -13.624 15.404 23.656 1.00 98.06 399 LYS A CA 1
ATOM 3104 C C . LYS A 1 399 ? -13.652 16.929 23.586 1.00 98.06 399 LYS A C 1
ATOM 3106 O O . LYS A 1 399 ? -14.613 17.534 24.051 1.00 98.06 399 LYS A O 1
ATOM 3111 N N . ALA A 1 400 ? -12.628 17.536 22.984 1.00 97.69 400 ALA A N 1
ATOM 3112 C CA . ALA A 1 400 ? -12.584 18.979 22.771 1.00 97.69 400 ALA A CA 1
ATOM 3113 C C . ALA A 1 400 ? -13.738 19.452 21.873 1.00 97.69 400 ALA A C 1
ATOM 3115 O O . ALA A 1 400 ? -14.347 20.479 22.157 1.00 97.69 400 ALA A O 1
ATOM 3116 N N . ALA A 1 401 ? -14.079 18.679 20.837 1.00 97.81 401 ALA A N 1
ATOM 3117 C CA . ALA A 1 401 ? -15.180 18.994 19.934 1.00 97.81 401 ALA A CA 1
ATOM 3118 C C . ALA A 1 401 ? -16.531 19.008 20.653 1.00 97.81 401 ALA A C 1
ATOM 3120 O O . ALA A 1 401 ? -17.292 19.958 20.506 1.00 97.81 401 ALA A O 1
ATOM 3121 N N . ILE A 1 402 ? -16.794 17.986 21.475 1.00 96.88 402 ILE A N 1
ATOM 3122 C CA . ILE A 1 402 ? -18.019 17.883 22.278 1.00 96.88 402 ILE A CA 1
ATOM 3123 C C . ILE A 1 402 ? -18.104 19.044 23.274 1.00 96.88 402 ILE A C 1
ATOM 3125 O O . ILE A 1 402 ? -19.133 19.708 23.342 1.00 96.88 402 ILE A O 1
ATOM 3129 N N . LEU A 1 403 ? -17.020 19.319 24.008 1.00 97.12 403 LEU A N 1
ATOM 3130 C CA . LEU A 1 403 ? -16.986 20.396 25.001 1.00 97.12 403 LEU A CA 1
ATOM 3131 C C . LEU A 1 403 ? -17.170 21.783 24.368 1.00 97.12 403 LEU A C 1
ATOM 3133 O O . LEU A 1 403 ? -17.830 22.640 24.944 1.00 97.12 403 LEU A O 1
ATOM 3137 N N . GLY A 1 404 ? -16.573 22.007 23.196 1.00 96.25 404 GLY A N 1
ATOM 3138 C CA . GLY A 1 404 ? -16.608 23.291 22.498 1.00 96.25 404 GLY A CA 1
ATOM 3139 C C . GLY A 1 404 ? -17.769 23.464 21.519 1.00 96.25 404 GLY A C 1
ATOM 3140 O O . GLY A 1 404 ? -17.837 24.504 20.871 1.00 96.25 404 GLY A O 1
ATOM 3141 N N . GLY A 1 405 ? -18.636 22.459 21.344 1.00 95.06 405 GLY A N 1
ATOM 3142 C CA . GLY A 1 405 ? -19.684 22.482 20.317 1.00 95.06 405 GLY A CA 1
ATOM 3143 C C . GLY A 1 405 ? -19.142 22.600 18.884 1.00 95.06 405 GLY A C 1
ATOM 3144 O O . GLY A 1 405 ? -19.791 23.186 18.021 1.00 95.06 405 GLY A O 1
ATOM 3145 N N . ILE A 1 406 ? -17.936 22.085 18.620 1.00 95.75 406 ILE A N 1
ATOM 3146 C CA . ILE A 1 406 ? -17.264 22.201 17.319 1.00 95.75 406 ILE A CA 1
ATOM 3147 C C . ILE A 1 406 ? -17.720 21.059 16.412 1.00 95.75 406 ILE A C 1
ATOM 3149 O O . ILE A 1 406 ? -17.529 19.888 16.736 1.00 95.75 406 ILE A O 1
ATOM 3153 N N . GLN A 1 407 ? -18.277 21.403 15.248 1.00 91.44 407 GLN A N 1
ATOM 3154 C CA . GLN A 1 407 ? -18.808 20.420 14.301 1.00 91.44 407 GLN A CA 1
ATOM 3155 C C . GLN A 1 407 ? -17.711 19.540 13.677 1.00 91.44 407 GLN A C 1
ATOM 3157 O O . GLN A 1 407 ? -17.842 18.317 13.675 1.00 91.44 407 GLN A O 1
ATOM 3162 N N . ASP A 1 408 ? -16.627 20.134 13.159 1.00 93.50 408 ASP A N 1
ATOM 3163 C CA . ASP A 1 408 ? -15.495 19.358 12.632 1.00 93.50 408 ASP A CA 1
ATOM 3164 C C . ASP A 1 408 ? -14.514 19.018 13.755 1.00 93.50 408 ASP A C 1
ATOM 3166 O O . ASP A 1 408 ? -13.596 19.772 14.096 1.00 93.50 408 ASP A O 1
ATOM 3170 N N . TRP A 1 409 ? -14.722 17.841 14.332 1.00 96.25 409 TRP A N 1
ATOM 3171 C CA . TRP A 1 409 ? -13.944 17.329 15.450 1.00 96.25 409 TRP A CA 1
ATOM 3172 C C . TRP A 1 409 ? -12.435 17.216 15.155 1.00 96.25 409 TRP A C 1
ATOM 3174 O O . TRP A 1 409 ? -11.634 17.250 16.089 1.00 96.25 409 TRP A O 1
ATOM 3184 N N . VAL A 1 410 ? -12.025 17.138 13.880 1.00 95.31 410 VAL A N 1
ATOM 3185 C CA . VAL A 1 410 ? -10.612 17.106 13.448 1.00 95.31 410 VAL A CA 1
ATOM 3186 C C . VAL A 1 410 ? -9.901 18.442 13.711 1.00 95.31 410 VAL A C 1
ATOM 3188 O O . VAL A 1 410 ? -8.686 18.476 13.937 1.00 95.31 410 VAL A O 1
ATOM 3191 N N . GLN A 1 411 ? -10.656 19.545 13.705 1.00 93.44 411 GLN A N 1
ATOM 3192 C CA . GLN A 1 411 ? -10.153 20.905 13.935 1.00 93.44 411 GLN A CA 1
ATOM 3193 C C . GLN A 1 411 ? -10.318 21.376 15.380 1.00 93.44 411 GLN A C 1
ATOM 3195 O O . GLN A 1 411 ? -9.768 22.410 15.753 1.00 93.44 411 GLN A O 1
ATOM 3200 N N . ALA A 1 412 ? -11.028 20.609 16.211 1.00 93.94 412 ALA A N 1
ATOM 3201 C CA . ALA A 1 412 ? -11.331 21.000 17.583 1.00 93.94 412 ALA A CA 1
ATOM 3202 C C . ALA A 1 412 ? -10.088 21.176 18.470 1.00 93.94 412 ALA A C 1
ATOM 3204 O O . ALA A 1 412 ? -10.128 21.909 19.458 1.00 93.94 412 ALA A O 1
ATOM 3205 N N . LEU A 1 413 ? -8.974 20.523 18.126 1.00 93.75 413 LEU A N 1
ATOM 3206 C CA . LEU A 1 413 ? -7.718 20.641 18.854 1.00 93.75 413 LEU A CA 1
ATOM 3207 C C . LEU A 1 413 ? -6.525 20.600 17.894 1.00 93.75 413 LEU A C 1
ATOM 3209 O O . LEU A 1 413 ? -6.446 19.749 17.008 1.00 93.75 413 LEU A O 1
ATOM 3213 N N . SER A 1 414 ? -5.561 21.504 18.079 1.00 92.31 414 SER A N 1
ATOM 3214 C CA . SER A 1 414 ? -4.336 21.497 17.275 1.00 92.31 414 SER A CA 1
ATOM 3215 C C . SER A 1 414 ? -3.420 20.330 17.653 1.00 92.31 414 SER A C 1
ATOM 3217 O O . SER A 1 414 ? -3.405 19.878 18.802 1.00 92.31 414 SER A O 1
ATOM 3219 N N . SER A 1 415 ? -2.586 19.884 16.712 1.00 89.00 415 SER A N 1
ATOM 3220 C CA . SER A 1 415 ? -1.611 18.805 16.928 1.00 89.00 415 SER A CA 1
ATOM 3221 C C . SER A 1 415 ? -0.660 19.083 18.105 1.00 89.00 415 SER A C 1
ATOM 3223 O O . SER A 1 415 ? -0.326 18.168 18.865 1.00 89.00 415 SER A O 1
ATOM 3225 N N . LYS A 1 416 ? -0.277 20.356 18.304 1.00 92.06 416 LYS A N 1
ATOM 3226 C CA . LYS A 1 416 ? 0.548 20.837 19.430 1.00 92.06 416 LYS A CA 1
ATOM 3227 C C . LYS A 1 416 ? -0.150 20.699 20.784 1.00 92.06 416 LYS A C 1
ATOM 3229 O O . LYS A 1 416 ? 0.508 20.421 21.777 1.00 92.06 416 LYS A O 1
ATOM 3234 N N . LYS A 1 417 ? -1.476 20.852 20.820 1.00 94.56 417 LYS A N 1
ATOM 3235 C CA . LYS A 1 417 ? -2.293 20.684 22.032 1.00 94.56 417 LYS A CA 1
ATOM 3236 C C . LYS A 1 417 ? -2.779 19.243 22.229 1.00 94.56 417 LYS A C 1
ATOM 3238 O O . LYS A 1 417 ? -3.620 18.993 23.081 1.00 94.56 417 LYS A O 1
ATOM 3243 N N . GLY A 1 418 ? -2.259 18.290 21.452 1.00 94.50 418 GLY A N 1
ATOM 3244 C CA . GLY A 1 418 ? -2.619 16.876 21.555 1.00 94.50 418 GLY A CA 1
ATOM 3245 C C . GLY A 1 418 ? -3.774 16.434 20.654 1.00 94.50 418 GLY A C 1
ATOM 3246 O O . GLY A 1 418 ? -4.175 15.278 20.755 1.00 94.50 418 GLY A O 1
ATOM 3247 N N . GLY A 1 419 ? -4.267 17.289 19.755 1.00 95.88 419 GLY A N 1
ATOM 3248 C CA . GLY A 1 419 ? -5.253 16.925 18.731 1.00 95.88 419 GLY A CA 1
ATOM 3249 C C . GLY A 1 419 ? -4.678 16.068 17.599 1.00 95.88 419 GLY A C 1
ATOM 3250 O O . GLY A 1 419 ? -3.580 15.515 17.718 1.00 95.88 419 GLY A O 1
ATOM 3251 N N . ILE A 1 420 ? -5.423 15.963 16.495 1.00 97.31 420 ILE A N 1
ATOM 3252 C CA . ILE A 1 420 ? -5.047 15.151 15.325 1.00 97.31 420 ILE A CA 1
ATOM 3253 C C . ILE A 1 420 ? -3.717 15.630 14.725 1.00 97.31 420 ILE A C 1
ATOM 3255 O O . ILE A 1 420 ? -3.488 16.832 14.579 1.00 97.31 420 ILE A O 1
ATOM 3259 N N . LYS A 1 421 ? -2.831 14.683 14.392 1.00 95.19 421 LYS A N 1
ATOM 3260 C CA . LYS A 1 421 ? -1.536 14.942 13.741 1.00 95.19 421 LYS A CA 1
ATOM 3261 C C . LYS A 1 421 ? -1.715 15.331 12.276 1.00 95.19 421 LYS A C 1
ATOM 3263 O O . LYS A 1 421 ? -2.673 14.903 11.646 1.00 95.19 421 LYS A O 1
ATOM 3268 N N . ASP A 1 422 ? -0.772 16.092 11.726 1.00 92.62 422 ASP A N 1
ATOM 3269 C CA . ASP A 1 422 ? -0.880 16.591 10.348 1.00 92.62 422 ASP A CA 1
ATOM 3270 C C . ASP A 1 422 ? -0.883 15.453 9.313 1.00 92.62 422 ASP A C 1
ATOM 3272 O O . ASP A 1 422 ? -1.714 15.459 8.410 1.00 92.62 422 ASP A O 1
ATOM 3276 N N . GLU A 1 423 ? -0.071 14.409 9.513 1.00 93.25 423 GLU A N 1
ATOM 3277 C CA . GLU A 1 423 ? -0.121 13.184 8.697 1.00 93.25 423 GLU A CA 1
ATOM 3278 C C . GLU A 1 423 ? -1.514 12.531 8.730 1.00 93.25 423 GLU A C 1
ATOM 3280 O O . GLU A 1 423 ? -2.096 12.223 7.690 1.00 93.25 423 GLU A O 1
ATOM 3285 N N . THR A 1 424 ? -2.106 12.407 9.921 1.00 96.88 424 THR A N 1
ATOM 3286 C CA . THR A 1 424 ? -3.452 11.848 10.099 1.00 96.88 424 THR A CA 1
ATOM 3287 C C . THR A 1 424 ? -4.535 12.729 9.482 1.00 96.88 424 THR A C 1
ATOM 3289 O O . THR A 1 424 ? -5.532 12.213 8.989 1.00 96.88 424 THR A O 1
ATOM 3292 N N . ARG A 1 425 ? -4.356 14.053 9.438 1.00 96.00 425 ARG A N 1
ATOM 3293 C CA . ARG A 1 425 ? -5.270 14.942 8.703 1.00 96.00 425 ARG A CA 1
ATOM 3294 C C . ARG A 1 425 ? -5.240 14.634 7.208 1.00 96.00 425 ARG A C 1
ATOM 3296 O O . ARG A 1 425 ? -6.304 14.483 6.617 1.00 96.00 425 ARG A O 1
ATOM 3303 N N . GLY A 1 426 ? -4.053 14.457 6.625 1.00 94.75 426 GLY A N 1
ATOM 3304 C CA . GLY A 1 426 ? -3.906 14.002 5.239 1.00 94.75 426 GLY A CA 1
ATOM 3305 C C . GLY A 1 426 ? -4.521 12.618 5.002 1.00 94.75 426 GLY A C 1
ATOM 3306 O O . GLY A 1 426 ? -5.219 12.396 4.014 1.00 94.75 426 GLY A O 1
ATOM 3307 N N . TYR A 1 427 ? -4.360 11.699 5.956 1.00 97.25 427 TYR A N 1
ATOM 3308 C CA . TYR A 1 427 ? -5.031 10.395 5.937 1.00 97.25 427 TYR A CA 1
ATOM 3309 C C . TYR A 1 427 ? -6.564 10.530 5.875 1.00 97.25 427 TYR A C 1
ATOM 3311 O O . TYR A 1 427 ? -7.220 9.851 5.085 1.00 97.25 427 TYR A O 1
ATOM 3319 N N . LEU A 1 428 ? -7.144 11.451 6.651 1.00 97.69 428 LEU A N 1
ATOM 3320 C CA . LEU A 1 428 ? -8.585 11.719 6.645 1.00 97.69 428 LEU A CA 1
ATOM 3321 C C . LEU A 1 428 ? -9.075 12.425 5.376 1.00 97.69 428 LEU A C 1
ATOM 3323 O O . LEU A 1 428 ? -10.214 12.192 4.975 1.00 97.69 428 LEU A O 1
ATOM 3327 N N . VAL A 1 429 ? -8.245 13.240 4.715 1.00 96.25 429 VAL A N 1
ATOM 3328 C CA . VAL A 1 429 ? -8.566 13.795 3.385 1.00 96.25 429 VAL A CA 1
ATOM 3329 C C . VAL A 1 429 ? -8.813 12.657 2.393 1.00 96.25 429 VAL A C 1
ATOM 3331 O O . VAL A 1 429 ? -9.852 12.636 1.727 1.00 96.25 429 VAL A O 1
ATOM 3334 N N . LYS A 1 430 ? -7.917 11.660 2.367 1.00 97.81 430 LYS A N 1
ATOM 3335 C CA . LYS A 1 430 ? -8.076 10.462 1.531 1.00 97.81 430 LYS A CA 1
ATOM 3336 C C . LYS A 1 430 ? -9.348 9.690 1.878 1.00 97.81 430 LYS A C 1
ATOM 3338 O O . LYS A 1 430 ? -10.123 9.343 0.987 1.00 97.81 430 LYS A O 1
ATOM 3343 N N . LEU A 1 431 ? -9.602 9.472 3.170 1.00 98.19 431 LEU A N 1
ATOM 3344 C CA . LEU A 1 431 ? -10.791 8.757 3.638 1.00 98.19 431 LEU A CA 1
ATOM 3345 C C . LEU A 1 431 ? -12.091 9.451 3.222 1.00 98.19 431 LEU A C 1
ATOM 3347 O O . LEU A 1 431 ? -12.963 8.809 2.640 1.00 98.19 431 LEU A O 1
ATOM 3351 N N . ARG A 1 432 ? -12.212 10.758 3.477 1.00 97.12 432 ARG A N 1
ATOM 3352 C CA . ARG A 1 432 ? -13.408 11.539 3.129 1.00 97.12 432 ARG A CA 1
ATOM 3353 C C . ARG A 1 432 ? -13.685 11.481 1.627 1.00 97.12 432 ARG A C 1
ATOM 3355 O O . ARG A 1 432 ? -14.833 11.303 1.222 1.00 97.12 432 ARG A O 1
ATOM 3362 N N . TRP A 1 433 ? -12.648 11.560 0.790 1.00 97.50 433 TRP A N 1
ATOM 3363 C CA . TRP A 1 433 ? -12.803 11.406 -0.657 1.00 97.50 433 TRP A CA 1
ATOM 3364 C C . TRP A 1 433 ? -13.266 9.995 -1.045 1.00 97.50 433 TRP A C 1
ATOM 3366 O O . TRP A 1 433 ? -14.188 9.869 -1.855 1.00 97.50 433 TRP A O 1
ATOM 3376 N N . LEU A 1 434 ? -12.693 8.942 -0.445 1.00 97.00 434 LEU A N 1
ATOM 3377 C CA . LEU A 1 434 ? -13.111 7.554 -0.684 1.00 97.00 434 LEU A CA 1
ATOM 3378 C C . LEU A 1 434 ? -14.575 7.337 -0.287 1.00 97.00 434 LEU A C 1
ATOM 3380 O O . LEU A 1 434 ? -15.330 6.771 -1.067 1.00 97.00 434 LEU A O 1
ATOM 3384 N N . GLN A 1 435 ? -15.014 7.838 0.870 1.00 95.56 435 GLN A N 1
ATOM 3385 C CA . GLN A 1 435 ? -16.413 7.756 1.310 1.00 95.56 435 GLN A CA 1
ATOM 3386 C C . GLN A 1 435 ? -17.375 8.467 0.344 1.00 95.56 435 GLN A C 1
ATOM 3388 O O . GLN A 1 435 ? -18.481 7.989 0.089 1.00 95.56 435 GLN A O 1
ATOM 3393 N N . GLN A 1 436 ? -16.964 9.609 -0.213 1.00 94.38 436 GLN A N 1
ATOM 3394 C CA . GLN A 1 436 ? -17.776 10.378 -1.161 1.00 94.38 436 GLN A CA 1
ATOM 3395 C C . GLN A 1 436 ? -17.852 9.733 -2.552 1.00 94.38 436 GLN A C 1
ATOM 3397 O O . GLN A 1 436 ? -18.863 9.904 -3.240 1.00 94.38 436 GLN A O 1
ATOM 3402 N N . ASN A 1 437 ? -16.802 9.012 -2.957 1.00 91.75 437 ASN A N 1
ATOM 3403 C CA . ASN A 1 437 ? -16.647 8.433 -4.294 1.00 91.75 437 ASN A CA 1
ATOM 3404 C C . ASN A 1 437 ? -16.851 6.917 -4.353 1.00 91.75 437 ASN A C 1
ATOM 3406 O O . ASN A 1 437 ? -16.795 6.344 -5.444 1.00 91.75 437 ASN A O 1
ATOM 3410 N N . ASP A 1 438 ? -17.134 6.278 -3.220 1.00 80.31 438 ASP A N 1
ATOM 3411 C CA . ASP A 1 438 ? -17.466 4.864 -3.167 1.00 80.31 438 ASP A CA 1
ATOM 3412 C C . ASP A 1 438 ? -18.701 4.576 -4.037 1.00 80.31 438 ASP A C 1
ATOM 3414 O O . ASP A 1 438 ? -19.769 5.190 -3.888 1.00 80.31 438 ASP A O 1
ATOM 3418 N N . ARG A 1 439 ? -18.547 3.659 -5.001 1.00 58.72 439 ARG A N 1
ATOM 3419 C CA . ARG A 1 439 ? -19.530 3.424 -6.073 1.00 58.72 439 ARG A CA 1
ATOM 3420 C C . ARG A 1 439 ? -20.883 2.968 -5.525 1.00 58.72 439 ARG A C 1
ATOM 3422 O O . ARG A 1 439 ? -21.904 3.273 -6.138 1.00 58.72 439 ARG A O 1
ATOM 3429 N N . CYS A 1 440 ? -20.901 2.330 -4.351 1.00 50.31 440 CYS A N 1
ATOM 3430 C CA . CYS A 1 440 ? -22.133 1.904 -3.682 1.00 50.31 440 CYS A CA 1
ATOM 3431 C C . CYS A 1 440 ? -23.070 3.094 -3.379 1.00 50.31 440 CYS A C 1
ATOM 3433 O O . CYS A 1 440 ? -24.288 2.990 -3.503 1.00 50.31 440 CYS A O 1
ATOM 3435 N N . CYS A 1 441 ? -22.507 4.274 -3.088 1.00 44.81 441 CYS A N 1
ATOM 3436 C CA . CYS A 1 441 ? -23.277 5.476 -2.763 1.00 44.81 441 CYS A CA 1
ATOM 3437 C C . CYS A 1 441 ? -23.649 6.328 -3.986 1.00 44.81 441 CYS A C 1
ATOM 3439 O O . CYS A 1 441 ? -24.596 7.113 -3.902 1.00 44.81 441 CYS A O 1
ATOM 3441 N N . LYS A 1 442 ? -22.949 6.203 -5.126 1.00 48.59 442 LYS A N 1
ATOM 3442 C CA . LYS A 1 442 ? -23.287 6.969 -6.343 1.00 48.59 442 LYS A CA 1
ATOM 3443 C C . LYS A 1 442 ? -24.641 6.557 -6.917 1.00 48.59 442 LYS A C 1
ATOM 3445 O O . LYS A 1 442 ? -25.431 7.435 -7.250 1.00 48.59 442 LYS A O 1
ATOM 3450 N N . PHE A 1 443 ? -24.943 5.257 -6.957 1.00 50.25 443 PHE A N 1
ATOM 3451 C CA . PHE A 1 443 ? -26.238 4.773 -7.449 1.00 50.25 443 PHE A CA 1
ATOM 3452 C C . PHE A 1 443 ? -27.392 5.248 -6.556 1.00 50.25 443 PHE A C 1
ATOM 3454 O O . PHE A 1 443 ? -28.393 5.748 -7.057 1.00 50.25 443 PHE A O 1
ATOM 3461 N N . ILE A 1 444 ? -27.208 5.206 -5.233 1.00 54.06 444 ILE A N 1
ATOM 3462 C CA . ILE A 1 444 ? -28.201 5.682 -4.260 1.00 54.06 444 ILE A CA 1
ATOM 3463 C C . ILE A 1 444 ? -28.374 7.205 -4.335 1.00 54.06 444 ILE A C 1
ATOM 3465 O O . ILE A 1 444 ? -29.500 7.686 -4.302 1.00 54.06 444 ILE A O 1
ATOM 3469 N N . LYS A 1 445 ? -27.298 7.989 -4.492 1.00 47.22 445 LYS A N 1
ATOM 3470 C CA . LYS A 1 445 ? -27.405 9.451 -4.658 1.00 47.22 445 LYS A CA 1
ATOM 3471 C C . LYS A 1 445 ? -28.100 9.845 -5.960 1.00 47.22 445 LYS A C 1
ATOM 3473 O O . LYS A 1 445 ? -28.891 10.781 -5.936 1.00 47.22 445 LYS A O 1
ATOM 3478 N N . ILE A 1 446 ? -27.845 9.133 -7.061 1.00 55.94 446 ILE A N 1
ATOM 3479 C CA . ILE A 1 446 ? -28.556 9.333 -8.333 1.00 55.94 446 ILE A CA 1
ATOM 3480 C C . ILE A 1 446 ? -30.034 8.966 -8.167 1.00 55.94 446 ILE A C 1
ATOM 3482 O O . ILE A 1 446 ? -30.892 9.760 -8.533 1.00 55.94 446 ILE A O 1
ATOM 3486 N N . LEU A 1 447 ? -30.344 7.836 -7.525 1.00 52.81 447 LEU A N 1
ATOM 3487 C CA . LEU A 1 447 ? -31.719 7.437 -7.208 1.00 52.81 447 LEU A CA 1
ATOM 3488 C C . LEU A 1 447 ? -32.438 8.465 -6.327 1.00 52.81 447 LEU A C 1
ATOM 3490 O O . LEU A 1 447 ? -33.550 8.850 -6.654 1.00 52.81 447 LEU A O 1
ATOM 3494 N N . ILE A 1 448 ? -31.803 8.969 -5.264 1.00 61.94 448 ILE A N 1
ATOM 3495 C CA . ILE A 1 448 ? -32.367 10.005 -4.381 1.00 61.94 448 ILE A CA 1
ATOM 3496 C C . ILE A 1 448 ? -32.553 11.333 -5.126 1.00 61.94 448 ILE A C 1
ATOM 3498 O O . ILE A 1 448 ? -33.554 12.018 -4.919 1.00 61.94 448 ILE A O 1
ATOM 3502 N N . TYR A 1 449 ? -31.605 11.718 -5.984 1.00 62.62 449 TYR A N 1
ATOM 3503 C CA . TYR A 1 449 ? -31.713 12.932 -6.794 1.00 62.62 449 TYR A CA 1
ATOM 3504 C C . TYR A 1 449 ? -32.856 12.830 -7.810 1.00 62.62 449 TYR A C 1
ATOM 3506 O O . TYR A 1 449 ? -33.652 13.762 -7.924 1.00 62.62 449 TYR A O 1
ATOM 3514 N N . LEU A 1 450 ? -33.000 11.683 -8.477 1.00 57.69 450 LEU A N 1
ATOM 3515 C CA . LEU A 1 450 ? -34.129 11.396 -9.365 1.00 57.69 450 LEU A CA 1
ATOM 3516 C C . LEU A 1 450 ? -35.457 11.376 -8.589 1.00 57.69 450 LEU A C 1
ATOM 3518 O O . LEU A 1 450 ? -36.436 11.950 -9.054 1.00 57.69 450 LEU A O 1
ATOM 3522 N N . PHE A 1 451 ? -35.473 10.836 -7.365 1.00 67.62 451 PHE A N 1
ATOM 3523 C CA . PHE A 1 451 ? -36.649 10.838 -6.484 1.00 67.62 451 PHE A CA 1
ATOM 3524 C C . PHE A 1 451 ? -37.098 12.252 -6.097 1.00 67.62 451 PHE A C 1
ATOM 3526 O O . PHE A 1 451 ? -38.291 12.536 -6.033 1.00 67.62 451 PHE A O 1
ATOM 3533 N N . LYS A 1 452 ? -36.141 13.149 -5.827 1.00 60.16 452 LYS A N 1
ATOM 3534 C CA . LYS A 1 452 ? -36.424 14.533 -5.419 1.00 60.16 452 LYS A CA 1
ATOM 3535 C C . LYS A 1 452 ? -36.801 15.444 -6.581 1.00 60.16 452 LYS A C 1
ATOM 3537 O O . LYS A 1 452 ? -37.517 16.413 -6.359 1.00 60.16 452 LYS A O 1
ATOM 3542 N N . THR A 1 453 ? -36.291 15.177 -7.780 1.00 61.56 453 THR A N 1
ATOM 3543 C CA . THR A 1 453 ? -36.493 16.058 -8.940 1.00 61.56 453 THR A CA 1
ATOM 3544 C C . THR A 1 453 ? -37.609 15.592 -9.870 1.00 61.56 453 THR A C 1
ATOM 3546 O O . THR A 1 453 ? -38.142 16.422 -10.597 1.00 61.56 453 THR A O 1
ATOM 3549 N N . ASN A 1 454 ? -38.001 14.311 -9.839 1.00 58.97 454 ASN A N 1
ATOM 3550 C CA . ASN A 1 454 ? -39.039 13.767 -10.719 1.00 58.97 454 ASN A CA 1
ATOM 3551 C C . ASN A 1 454 ? -39.779 12.555 -10.102 1.00 58.97 454 ASN A C 1
ATOM 3553 O O . ASN A 1 454 ? -39.567 11.411 -10.514 1.00 58.97 454 ASN A O 1
ATOM 3557 N N . PRO A 1 455 ? -40.697 12.773 -9.140 1.00 52.81 455 PRO A N 1
ATOM 3558 C CA . PRO A 1 455 ? -41.414 11.686 -8.463 1.00 52.81 455 PRO A CA 1
ATOM 3559 C C . PRO A 1 455 ? -42.321 10.844 -9.386 1.00 52.81 455 PRO A C 1
ATOM 3561 O O . PRO A 1 455 ? -42.669 9.722 -9.026 1.00 52.81 455 PRO A O 1
ATOM 3564 N N . MET A 1 456 ? -42.673 11.329 -10.586 1.00 53.78 456 MET A N 1
ATOM 3565 C CA . MET A 1 456 ? -43.516 10.591 -11.544 1.00 53.78 456 MET A CA 1
ATOM 3566 C C . MET A 1 456 ? -42.764 9.575 -12.426 1.00 53.78 456 MET A C 1
ATOM 3568 O O . MET A 1 456 ? -43.394 8.670 -12.963 1.00 53.78 456 MET A O 1
ATOM 3572 N N . VAL A 1 457 ? -41.433 9.653 -12.556 1.00 53.25 457 VAL A N 1
ATOM 3573 C CA . VAL A 1 457 ? -40.673 8.818 -13.521 1.00 53.25 457 VAL A CA 1
ATOM 3574 C C . VAL A 1 457 ? -40.565 7.344 -13.091 1.00 53.25 457 VAL A C 1
ATOM 3576 O O . VAL A 1 457 ? -40.346 6.461 -13.919 1.00 53.25 457 VAL A O 1
ATOM 3579 N N . LEU A 1 458 ? -40.787 7.042 -11.809 1.00 48.00 458 LEU A N 1
ATOM 3580 C CA . LEU A 1 458 ? -40.739 5.673 -11.281 1.00 48.00 458 LEU A CA 1
ATOM 3581 C C . LEU A 1 458 ? -42.024 4.861 -11.503 1.00 48.00 458 LEU A C 1
ATOM 3583 O O . LEU A 1 458 ? -41.964 3.638 -11.435 1.00 48.00 458 LEU A O 1
ATOM 3587 N N . TRP A 1 459 ? -43.154 5.498 -11.830 1.00 47.09 459 TRP A N 1
ATOM 3588 C CA . TRP A 1 459 ? -44.396 4.778 -12.160 1.00 47.09 459 TRP A CA 1
ATOM 3589 C C . TRP A 1 459 ? -44.417 4.237 -13.598 1.00 47.09 459 TRP A C 1
ATOM 3591 O O . TRP A 1 459 ? -45.260 3.410 -13.931 1.00 47.09 459 TRP A O 1
ATOM 3601 N N . SER A 1 460 ? -43.464 4.657 -14.434 1.00 44.81 460 SER A N 1
ATOM 3602 C CA . SER A 1 460 ? -43.334 4.246 -15.838 1.00 44.81 460 SER A CA 1
ATOM 3603 C C . SER A 1 460 ? -42.105 3.374 -16.128 1.00 44.81 460 SER A C 1
ATOM 3605 O O . SER A 1 460 ? -41.873 3.020 -17.282 1.00 44.81 460 SER A O 1
ATOM 3607 N N . MET A 1 461 ? -41.296 3.021 -15.120 1.00 39.09 461 MET A N 1
ATOM 3608 C CA . MET A 1 461 ? -40.179 2.091 -15.316 1.00 39.09 461 MET A CA 1
ATOM 3609 C C . MET A 1 461 ? -40.677 0.640 -15.233 1.00 39.09 461 MET A C 1
ATOM 3611 O O . MET A 1 461 ? -41.246 0.259 -14.208 1.00 39.09 461 MET A O 1
ATOM 3615 N N . PRO A 1 462 ? -40.459 -0.201 -16.262 1.00 39.72 462 PRO A N 1
ATOM 3616 C CA . PRO A 1 462 ? -40.790 -1.614 -16.168 1.00 39.72 462 PRO A CA 1
ATOM 3617 C C . PRO A 1 462 ? -39.959 -2.250 -15.049 1.00 39.72 462 PRO A C 1
ATOM 3619 O O . PRO A 1 462 ? -38.732 -2.133 -15.025 1.00 39.72 462 PRO A O 1
ATOM 3622 N N . LEU A 1 463 ? -40.640 -2.911 -14.110 1.00 35.50 463 LEU A N 1
ATOM 3623 C CA . LEU A 1 463 ? -40.024 -3.724 -13.064 1.00 35.50 463 LEU A CA 1
ATOM 3624 C C . LEU A 1 463 ? -39.029 -4.700 -13.707 1.00 35.50 463 LEU A C 1
ATOM 3626 O O . LEU A 1 463 ? -39.428 -5.665 -14.360 1.00 35.50 463 LEU A O 1
ATOM 3630 N N . LEU A 1 464 ? -37.730 -4.469 -13.502 1.00 33.09 464 LEU A N 1
ATOM 3631 C CA . LEU A 1 464 ? -36.702 -5.466 -13.778 1.00 33.09 464 LEU A CA 1
ATOM 3632 C C . LEU A 1 464 ? -36.967 -6.667 -12.861 1.00 33.09 464 LEU A C 1
ATOM 3634 O O . LEU A 1 464 ? -36.623 -6.660 -11.678 1.00 33.09 464 LEU A O 1
ATOM 3638 N N . LYS A 1 465 ? -37.608 -7.705 -13.409 1.00 30.25 465 LYS A N 1
ATOM 3639 C CA . LYS A 1 465 ? -37.663 -9.033 -12.794 1.00 30.25 465 LYS A CA 1
ATOM 3640 C C . LYS A 1 465 ? -36.231 -9.547 -12.667 1.00 30.25 465 LYS A C 1
ATOM 3642 O O . LYS A 1 465 ? -35.643 -10.022 -13.634 1.00 30.25 465 LYS A O 1
ATOM 3647 N N . ILE A 1 466 ? -35.680 -9.481 -11.460 1.00 31.84 466 ILE A N 1
ATOM 3648 C CA . ILE A 1 466 ? -34.513 -10.276 -11.085 1.00 31.84 466 ILE A CA 1
ATOM 3649 C C . ILE A 1 466 ? -34.998 -11.726 -10.998 1.00 31.84 466 ILE A C 1
ATOM 3651 O O . ILE A 1 466 ? -35.611 -12.134 -10.013 1.00 31.84 466 ILE A O 1
ATOM 3655 N N . SER A 1 467 ? -34.779 -12.488 -12.067 1.00 28.00 467 SER A N 1
ATOM 3656 C CA . SER A 1 467 ? -34.983 -13.934 -12.068 1.00 28.00 467 SER A CA 1
ATOM 3657 C C . SER A 1 467 ? -33.919 -14.568 -11.165 1.00 28.00 467 SER A C 1
ATOM 3659 O O . SER A 1 467 ? -32.722 -14.465 -11.442 1.00 28.00 467 SER A O 1
ATOM 3661 N N . ARG A 1 468 ? -34.350 -15.209 -10.074 1.00 32.69 468 ARG A N 1
ATOM 3662 C CA . ARG A 1 468 ? -33.520 -16.167 -9.339 1.00 32.69 468 ARG A CA 1
ATOM 3663 C C . ARG A 1 468 ? -33.482 -17.452 -10.163 1.00 32.69 468 ARG A C 1
ATOM 3665 O O . ARG A 1 468 ? -34.464 -18.185 -10.169 1.00 32.69 468 ARG A O 1
ATOM 3672 N N . ASN A 1 469 ? -32.364 -17.720 -10.829 1.00 28.84 469 ASN A N 1
ATOM 3673 C CA . ASN A 1 469 ? -32.078 -19.072 -11.293 1.00 28.84 469 ASN A CA 1
ATOM 3674 C C . ASN A 1 469 ? -31.610 -19.891 -10.090 1.00 28.84 469 ASN A C 1
ATOM 3676 O O . ASN A 1 469 ? -30.480 -19.751 -9.630 1.00 28.84 469 ASN A O 1
ATOM 3680 N N . THR A 1 470 ? -32.518 -20.703 -9.564 1.00 37.47 470 THR A N 1
ATOM 3681 C CA . THR A 1 470 ? -32.193 -21.930 -8.841 1.00 37.47 470 THR A CA 1
ATOM 3682 C C . THR A 1 470 ? -32.146 -23.068 -9.854 1.00 37.47 470 THR A C 1
ATOM 3684 O O . THR A 1 470 ? -33.193 -23.463 -10.369 1.00 37.47 470 THR A O 1
ATOM 3687 N N . GLN A 1 471 ? -30.943 -23.570 -10.116 1.00 37.16 471 GLN A N 1
ATOM 3688 C CA . GLN A 1 471 ? -30.664 -24.983 -10.360 1.00 37.16 471 GLN A CA 1
ATOM 3689 C C . GLN A 1 471 ? -29.442 -25.354 -9.531 1.00 37.16 471 GLN A C 1
ATOM 3691 O O . GLN A 1 471 ? -28.507 -24.519 -9.490 1.00 37.16 471 GLN A O 1
#

Foldseek 3Di:
DDDDDDDDDDDDDDDDDDDPDPPPPDDDPDDDDDDDDDPDDPPPPPPPDPDPPDPPDDQDPDDLLVLLVVVLVVAVDDDKDWDPFWDKDWFWFWDDDVNDTDTDIDIDIGTKMWKWWWKAQNPPRDTDIWIWIDDHPDIHGDPQWDKDFDAALRRDRDDFQQTEMDTPPPPRIHTFKMWGWDKDWDWDWDQDPVRDTDTDTDIDIDIDIAGHDYPVLLDPQLLVLLLVLLLVLLVLLLVLQVVLVFAFPQDGPDRLSVLCVPPSVLLSCQLLLVVFHLSSCSVPVVVRSSSLSSRCSNQPLQRQLAPADPQRQGASNRHHLVLLCVLCVVGVSSVQDNPPSNRRSGSNSVSNSLSSQLSVLSNLVCVVPNPCLSVPPCSSLQSLQCSPVNNQQSSVLQNLCVVVVNPPSQPSDDVVRSHGDPSSVSSVVSVVVCVVPVPVVVVVVVVVVCCVPPVPPVVPDPPPPPDDDDD

Radius of gyration: 29.84 Å; chains: 1; bounding box: 93×78×86 Å

Secondary structure (DSSP, 8-state):
--------------------SSSSSS-----------S----------PPPP-PPPPPPPSS-HHHHHHHHHHHHTT----EEEEEEEEEEEEEEEETTEEEEEEEEEEEEEEEEEEEEEETTT--EEEEEEEEETTEEEPPTT-EEEEPPPTTS----GGG--EEEEESTTEEEEEEEEEEEEEEEEEEE-TTS-EEEEEEEEEEEEEE----GGG--HHHHHHHHHHHHHHHHHHHHHHHHTT-B-SSSTTSBHHHHTTT-HHHHHHHHHHHHS-HHHHHH-HHHHHHHHHHHHHHHGGGTTTT-B-TT--BTTTTB-HHHHHHHHHH-GGG---SSHHHHHHSHHHHHHHHHHHHHHHHHHHHHHH-GGGGG-TTHHHHHHHHHHH-HHHHHHHHHHHHHHT-S-TTTSS-GGGTS--HHHHHHHHHHHHHHHH-HHHHHHHHHHHHHHH-TTGGGSS----------

Sequence (471 aa):
MEFKNLGQFKRKKVIVGIGLIFLLAVLGSDAKGSMIAGFFSSRVISVIPPSPSVPPEAKPLWTILEKINEAHNLLKNISLKVGDRDINYTESRYASVNGKIITASRSFKEPEKEIALAALNIKSGEIKILTVTKRGADLIAPAGWNVEVLERPSGIRWNGRNTAYRVNSPENYVVIANVYPNEKDTRVAQKNKQGKTVYVTQRTIKYDLYAPYSPDLHTSDLVISGQNYTKNMVAKAMEELKFAGVKSKAIPKSLVTDVFASKNNFFERIPLLEQTDLTEFEIDPKNTVERAHVIIGANQDKAFNTTCNSSSACGWVQFTPRTYAAIAKSYPSTKLIKDFKAGAADHLNSMKAAILLYDTNLKDFINIKGLGVLNDPSLEEYLASSYNGAPRHAKASLKAAILGGIQDWVQALSSKKGGIKDETRGYLVKLRWLQQNDRCCKFIKILIYLFKTNPMVLWSMPLLKISRNTQ